Protein AF-0000000078026859 (afdb_homodimer)

Solvent-accessible surface area (backbone atoms only — not comparable to full-atom values): 32004 Å² total; per-residue (Å²): 117,82,82,59,78,41,75,64,51,49,51,46,48,50,50,51,51,38,26,67,73,60,42,24,65,65,54,30,13,63,75,68,72,45,53,53,64,56,53,51,50,50,51,48,50,47,20,63,73,64,70,38,74,43,54,44,72,60,86,95,41,57,37,67,34,74,49,35,52,42,49,46,52,50,45,50,51,45,53,59,42,59,75,42,76,77,74,68,75,58,66,54,78,80,56,40,68,45,32,35,25,23,41,79,85,51,32,50,71,47,47,35,56,49,47,54,36,34,49,77,59,62,34,49,27,38,34,46,43,68,59,59,97,48,57,67,55,32,37,71,49,62,74,26,54,36,37,41,36,62,59,75,56,89,45,96,60,36,43,58,43,84,45,47,77,42,50,70,40,52,39,27,13,67,79,29,85,57,58,84,45,68,44,47,67,70,55,58,43,70,37,41,29,35,42,82,42,73,86,53,44,60,70,55,32,30,73,50,64,74,59,61,85,52,56,76,51,43,62,37,33,35,20,70,38,68,61,45,46,42,36,34,20,37,79,39,76,26,34,32,76,41,49,42,70,56,45,72,59,42,23,79,71,40,45,38,39,66,53,49,61,87,66,80,88,77,60,58,61,42,47,35,22,41,32,33,36,51,71,46,47,71,46,26,76,62,38,59,38,57,61,48,51,65,48,72,95,116,82,82,60,78,40,74,63,52,49,51,46,49,51,50,52,50,38,27,67,73,60,40,25,64,63,55,32,13,62,72,69,72,46,54,52,64,57,52,50,4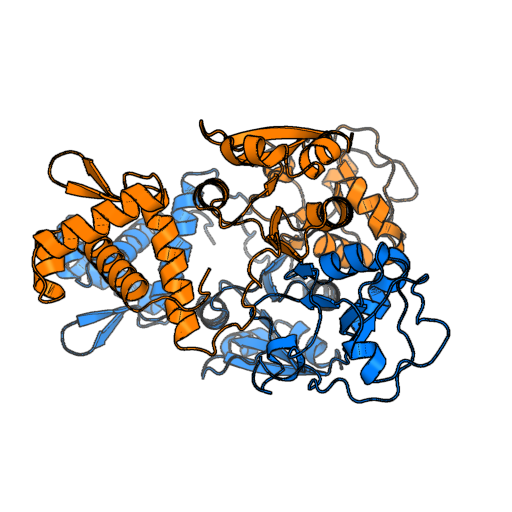9,49,51,50,51,48,20,63,72,64,73,39,75,43,53,44,73,60,87,95,42,55,36,67,34,75,52,36,52,45,49,46,53,50,46,50,50,47,53,59,40,59,75,42,74,75,73,69,74,53,67,54,76,84,57,41,67,47,33,36,25,23,43,80,86,50,33,51,71,46,45,33,56,50,47,54,35,34,48,77,63,63,35,51,28,37,34,44,43,70,58,58,97,48,55,66,54,33,37,73,51,64,72,26,54,36,37,40,34,60,59,75,58,90,45,96,61,35,43,57,42,83,42,45,78,41,52,71,37,51,38,26,12,67,78,29,85,58,58,83,46,69,43,46,68,69,56,58,44,69,36,38,28,36,41,81,42,72,86,51,42,65,65,54,36,31,73,53,62,75,59,64,85,54,57,75,50,42,61,37,33,34,20,69,38,66,62,45,46,40,36,35,20,37,78,39,73,27,33,32,75,41,47,42,70,57,47,70,60,42,24,78,69,39,45,39,37,64,56,48,62,87,65,80,90,78,62,60,62,44,46,35,22,41,33,32,36,49,72,47,46,71,46,25,75,63,38,58,38,57,62,48,54,65,52,68,97

Organism: NCBI:txid82991

Sequence (594 aa):
MKDKITKAELKAFQILDLVLRLKSIKGAASALDISQATVSKTLQNMRELYNDPIFFRVSRQLEPTVFARSLHKRIQLKLKSNTARPDSSELIPGSERLVISSAEHISPNIIPLTFHLAKDEKINSVIHVPLPDSPENDLLNKSVDVVFDYYPINHPDIIYKKLLKEELCIACSENHPRISHSMTQKEYLQESHALLKGKSPVIRMNDSKPGDSLIGKNVEFESGSYIDLLSVVEVSDLICIIPTSIFVKFSSVFMIKAPRYNFNLGFKAPMLYMSYRKNFQNDFEKYPIMKLLEKIHMKDKITKAELKAFQILDLVLRLKSIKGAASALDISQATVSKTLQNMRELYNDPIFFRVSRQLEPTVFARSLHKRIQLKLKSNTARPDSSELIPGSERLVISSAEHISPNIIPLTFHLAKDEKINSVIHVPLPDSPENDLLNKSVDVVFDYYPINHPDIIYKKLLKEELCIACSENHPRISHSMTQKEYLQESHALLKGKSPVIRMNDSKPGDSLIGKNVEFESGSYIDLLSVVEVSDLICIIPTSIFVKFSSVFMIKAPRYNFNLGFKAPMLYMSYRKNFQNDFEKYPIMKLLEKIH

Structure (mmCIF, N/CA/C/O backbone):
data_AF-0000000078026859-model_v1
#
loop_
_entity.id
_entity.type
_entity.pdbx_description
1 polymer 'LysR family transcriptional regulator'
#
loop_
_atom_site.group_PDB
_atom_site.id
_atom_site.type_symbol
_atom_site.label_atom_id
_atom_site.label_alt_id
_atom_site.label_comp_id
_atom_site.label_asym_id
_atom_site.label_entity_id
_atom_site.label_seq_id
_atom_site.pdbx_PDB_ins_code
_atom_site.Cartn_x
_atom_site.Cartn_y
_atom_site.Cartn_z
_atom_site.occupancy
_atom_site.B_iso_or_equiv
_atom_site.auth_seq_id
_atom_site.auth_comp_id
_atom_site.auth_asym_id
_atom_site.auth_atom_id
_atom_site.pdbx_PDB_model_num
ATOM 1 N N . MET A 1 1 ? 28.109 19.953 0.727 1 24.59 1 MET A N 1
ATOM 2 C CA . MET A 1 1 ? 27.156 20.891 1.338 1 24.59 1 MET A CA 1
ATOM 3 C C . MET A 1 1 ? 26.641 20.344 2.662 1 24.59 1 MET A C 1
ATOM 5 O O . MET A 1 1 ? 26.328 19.156 2.771 1 24.59 1 MET A O 1
ATOM 9 N N . LYS A 1 2 ? 26.656 20.938 3.734 1 34.66 2 LYS A N 1
ATOM 10 C CA . LYS A 1 2 ? 26.609 20.766 5.184 1 34.66 2 LYS A CA 1
ATOM 11 C C . LYS A 1 2 ? 25.234 20.281 5.637 1 34.66 2 LYS A C 1
ATOM 13 O O . LYS A 1 2 ? 24.219 20.953 5.391 1 34.66 2 LYS A O 1
ATOM 18 N N . ASP A 1 3 ? 24.812 19.016 5.723 1 37.53 3 ASP A N 1
ATOM 19 C CA . ASP A 1 3 ? 23.672 18.141 5.961 1 37.53 3 ASP A CA 1
ATOM 20 C C . ASP A 1 3 ? 22.953 18.5 7.262 1 37.53 3 ASP A C 1
ATOM 22 O O . ASP A 1 3 ? 22 17.828 7.656 1 37.53 3 ASP A O 1
ATOM 26 N N . LYS A 1 4 ? 23.484 19.25 8.242 1 43.12 4 LYS A N 1
ATOM 27 C CA . LYS A 1 4 ? 22.969 19.703 9.531 1 43.12 4 LYS A CA 1
ATOM 28 C C . LYS A 1 4 ? 22.172 21 9.375 1 43.12 4 LYS A C 1
ATOM 30 O O . LYS A 1 4 ? 22.609 21.938 8.719 1 43.12 4 LYS A O 1
ATOM 35 N N . ILE A 1 5 ? 20.875 20.828 9.562 1 47.25 5 ILE A N 1
ATOM 36 C CA . ILE A 1 5 ? 20.156 22.109 9.625 1 47.25 5 ILE A CA 1
ATOM 37 C C . ILE A 1 5 ? 20.984 23.109 10.422 1 47.25 5 ILE A C 1
ATOM 39 O O . ILE A 1 5 ? 21.359 22.859 11.57 1 47.25 5 ILE A O 1
ATOM 43 N N . THR A 1 6 ? 21.578 23.969 9.82 1 56.78 6 THR A N 1
ATOM 44 C CA . THR A 1 6 ? 22.344 25.016 10.492 1 56.78 6 THR A CA 1
ATOM 45 C C . THR A 1 6 ? 21.438 25.828 11.43 1 56.78 6 THR A C 1
ATOM 47 O O . THR A 1 6 ? 20.219 25.781 11.312 1 56.78 6 THR A O 1
ATOM 50 N N . LYS A 1 7 ? 22.047 26.266 12.445 1 60.72 7 LYS A N 1
ATOM 51 C CA . LYS A 1 7 ? 21.312 27.141 13.352 1 60.72 7 LYS A CA 1
ATOM 52 C C . LYS A 1 7 ? 20.484 28.172 12.578 1 60.72 7 LYS A C 1
ATOM 54 O O . LYS A 1 7 ? 19.359 28.484 12.961 1 60.72 7 LYS A O 1
ATOM 59 N N . ALA A 1 8 ? 21 28.547 11.461 1 67.12 8 ALA A N 1
ATOM 60 C CA . ALA A 1 8 ? 20.328 29.547 10.641 1 67.12 8 ALA A CA 1
ATOM 61 C C . ALA A 1 8 ? 19.109 28.953 9.945 1 67.12 8 ALA A C 1
ATOM 63 O O . ALA A 1 8 ? 18.047 29.594 9.867 1 67.12 8 ALA A O 1
ATOM 64 N N . GLU A 1 9 ? 19.266 27.781 9.531 1 70 9 GLU A N 1
ATOM 65 C CA . GLU A 1 9 ? 18.156 27.109 8.867 1 70 9 GLU A CA 1
ATOM 66 C C . GLU A 1 9 ? 17.031 26.797 9.852 1 70 9 GLU A C 1
ATOM 68 O O . GLU A 1 9 ? 15.852 26.938 9.523 1 70 9 GLU A O 1
ATOM 73 N N . LEU A 1 10 ? 17.5 26.422 10.984 1 72.69 10 LEU A N 1
ATOM 74 C CA . LEU A 1 10 ? 16.516 26.141 12.023 1 72.69 10 LEU A CA 1
ATOM 75 C C . LEU A 1 10 ? 15.727 27.391 12.375 1 72.69 10 LEU A C 1
ATOM 77 O O . LEU A 1 10 ? 14.508 27.344 12.555 1 72.69 10 LEU A O 1
ATOM 81 N N . LYS A 1 11 ? 16.438 28.5 12.547 1 74.75 11 LYS A N 1
ATOM 82 C CA . LYS A 1 11 ? 15.797 29.766 12.844 1 74.75 11 LYS A CA 1
ATOM 83 C C . LYS A 1 11 ? 14.844 30.172 11.727 1 74.75 11 LYS A C 1
ATOM 85 O O . LYS A 1 11 ? 13.742 30.656 11.992 1 74.75 11 LYS A O 1
ATOM 90 N N . ALA A 1 12 ? 15.227 29.906 10.539 1 81 12 ALA A N 1
ATOM 91 C CA . ALA A 1 12 ? 14.398 30.234 9.375 1 81 12 ALA A CA 1
ATOM 92 C C . ALA A 1 12 ? 13.117 29.406 9.367 1 81 12 ALA A C 1
ATOM 94 O O . ALA A 1 12 ? 12.039 29.922 9.078 1 81 12 ALA A O 1
ATOM 95 N N . PHE A 1 13 ? 13.328 28.281 9.797 1 80 13 PHE A N 1
ATOM 96 C CA . PHE A 1 13 ? 12.18 27.391 9.812 1 80 13 PHE A CA 1
ATOM 97 C C . PHE A 1 13 ? 11.211 27.766 10.922 1 80 13 PHE A C 1
ATOM 99 O O . PHE A 1 13 ? 9.992 27.703 10.742 1 80 13 PHE A O 1
ATOM 106 N N . GLN A 1 14 ? 11.781 28.188 12 1 79.25 14 GLN A N 1
ATOM 107 C CA . GLN A 1 14 ? 10.961 28.672 13.102 1 79.25 14 GLN A CA 1
ATOM 108 C C . GLN A 1 14 ? 10.18 29.906 12.703 1 79.25 14 GLN A C 1
ATOM 110 O O . GLN A 1 14 ? 9 30.047 13.023 1 79.25 14 GLN A O 1
ATOM 115 N N . ILE A 1 15 ? 10.805 30.734 12.039 1 84.25 15 ILE A N 1
ATOM 116 C CA . ILE A 1 15 ? 10.188 31.969 11.562 1 84.25 15 ILE A CA 1
ATOM 117 C C . ILE A 1 15 ? 9.07 31.641 10.586 1 84.25 15 ILE A C 1
ATOM 119 O O . ILE A 1 15 ? 7.953 32.156 10.711 1 84.25 15 ILE A O 1
ATOM 123 N N . LEU A 1 16 ? 9.359 30.766 9.625 1 86.69 16 LEU A N 1
ATOM 124 C CA . LEU A 1 16 ? 8.359 30.344 8.641 1 86.69 16 LEU A CA 1
ATOM 125 C C . LEU A 1 16 ? 7.129 29.766 9.336 1 86.69 16 LEU A C 1
ATOM 127 O O . LEU A 1 16 ? 5.996 30.109 8.992 1 86.69 16 LEU A O 1
ATOM 131 N N . ASP A 1 17 ? 7.371 28.969 10.227 1 80.69 17 ASP A N 1
ATOM 132 C CA . ASP A 1 17 ? 6.301 28.312 10.977 1 80.69 17 ASP A CA 1
ATOM 133 C C . ASP A 1 17 ? 5.406 29.344 11.664 1 80.69 17 ASP A C 1
ATOM 135 O O . ASP A 1 17 ? 4.18 29.266 11.57 1 80.69 17 ASP A O 1
ATOM 139 N N . LEU A 1 18 ? 6.023 30.281 12.375 1 80.25 18 LEU A N 1
ATOM 140 C CA . LEU A 1 18 ? 5.273 31.266 13.148 1 80.25 18 LEU A CA 1
ATOM 141 C C . LEU A 1 18 ? 4.531 32.219 12.227 1 80.25 18 LEU A C 1
ATOM 143 O O . LEU A 1 18 ? 3.398 32.625 12.516 1 80.25 18 LEU A O 1
ATOM 147 N N . VAL A 1 19 ? 5.062 32.531 11.117 1 86.31 19 VAL A N 1
ATOM 148 C CA . VAL A 1 19 ? 4.398 33.406 10.18 1 86.31 19 VAL A CA 1
ATOM 149 C C . VAL A 1 19 ? 3.193 32.719 9.555 1 86.31 19 VAL A C 1
ATOM 151 O O . VAL A 1 19 ? 2.146 33.344 9.352 1 86.31 19 VAL A O 1
ATOM 154 N N . LEU A 1 20 ? 3.406 31.516 9.297 1 82.75 20 LEU A N 1
ATOM 155 C CA . LEU A 1 20 ? 2.311 30.734 8.742 1 82.75 20 LEU A CA 1
ATOM 156 C C . LEU A 1 20 ? 1.146 30.641 9.719 1 82.75 20 LEU A C 1
ATOM 158 O O . LEU A 1 20 ? -0.018 30.719 9.32 1 82.75 20 LEU A O 1
ATOM 162 N N . ARG A 1 21 ? 1.453 30.531 10.945 1 77.19 21 ARG A N 1
ATOM 163 C CA . ARG A 1 21 ? 0.454 30.344 11.992 1 77.19 21 ARG A CA 1
ATOM 164 C C . ARG A 1 21 ? -0.237 31.656 12.336 1 77.19 21 ARG A C 1
ATOM 166 O O . ARG A 1 21 ? -1.455 31.703 12.523 1 77.19 21 ARG A O 1
ATOM 173 N N . LEU A 1 22 ? 0.536 32.688 12.359 1 80.06 22 LEU A N 1
ATOM 174 C CA . LEU A 1 22 ? 0.018 33.969 12.836 1 80.06 22 LEU A CA 1
ATOM 175 C C . LEU A 1 22 ? -0.416 34.844 11.672 1 80.06 22 LEU A C 1
ATOM 177 O O . LEU A 1 22 ? -1.092 35.875 11.875 1 80.06 22 LEU A O 1
ATOM 181 N N . LYS A 1 23 ? 0.007 34.438 10.523 1 80.94 23 LYS A N 1
ATOM 182 C CA . LYS A 1 23 ? -0.242 35.188 9.297 1 80.94 23 LYS A CA 1
ATOM 183 C C . LYS A 1 23 ? 0.158 36.656 9.453 1 80.94 23 LYS A C 1
ATOM 185 O O . LYS A 1 23 ? -0.53 37.562 8.961 1 80.94 23 LYS A O 1
ATOM 190 N N . SER A 1 24 ? 1.189 36.844 10.25 1 84.12 24 SER A N 1
ATOM 191 C CA . SER A 1 24 ? 1.656 38.188 10.57 1 84.12 24 SER A CA 1
ATOM 192 C C . SER A 1 24 ? 3.162 38.219 10.812 1 84.12 24 SER A C 1
ATOM 194 O O . SER A 1 24 ? 3.676 37.469 11.641 1 84.12 24 SER A O 1
ATOM 196 N N . ILE A 1 25 ? 3.797 39.156 10.062 1 87.38 25 ILE A N 1
ATOM 197 C CA . ILE A 1 25 ? 5.234 39.312 10.242 1 87.38 25 ILE A CA 1
ATOM 198 C C . ILE A 1 25 ? 5.512 40 11.586 1 87.38 25 ILE A C 1
ATOM 200 O O . ILE A 1 25 ? 6.398 39.562 12.328 1 87.38 25 ILE A O 1
ATOM 204 N N . LYS A 1 26 ? 4.656 40.969 11.812 1 87.69 26 LYS A N 1
ATOM 205 C CA . LYS A 1 26 ? 4.781 41.656 13.086 1 87.69 26 LYS A CA 1
ATOM 206 C C . LYS A 1 26 ? 4.523 40.719 14.266 1 87.69 26 LYS A C 1
ATOM 208 O O . LYS A 1 26 ? 5.254 40.75 15.258 1 87.69 26 LYS A O 1
ATOM 213 N N . GLY A 1 27 ? 3.561 40 14.086 1 87.25 27 GLY A N 1
ATOM 214 C CA . GLY A 1 27 ? 3.221 39.031 15.117 1 87.25 27 GLY A CA 1
ATOM 215 C C . GLY A 1 27 ? 4.32 38.031 15.375 1 87.25 27 GLY A C 1
ATOM 216 O O . GLY A 1 27 ? 4.621 37.688 16.516 1 87.25 27 GLY A O 1
ATOM 217 N N . ALA A 1 28 ? 4.898 37.5 14.328 1 86.88 28 ALA A N 1
ATOM 218 C CA . ALA A 1 28 ? 5.965 36.5 14.438 1 86.88 28 ALA A CA 1
ATOM 219 C C . ALA A 1 28 ? 7.207 37.125 15.094 1 86.88 28 ALA A C 1
ATOM 221 O O . ALA A 1 28 ? 7.844 36.469 15.938 1 86.88 28 ALA A O 1
ATOM 222 N N . ALA A 1 29 ? 7.508 38.312 14.805 1 89.38 29 ALA A N 1
ATOM 223 C CA . ALA A 1 29 ? 8.648 39 15.391 1 89.38 29 ALA A CA 1
ATOM 224 C C . ALA A 1 29 ? 8.477 39.156 16.906 1 89.38 29 ALA A C 1
ATOM 226 O O . ALA A 1 29 ? 9.414 38.906 17.656 1 89.38 29 ALA A O 1
ATOM 227 N N . SER A 1 30 ? 7.297 39.531 17.219 1 86.06 30 SER A N 1
ATOM 228 C CA . SER A 1 30 ? 6.992 39.719 18.641 1 86.06 30 SER A CA 1
ATOM 229 C C . SER A 1 30 ? 7.078 38.375 19.406 1 86.06 30 SER A C 1
ATOM 231 O O . SER A 1 30 ? 7.637 38.344 20.5 1 86.06 30 SER A O 1
ATOM 233 N N . ALA A 1 31 ? 6.605 37.406 18.75 1 82.81 31 ALA A N 1
ATOM 234 C CA . ALA A 1 31 ? 6.551 36.094 19.391 1 82.81 31 ALA A CA 1
ATOM 235 C C . ALA A 1 31 ? 7.945 35.5 19.562 1 82.81 31 ALA A C 1
ATOM 237 O O . ALA A 1 31 ? 8.219 34.812 20.547 1 82.81 31 ALA A O 1
ATOM 238 N N . LEU A 1 32 ? 8.82 35.75 18.641 1 81.62 32 LEU A N 1
ATOM 239 C CA . LEU A 1 32 ? 10.164 35.188 18.656 1 81.62 32 LEU A CA 1
ATOM 240 C C . LEU A 1 32 ? 11.156 36.156 19.297 1 81.62 32 LEU A C 1
ATOM 242 O O . LEU A 1 32 ? 12.328 35.812 19.469 1 81.62 32 LEU A O 1
ATOM 246 N N . ASP A 1 33 ? 10.68 37.312 19.719 1 87 33 ASP A N 1
ATOM 247 C CA . ASP A 1 33 ? 11.492 38.375 20.297 1 87 33 ASP A CA 1
ATOM 248 C C . ASP A 1 33 ? 12.641 38.75 19.375 1 87 33 ASP A C 1
ATOM 250 O O . ASP A 1 33 ? 13.805 38.781 19.797 1 87 33 ASP A O 1
ATOM 254 N N . ILE A 1 34 ? 12.281 38.844 18.141 1 87.06 34 ILE A N 1
ATOM 255 C CA . ILE A 1 34 ? 13.234 39.344 17.141 1 87.06 34 ILE A CA 1
ATOM 256 C C . ILE A 1 34 ? 12.633 40.5 16.375 1 87.06 34 ILE A C 1
ATOM 258 O O . ILE A 1 34 ? 11.445 40.812 16.531 1 87.06 34 ILE A O 1
ATOM 262 N N . SER A 1 35 ? 13.461 41.281 15.664 1 86.25 35 SER A N 1
ATOM 263 C CA . SER A 1 35 ? 12.984 42.438 14.93 1 86.25 35 SER A CA 1
ATOM 264 C C . SER A 1 35 ? 12.203 42.031 13.688 1 86.25 35 SER A C 1
ATOM 266 O O . SER A 1 35 ? 12.445 40.938 13.125 1 86.25 35 SER A O 1
ATOM 268 N N . GLN A 1 36 ? 11.266 42.906 13.336 1 90.19 36 GLN A N 1
ATOM 269 C CA . GLN A 1 36 ? 10.523 42.688 12.094 1 90.19 36 GLN A CA 1
ATOM 270 C C . GLN A 1 36 ? 11.461 42.625 10.891 1 90.19 36 GLN A C 1
ATOM 272 O O . GLN A 1 36 ? 11.195 41.906 9.93 1 90.19 36 GLN A O 1
ATOM 277 N N . ALA A 1 37 ? 12.477 43.375 10.961 1 88.56 37 ALA A N 1
ATOM 278 C CA . ALA A 1 37 ? 13.461 43.406 9.883 1 88.56 37 ALA A CA 1
ATOM 279 C C . ALA A 1 37 ? 14.133 42.031 9.727 1 88.56 37 ALA A C 1
ATOM 281 O O . ALA A 1 37 ? 14.352 41.562 8.602 1 88.56 37 ALA A O 1
ATOM 282 N N . THR A 1 38 ? 14.438 41.438 10.82 1 88.12 38 THR A N 1
ATOM 283 C CA . THR A 1 38 ? 15.07 40.125 10.812 1 88.12 38 THR A CA 1
ATOM 284 C C . THR A 1 38 ? 14.133 39.094 10.211 1 88.12 38 THR A C 1
ATOM 286 O O . THR A 1 38 ? 14.562 38.25 9.406 1 88.12 38 THR A O 1
ATOM 289 N N . VAL A 1 39 ? 12.906 39.094 10.586 1 89.56 39 VAL A N 1
ATOM 290 C CA . VAL A 1 39 ? 11.914 38.188 10.039 1 89.56 39 VAL A CA 1
ATOM 291 C C . VAL A 1 39 ? 11.789 38.375 8.531 1 89.56 39 VAL A C 1
ATOM 293 O O . VAL A 1 39 ? 11.836 37.438 7.758 1 89.56 39 VAL A O 1
ATOM 296 N N . SER A 1 40 ? 11.68 39.625 8.141 1 86.5 40 SER A N 1
ATOM 297 C CA . SER A 1 40 ? 11.539 39.969 6.727 1 86.5 40 SER A CA 1
ATOM 298 C C . SER A 1 40 ? 12.766 39.531 5.926 1 86.5 40 SER A C 1
ATOM 300 O O . SER A 1 40 ? 12.633 39.031 4.812 1 86.5 40 SER A O 1
ATOM 302 N N . LYS A 1 41 ? 13.875 39.812 6.461 1 88.62 41 LYS A N 1
ATOM 303 C CA . LYS A 1 41 ? 15.125 39.438 5.805 1 88.62 41 LYS A CA 1
ATOM 304 C C . LYS A 1 41 ? 15.219 37.906 5.652 1 88.62 41 LYS A C 1
ATOM 306 O O . LYS A 1 41 ? 15.641 37.406 4.605 1 88.62 41 LYS A O 1
ATOM 311 N N . THR A 1 42 ? 14.93 37.219 6.695 1 87.88 42 THR A N 1
ATOM 312 C CA . THR A 1 42 ? 14.961 35.781 6.66 1 87.88 42 THR A CA 1
ATOM 313 C C . THR A 1 42 ? 14.008 35.219 5.594 1 87.88 42 THR A C 1
ATOM 315 O O . THR A 1 42 ? 14.359 34.312 4.836 1 87.88 42 THR A O 1
ATOM 318 N N . LEU A 1 43 ? 12.805 35.812 5.527 1 87.25 43 LEU A N 1
ATOM 319 C CA . LEU A 1 43 ? 11.836 35.406 4.52 1 87.25 43 LEU A CA 1
ATOM 320 C C . LEU A 1 43 ? 12.32 35.75 3.119 1 87.25 43 LEU A C 1
ATOM 322 O O . LEU A 1 43 ? 12.109 35 2.172 1 87.25 43 LEU A O 1
ATOM 326 N N . GLN A 1 44 ? 12.969 36.875 3.01 1 86.88 44 GLN A N 1
ATOM 327 C CA . GLN A 1 44 ? 13.562 37.281 1.736 1 86.88 44 GLN A CA 1
ATOM 328 C C . GLN A 1 44 ? 14.625 36.281 1.291 1 86.88 44 GLN A C 1
ATOM 330 O O . GLN A 1 44 ? 14.688 35.906 0.119 1 86.88 44 GLN A O 1
ATOM 335 N N . ASN A 1 45 ? 15.43 35.906 2.193 1 83.62 45 ASN A N 1
ATOM 336 C CA . ASN A 1 45 ? 16.438 34.875 1.904 1 83.62 45 ASN A CA 1
ATOM 337 C C . ASN A 1 45 ? 15.812 33.562 1.444 1 83.62 45 ASN A C 1
ATOM 339 O O . ASN A 1 45 ? 16.312 32.938 0.527 1 83.62 45 ASN A O 1
ATOM 343 N N . MET A 1 46 ? 14.797 33.188 2.08 1 81.56 46 MET A N 1
ATOM 344 C CA . MET A 1 46 ? 14.094 31.969 1.704 1 81.56 46 MET A CA 1
ATOM 345 C C . MET A 1 46 ? 13.492 32.094 0.309 1 81.56 46 MET A C 1
ATOM 347 O O . MET A 1 46 ? 13.539 31.141 -0.477 1 81.56 46 MET A O 1
ATOM 351 N N . ARG A 1 47 ? 12.984 33.281 0.061 1 83.19 47 ARG A N 1
ATOM 352 C CA . ARG A 1 47 ? 12.438 33.562 -1.265 1 83.19 47 ARG A CA 1
ATOM 353 C C . ARG A 1 47 ? 13.5 33.375 -2.342 1 83.19 47 ARG A C 1
ATOM 355 O O . ARG A 1 47 ? 13.242 32.781 -3.387 1 83.19 47 ARG A O 1
ATOM 362 N N . GLU A 1 48 ? 14.57 33.875 -2.078 1 79.88 48 GLU A N 1
ATOM 363 C CA . GLU A 1 48 ? 15.68 33.812 -3.023 1 79.88 48 GLU A CA 1
ATOM 364 C C . GLU A 1 48 ? 16.203 32.375 -3.137 1 79.88 48 GLU A C 1
ATOM 366 O O . GLU A 1 48 ? 16.5 31.891 -4.234 1 79.88 48 GLU A O 1
ATOM 371 N N . LEU A 1 49 ? 16.2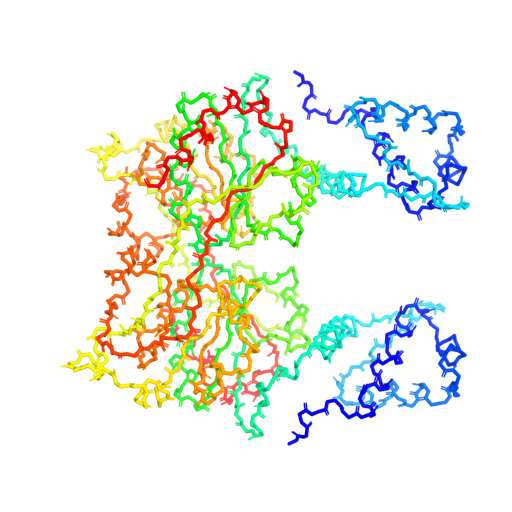81 31.828 -2.039 1 74.25 49 LEU A N 1
ATOM 372 C CA . LEU A 1 49 ? 16.828 30.469 -1.985 1 74.25 49 LEU A CA 1
ATOM 373 C C . LEU A 1 49 ? 15.922 29.484 -2.736 1 74.25 49 LEU A C 1
ATOM 375 O O . LEU A 1 49 ? 16.422 28.609 -3.439 1 74.25 49 LEU A O 1
ATOM 379 N N . TYR A 1 50 ? 14.688 29.719 -2.541 1 69.88 50 TYR A N 1
ATOM 380 C CA . TYR A 1 50 ? 13.758 28.719 -3.068 1 69.88 50 TYR A CA 1
ATOM 381 C C . TYR A 1 50 ? 13.062 29.234 -4.32 1 69.88 50 TYR A C 1
ATOM 383 O O . TYR A 1 50 ? 12.25 28.531 -4.922 1 69.88 50 TYR A O 1
ATOM 391 N N . ASN A 1 51 ? 13.445 30.438 -4.672 1 72.12 51 ASN A N 1
ATOM 392 C CA . ASN A 1 51 ? 12.852 31.078 -5.84 1 72.12 51 ASN A CA 1
ATOM 393 C C . ASN A 1 51 ? 11.328 31 -5.809 1 72.12 51 ASN A C 1
ATOM 395 O O . ASN A 1 51 ? 10.703 30.578 -6.777 1 72.12 51 ASN A O 1
ATOM 399 N N . ASP A 1 52 ? 10.766 31.297 -4.707 1 75.69 52 ASP A N 1
ATOM 400 C CA . ASP A 1 52 ? 9.344 31.344 -4.414 1 75.69 52 ASP A CA 1
ATOM 401 C C . ASP A 1 52 ? 9 32.531 -3.521 1 75.69 52 ASP A C 1
ATOM 403 O O . ASP A 1 52 ? 9.734 32.844 -2.584 1 75.69 52 ASP A O 1
ATOM 407 N N . PRO A 1 53 ? 7.863 33.156 -3.762 1 81.19 53 PRO A N 1
ATOM 408 C CA . PRO A 1 53 ? 7.48 34.281 -2.93 1 81.19 53 PRO A CA 1
ATOM 409 C C . PRO A 1 53 ? 7.199 33.906 -1.48 1 81.19 53 PRO A C 1
ATOM 411 O O . PRO A 1 53 ? 7.203 34.75 -0.594 1 81.19 53 PRO A O 1
ATOM 414 N N . ILE A 1 54 ? 6.953 32.594 -1.099 1 83.06 54 ILE A N 1
ATOM 415 C CA . ILE A 1 54 ? 6.676 31.984 0.206 1 83.06 54 ILE A CA 1
ATOM 416 C C . ILE A 1 54 ? 5.34 32.5 0.733 1 83.06 54 ILE A C 1
ATOM 418 O O . ILE A 1 54 ? 4.461 31.719 1.086 1 83.06 54 ILE A O 1
ATOM 422 N N . PHE A 1 55 ? 5.203 33.906 0.73 1 85.94 55 PHE A N 1
ATOM 423 C CA . PHE A 1 55 ? 3.941 34.531 1.11 1 85.94 55 PHE A CA 1
ATOM 424 C C . PHE A 1 55 ? 3.518 35.562 0.074 1 85.94 55 PHE A C 1
ATOM 426 O O . PHE A 1 55 ? 4.363 36.188 -0.567 1 85.94 55 PHE A O 1
ATOM 433 N N . PHE A 1 56 ? 2.189 35.562 -0.127 1 79.31 56 PHE A N 1
ATOM 434 C CA . PHE A 1 56 ? 1.626 36.625 -0.937 1 79.31 56 PHE A CA 1
ATOM 435 C C . PHE A 1 56 ? 0.445 37.281 -0.226 1 79.31 56 PHE A C 1
ATOM 437 O O . PHE A 1 56 ? -0.13 36.719 0.695 1 79.31 56 PHE A O 1
ATOM 444 N N . ARG A 1 57 ? 0.164 38.531 -0.608 1 72.56 57 ARG A N 1
ATOM 445 C CA . ARG A 1 57 ? -0.921 39.25 0.041 1 72.56 57 ARG A CA 1
ATOM 446 C C . ARG A 1 57 ? -2.197 39.188 -0.794 1 72.56 57 ARG A C 1
ATOM 448 O O . ARG A 1 57 ? -2.156 39.375 -2.012 1 72.56 57 ARG A O 1
ATOM 455 N N . VAL A 1 58 ? -3.156 38.562 -0.212 1 68.56 58 VAL A N 1
ATOM 456 C CA . VAL A 1 58 ? -4.516 38.688 -0.733 1 68.56 58 VAL A CA 1
ATOM 457 C C . VAL A 1 58 ? -5.309 39.656 0.115 1 68.56 58 VAL A C 1
ATOM 459 O O . VAL A 1 58 ? -5.656 39.375 1.263 1 68.56 58 VAL A O 1
ATOM 462 N N . SER A 1 59 ? -5.645 40.719 -0.385 1 64.75 59 SER A N 1
ATOM 463 C CA . SER A 1 59 ? -6.203 41.844 0.371 1 64.75 59 SER A CA 1
ATOM 464 C C . SER A 1 59 ? -5.297 42.219 1.539 1 64.75 59 SER A C 1
ATOM 466 O O . SER A 1 59 ? -4.168 42.688 1.336 1 64.75 59 SER A O 1
ATOM 468 N N . ARG A 1 60 ? -5.707 42.25 2.799 1 68.81 60 ARG A N 1
ATOM 469 C CA . ARG A 1 60 ? -4.906 42.656 3.947 1 68.81 60 ARG A CA 1
ATOM 470 C C . ARG A 1 60 ? -4.324 41.469 4.676 1 68.81 60 ARG A C 1
ATOM 472 O O . ARG A 1 60 ? -3.617 41.594 5.672 1 68.81 60 ARG A O 1
ATOM 479 N N . GLN A 1 61 ? -4.41 40.25 4.066 1 73.56 61 GLN A N 1
ATOM 480 C CA . GLN A 1 61 ? -3.977 39.062 4.785 1 73.56 61 GLN A CA 1
ATOM 481 C C . GLN A 1 61 ? -2.803 38.375 4.074 1 73.56 61 GLN A C 1
ATOM 483 O O . GLN A 1 61 ? -2.75 38.344 2.844 1 73.56 61 GLN A O 1
ATOM 488 N N . LEU A 1 62 ? -1.809 38.062 4.84 1 80.88 62 LEU A N 1
ATOM 489 C CA . LEU A 1 62 ? -0.654 37.312 4.367 1 80.88 62 LEU A CA 1
ATOM 490 C C . LEU A 1 62 ? -1.016 35.844 4.152 1 80.88 62 LEU A C 1
ATOM 492 O O . LEU A 1 62 ? -1.497 35.188 5.07 1 80.88 62 LEU A O 1
ATOM 496 N N . GLU A 1 63 ? -0.902 35.375 2.889 1 79.44 63 GLU A N 1
ATOM 497 C CA . GLU A 1 63 ? -1.227 34 2.568 1 79.44 63 GLU A CA 1
ATOM 498 C C . GLU A 1 63 ? 0.001 33.25 2.061 1 79.44 63 GLU A C 1
ATOM 500 O O . GLU A 1 63 ? 0.775 33.781 1.263 1 79.44 63 GLU A O 1
ATOM 505 N N . PRO A 1 64 ? 0.223 32.062 2.641 1 80.81 64 PRO A N 1
ATOM 506 C CA . PRO A 1 64 ? 1.357 31.281 2.16 1 80.81 64 PRO A CA 1
ATOM 507 C C . PRO A 1 64 ? 1.121 30.703 0.77 1 80.81 64 PRO A C 1
ATOM 509 O O . PRO A 1 64 ? -0.026 30.453 0.385 1 80.81 64 PRO A O 1
ATOM 512 N N . THR A 1 65 ? 2.195 30.656 -0.008 1 76.25 65 THR A N 1
ATOM 513 C CA . THR A 1 65 ? 2.123 29.922 -1.271 1 76.25 65 THR A CA 1
ATOM 514 C C . THR A 1 65 ? 1.951 28.422 -1.026 1 76.25 65 THR A C 1
ATOM 516 O O . THR A 1 65 ? 2.119 27.953 0.099 1 76.25 65 THR A O 1
ATOM 519 N N . VAL A 1 66 ? 1.598 27.781 -1.976 1 63.88 66 VAL A N 1
ATOM 520 C CA . VAL A 1 66 ? 1.51 26.328 -1.9 1 63.88 66 VAL A CA 1
ATOM 521 C C . VAL A 1 66 ? 2.873 25.75 -1.537 1 63.88 66 VAL A C 1
ATOM 523 O O . VAL A 1 66 ? 2.965 24.828 -0.729 1 63.88 66 VAL A O 1
ATOM 526 N N . PHE A 1 67 ? 3.912 26.406 -2.051 1 64.62 67 PHE A N 1
ATOM 527 C CA . PHE A 1 67 ? 5.281 26 -1.757 1 64.62 67 PHE A CA 1
ATOM 528 C C . PHE A 1 67 ? 5.598 26.188 -0.277 1 64.62 67 PHE A C 1
ATOM 530 O O . PHE A 1 67 ? 6.156 25.297 0.361 1 64.62 67 PHE A O 1
ATOM 537 N N . ALA A 1 68 ? 5.207 27.266 0.233 1 74.75 68 ALA A N 1
ATOM 538 C CA . ALA A 1 68 ? 5.5 27.578 1.628 1 74.75 68 ALA A CA 1
ATOM 539 C C . ALA A 1 68 ? 4.816 26.594 2.57 1 74.75 68 ALA A C 1
ATOM 541 O O . ALA A 1 68 ? 5.406 26.156 3.564 1 74.75 68 ALA A O 1
ATOM 542 N N . ARG A 1 69 ? 3.684 26.203 2.248 1 70.81 69 ARG A N 1
ATOM 543 C CA . ARG A 1 69 ? 2.947 25.234 3.055 1 70.81 69 ARG A CA 1
ATOM 544 C C . ARG A 1 69 ? 3.609 23.859 3.008 1 70.81 69 ARG A C 1
ATOM 546 O O . ARG A 1 69 ? 3.734 23.188 4.031 1 70.81 69 ARG A O 1
ATOM 553 N N . SER A 1 70 ? 4.02 23.594 1.913 1 64.56 70 SER A N 1
ATOM 554 C CA . SER A 1 70 ? 4.699 22.312 1.729 1 64.56 70 SER A CA 1
ATOM 555 C C . SER A 1 70 ? 6.047 22.297 2.441 1 64.56 70 SER A C 1
ATOM 557 O O . SER A 1 70 ? 6.414 21.297 3.064 1 64.56 70 SER A O 1
ATOM 559 N N . LEU A 1 71 ? 6.746 23.344 2.268 1 68.12 71 LEU A N 1
ATOM 560 C CA . LEU A 1 71 ? 8.023 23.484 2.961 1 68.12 71 LEU A CA 1
ATOM 561 C C . LEU A 1 71 ? 7.836 23.359 4.469 1 68.12 71 LEU A C 1
ATOM 563 O O . LEU A 1 71 ? 8.633 22.703 5.145 1 68.12 71 LEU A O 1
ATOM 567 N N . HIS A 1 72 ? 6.793 23.953 4.891 1 71.44 72 HIS A N 1
ATOM 568 C CA . HIS A 1 72 ? 6.465 23.906 6.309 1 71.44 72 HIS A CA 1
ATOM 569 C C . HIS A 1 72 ? 6.215 22.484 6.781 1 71.44 72 HIS A C 1
ATOM 571 O O . HIS A 1 72 ? 6.73 22.062 7.82 1 71.44 72 HIS A O 1
ATOM 577 N N . LYS A 1 73 ? 5.543 21.766 6.105 1 62.69 73 LYS A N 1
ATOM 578 C CA . LYS A 1 73 ? 5.258 20.375 6.445 1 62.69 73 LYS A CA 1
ATOM 579 C C . LYS A 1 73 ? 6.539 19.547 6.473 1 62.69 73 LYS A C 1
ATOM 581 O O . LYS A 1 73 ? 6.734 18.719 7.375 1 62.69 73 LYS A O 1
ATOM 586 N N . ARG A 1 74 ? 7.34 19.844 5.602 1 56.97 74 ARG A N 1
ATOM 587 C CA . ARG A 1 74 ? 8.609 19.141 5.527 1 56.97 74 ARG A CA 1
ATOM 588 C C . ARG A 1 74 ? 9.5 19.469 6.723 1 56.97 74 ARG A C 1
ATOM 590 O O . ARG A 1 74 ? 10.156 18.594 7.277 1 56.97 74 ARG A O 1
ATOM 597 N N . ILE A 1 75 ? 9.492 20.656 6.973 1 60.66 75 ILE A N 1
ATOM 598 C CA . ILE A 1 75 ? 10.312 21.125 8.086 1 60.66 75 ILE A CA 1
ATOM 599 C C . ILE A 1 75 ? 9.781 20.562 9.398 1 60.66 75 ILE A C 1
ATOM 601 O O . ILE A 1 75 ? 10.562 20.125 10.25 1 60.66 75 ILE A O 1
ATOM 605 N N . GLN A 1 76 ? 8.555 20.594 9.422 1 58.59 76 GLN A N 1
ATOM 606 C CA . GLN A 1 76 ? 7.945 20.047 10.633 1 58.59 76 GLN A CA 1
ATOM 607 C C . GLN A 1 76 ? 8.281 18.562 10.805 1 58.59 76 GLN A C 1
ATOM 609 O O . GLN A 1 76 ? 8.57 18.109 11.906 1 58.59 76 GLN A O 1
ATOM 614 N N . LEU A 1 77 ? 8.266 17.953 9.758 1 51.16 77 LEU A N 1
ATOM 615 C CA . LEU A 1 77 ? 8.633 16.531 9.766 1 51.16 77 LEU A CA 1
ATOM 616 C C . LEU A 1 77 ? 10.102 16.359 10.117 1 51.16 77 LEU A C 1
ATOM 618 O O . LEU A 1 77 ? 10.461 15.461 10.875 1 51.16 77 LEU A O 1
ATOM 622 N N . LYS A 1 78 ? 10.852 17.219 9.539 1 46.19 78 LYS A N 1
ATOM 623 C CA . LYS A 1 78 ? 12.281 17.203 9.828 1 46.19 78 LYS A CA 1
ATOM 624 C C . LYS A 1 78 ? 12.562 17.578 11.281 1 46.19 78 LYS A C 1
ATOM 626 O O . LYS A 1 78 ? 13.438 16.984 11.922 1 46.19 78 LYS A O 1
ATOM 631 N N . LEU A 1 79 ? 11.906 18.547 11.688 1 47.5 79 LEU A N 1
ATOM 632 C CA . LEU A 1 79 ? 12.086 19 13.062 1 47.5 79 LEU A CA 1
ATOM 633 C C . LEU A 1 79 ? 11.57 17.953 14.047 1 47.5 79 LEU A C 1
ATOM 635 O O . LEU A 1 79 ? 12.148 17.75 15.109 1 47.5 79 LEU A O 1
ATOM 639 N N . LYS A 1 80 ? 10.547 17.422 13.719 1 45.16 80 LYS A N 1
ATOM 640 C CA . LYS A 1 80 ? 10.07 16.312 14.539 1 45.16 80 LYS A CA 1
ATOM 641 C C . LYS A 1 80 ? 11.023 15.117 14.461 1 45.16 80 LYS A C 1
ATOM 643 O O . LYS A 1 80 ? 11.234 14.414 15.453 1 45.16 80 LYS A O 1
ATOM 648 N N . SER A 1 81 ? 11.469 14.859 13.328 1 39 81 SER A N 1
ATOM 649 C CA . SER A 1 81 ? 12.461 13.812 13.133 1 39 81 SER A CA 1
ATOM 650 C C . SER A 1 81 ? 13.805 14.203 13.742 1 39 81 SER A C 1
ATOM 652 O O . SER A 1 81 ? 14.594 13.344 14.125 1 39 81 SER A O 1
ATOM 654 N N . ASN A 1 82 ? 14.18 15.469 13.68 1 36.94 82 ASN A N 1
ATOM 655 C CA . ASN A 1 82 ? 15.406 15.945 14.32 1 36.94 82 ASN A CA 1
ATOM 656 C C . ASN A 1 82 ? 15.375 15.695 15.828 1 36.94 82 ASN A C 1
ATOM 658 O O . ASN A 1 82 ? 16.406 15.828 16.5 1 36.94 82 ASN A O 1
ATOM 662 N N . THR A 1 83 ? 14.344 15.797 16.453 1 33.94 83 THR A N 1
ATOM 663 C CA . THR A 1 83 ? 14.469 15.312 17.828 1 33.94 83 THR A CA 1
ATOM 664 C C . THR A 1 83 ? 14.797 13.828 17.844 1 33.94 83 THR A C 1
ATOM 666 O O . THR A 1 83 ? 15.141 13.273 18.891 1 33.94 83 THR A O 1
ATOM 669 N N . ALA A 1 84 ? 14.312 13.008 16.984 1 32.38 84 ALA A N 1
ATOM 670 C CA . ALA A 1 84 ? 14.906 11.688 16.828 1 32.38 84 ALA A CA 1
ATOM 671 C C . ALA A 1 84 ? 16.266 11.766 16.125 1 32.38 84 ALA A C 1
ATOM 673 O O . ALA A 1 84 ? 16.547 12.742 15.438 1 32.38 84 ALA A O 1
ATOM 674 N N . ARG A 1 85 ? 17.188 10.727 16.094 1 29.64 85 ARG A N 1
ATOM 675 C CA . ARG A 1 85 ? 18.578 10.617 15.672 1 29.64 85 ARG A CA 1
ATOM 676 C C . ARG A 1 85 ? 18.766 11.18 14.266 1 29.64 85 ARG A C 1
ATOM 678 O O . ARG A 1 85 ? 17.844 11.141 13.453 1 29.64 85 ARG A O 1
ATOM 685 N N . PRO A 1 86 ? 19.875 11.961 13.938 1 30.23 86 PRO A N 1
ATOM 686 C CA . PRO A 1 86 ? 20.328 12.406 12.617 1 30.23 86 PRO A CA 1
ATOM 687 C C . PRO A 1 86 ? 20.062 11.375 11.523 1 30.23 86 PRO A C 1
ATOM 689 O O . PRO A 1 86 ? 20.406 10.195 11.688 1 30.23 86 PRO A O 1
ATOM 692 N N . ASP A 1 87 ? 18.984 11.164 11.008 1 30.75 87 ASP A N 1
ATOM 693 C CA . ASP A 1 87 ? 19.016 10.312 9.82 1 30.75 87 ASP A CA 1
ATOM 694 C C . ASP A 1 87 ? 20.328 10.477 9.07 1 30.75 87 ASP A C 1
ATOM 696 O O . ASP A 1 87 ? 20.641 11.57 8.578 1 30.75 87 ASP A O 1
ATOM 700 N N . SER A 1 88 ? 21.422 10 9.484 1 30.61 88 SER A N 1
ATOM 701 C CA . SER A 1 88 ? 22.797 9.906 8.984 1 30.61 88 SER A CA 1
ATOM 702 C C . SER A 1 88 ? 22.812 9.797 7.465 1 30.61 88 SER A C 1
ATOM 704 O O . SER A 1 88 ? 23.891 9.641 6.867 1 30.61 88 SER A O 1
ATOM 706 N N . SER A 1 89 ? 21.75 9.43 6.855 1 31.08 89 SER A N 1
ATOM 707 C CA . SER A 1 89 ? 22.109 9.367 5.445 1 31.08 89 SER A CA 1
ATOM 708 C C . SER A 1 89 ? 22.625 10.711 4.945 1 31.08 89 SER A C 1
ATOM 710 O O . SER A 1 89 ? 21.844 11.625 4.699 1 31.08 89 SER A O 1
ATOM 712 N N . GLU A 1 90 ? 23.516 11.297 5.551 1 30.58 90 GLU A N 1
ATOM 713 C CA . GLU A 1 90 ? 24.359 12.281 4.867 1 30.58 90 GLU A CA 1
ATOM 714 C C . GLU A 1 90 ? 24.375 12.039 3.361 1 30.58 90 GLU A C 1
ATOM 716 O O . GLU A 1 90 ? 24.781 10.969 2.91 1 30.58 90 GLU A O 1
ATOM 721 N N . LEU A 1 91 ? 23.406 12.539 2.668 1 31.97 91 LEU A N 1
ATOM 722 C CA . LEU A 1 91 ? 23.641 12.609 1.229 1 31.97 91 LEU A CA 1
ATOM 723 C C . LEU A 1 91 ? 25.094 12.953 0.935 1 31.97 91 LEU A C 1
ATOM 725 O O . LEU A 1 91 ? 25.641 13.906 1.488 1 31.97 91 LEU A O 1
ATOM 729 N N . ILE A 1 92 ? 25.969 12.109 0.825 1 31.05 92 ILE A N 1
ATOM 730 C CA . ILE A 1 92 ? 27.25 12.492 0.252 1 31.05 92 ILE A CA 1
ATOM 731 C C . ILE A 1 92 ? 27.047 13.641 -0.732 1 31.05 92 ILE A C 1
ATOM 733 O O . ILE A 1 92 ? 26.141 13.609 -1.56 1 31.05 92 ILE A O 1
ATOM 737 N N . PRO A 1 93 ? 27.578 14.734 -0.632 1 33.19 93 PRO A N 1
ATOM 738 C CA . PRO A 1 93 ? 27.734 15.719 -1.709 1 33.19 93 PRO A CA 1
ATOM 739 C C . PRO A 1 93 ? 27.969 15.062 -3.07 1 33.19 93 PRO A C 1
ATOM 741 O O . PRO A 1 93 ? 28.828 14.195 -3.197 1 33.19 93 PRO A O 1
ATOM 744 N N . GLY A 1 94 ? 26.938 14.961 -4.031 1 39.16 94 GLY A N 1
ATOM 745 C CA . GLY A 1 94 ? 26.969 14.414 -5.379 1 39.16 94 GLY A CA 1
ATOM 746 C C . GLY A 1 94 ? 25.984 13.273 -5.586 1 39.16 94 GLY A C 1
ATOM 747 O O . GLY A 1 94 ? 25.906 12.719 -6.684 1 39.16 94 GLY A O 1
ATOM 748 N N . SER A 1 95 ? 25.641 12.641 -4.48 1 48.72 95 SER A N 1
ATOM 749 C CA . SER A 1 95 ? 24.844 11.43 -4.652 1 48.72 95 SER A CA 1
ATOM 750 C C . SER A 1 95 ? 23.391 11.766 -4.996 1 48.72 95 SER A C 1
ATOM 752 O O . SER A 1 95 ? 22.703 12.414 -4.211 1 48.72 95 SER A O 1
ATOM 754 N N . GLU A 1 96 ? 23.078 11.898 -6.301 1 66.88 96 GLU A N 1
ATOM 755 C CA . GLU A 1 96 ? 21.766 12.227 -6.871 1 66.88 96 GLU A CA 1
ATOM 756 C C . GLU A 1 96 ? 20.719 11.195 -6.48 1 66.88 96 GLU A C 1
ATOM 758 O O . GLU A 1 96 ? 20.984 9.992 -6.492 1 66.88 96 GLU A O 1
ATOM 763 N N . ARG A 1 97 ? 19.719 11.688 -5.707 1 78.69 97 ARG A N 1
ATOM 764 C CA . ARG A 1 97 ? 18.594 10.836 -5.34 1 78.69 97 ARG A CA 1
ATOM 765 C C . ARG A 1 97 ? 17.375 11.125 -6.215 1 78.69 97 ARG A C 1
ATOM 767 O O . ARG A 1 97 ? 17.203 12.25 -6.688 1 78.69 97 ARG A O 1
ATOM 774 N N . LEU A 1 98 ? 16.688 10.094 -6.516 1 83.38 98 LEU A N 1
ATOM 775 C CA . LEU A 1 98 ? 15.422 10.18 -7.242 1 83.38 98 LEU A CA 1
ATOM 776 C C . LEU A 1 98 ? 14.266 9.68 -6.383 1 83.38 98 LEU A C 1
ATOM 778 O O . LEU A 1 98 ? 14.289 8.539 -5.918 1 83.38 98 LEU A O 1
ATOM 782 N N . VAL A 1 99 ? 13.336 10.578 -6.164 1 85.75 99 VAL A N 1
ATOM 783 C CA . VAL A 1 99 ? 12.164 10.195 -5.387 1 85.75 99 VAL A CA 1
ATOM 784 C C . VAL A 1 99 ? 10.969 10.008 -6.312 1 85.75 99 VAL A C 1
ATOM 786 O O . VAL A 1 99 ? 10.57 10.945 -7.016 1 85.75 99 VAL A O 1
ATOM 789 N N . ILE A 1 100 ? 10.383 8.82 -6.203 1 88.69 100 ILE A N 1
ATOM 790 C CA . ILE A 1 100 ? 9.273 8.438 -7.07 1 88.69 100 ILE A CA 1
ATOM 791 C C . ILE A 1 100 ? 8.039 8.133 -6.227 1 88.69 100 ILE A C 1
ATOM 793 O O . ILE A 1 100 ? 8.141 7.48 -5.184 1 88.69 100 ILE A O 1
ATOM 797 N N . SER A 1 101 ? 6.926 8.625 -6.723 1 89.94 101 SER A N 1
ATOM 798 C CA . SER A 1 101 ? 5.652 8.297 -6.086 1 89.94 101 SER A CA 1
ATOM 799 C C . SER A 1 101 ? 4.699 7.625 -7.07 1 89.94 101 SER A C 1
ATOM 801 O O . SER A 1 101 ? 4.613 8.031 -8.234 1 89.94 101 SER A O 1
ATOM 803 N N . SER A 1 102 ? 4.082 6.613 -6.574 1 87.12 102 SER A N 1
ATOM 804 C CA . SER A 1 102 ? 3.092 5.926 -7.398 1 87.12 102 SER A CA 1
ATOM 805 C C . SER A 1 102 ? 2.064 5.199 -6.539 1 87.12 102 SER A C 1
ATOM 807 O O . SER A 1 102 ? 2.291 4.969 -5.352 1 87.12 102 SER A O 1
ATOM 809 N N . ALA A 1 103 ? 0.968 4.918 -7.242 1 74.81 103 ALA A N 1
ATOM 810 C CA . ALA A 1 103 ? 0.023 4.008 -6.605 1 74.81 103 ALA A CA 1
ATOM 811 C C . ALA A 1 103 ? 0.63 2.617 -6.438 1 74.81 103 ALA A C 1
ATOM 813 O O . ALA A 1 103 ? 1.469 2.197 -7.238 1 74.81 103 ALA A O 1
ATOM 814 N N . GLU A 1 104 ? 0.213 1.959 -5.445 1 71.25 104 GLU A N 1
ATOM 815 C CA . GLU A 1 104 ? 0.767 0.666 -5.055 1 71.25 104 GLU A CA 1
ATOM 816 C C . GLU A 1 104 ? 0.653 -0.349 -6.188 1 71.25 104 GLU A C 1
ATOM 818 O O . GLU A 1 104 ? 1.523 -1.207 -6.348 1 71.25 104 GLU A O 1
ATOM 823 N N . HIS A 1 105 ? -0.366 -0.219 -6.941 1 72 105 HIS A N 1
ATOM 824 C CA . HIS A 1 105 ? -0.61 -1.225 -7.969 1 72 105 HIS A CA 1
ATOM 825 C C . HIS A 1 105 ? 0.246 -0.969 -9.203 1 72 105 HIS A C 1
ATOM 827 O O . HIS A 1 105 ? 0.426 -1.861 -10.039 1 72 105 HIS A O 1
ATOM 833 N N . ILE A 1 106 ? 0.766 0.169 -9.305 1 79.44 106 ILE A N 1
ATOM 834 C CA . ILE A 1 106 ? 1.571 0.549 -10.461 1 79.44 106 ILE A CA 1
ATOM 835 C C . ILE A 1 106 ? 3.047 0.297 -10.172 1 79.44 106 ILE A C 1
ATOM 837 O O . ILE A 1 106 ? 3.82 -0.035 -11.07 1 79.44 106 ILE A O 1
ATOM 841 N N . SER A 1 107 ? 3.387 0.365 -8.961 1 83.44 107 SER A N 1
ATOM 842 C CA . SER A 1 107 ? 4.773 0.503 -8.531 1 83.44 107 SER A CA 1
ATOM 843 C C . SER A 1 107 ? 5.598 -0.72 -8.922 1 83.44 107 SER A C 1
ATOM 845 O O . SER A 1 107 ? 6.711 -0.587 -9.43 1 83.44 107 SER A O 1
ATOM 847 N N . PRO A 1 108 ? 5.062 -1.856 -8.766 1 79.5 108 PRO A N 1
ATOM 848 C CA . PRO A 1 108 ? 5.922 -3.01 -9.055 1 79.5 108 PRO A CA 1
ATOM 849 C C . PRO A 1 108 ? 6.328 -3.09 -10.523 1 79.5 108 PRO A C 1
ATOM 851 O O . PRO A 1 108 ? 7.324 -3.742 -10.852 1 79.5 108 PRO A O 1
ATOM 854 N N . ASN A 1 109 ? 5.617 -2.434 -11.359 1 77.19 109 ASN A N 1
ATOM 855 C CA . ASN A 1 109 ? 5.918 -2.494 -12.789 1 77.19 109 ASN A CA 1
ATOM 856 C C . ASN A 1 109 ? 6.816 -1.341 -13.219 1 77.19 109 ASN A C 1
ATOM 858 O O . ASN A 1 109 ? 7.598 -1.478 -14.164 1 77.19 109 ASN A O 1
ATOM 862 N N . ILE A 1 110 ? 6.711 -0.334 -12.5 1 82 110 ILE A N 1
ATOM 863 C CA . ILE A 1 110 ? 7.359 0.88 -12.984 1 82 110 ILE A CA 1
ATOM 864 C C . ILE A 1 110 ? 8.672 1.101 -12.242 1 82 110 ILE A C 1
ATOM 866 O O . ILE A 1 110 ? 9.648 1.578 -12.82 1 82 110 ILE A O 1
ATOM 870 N N . ILE A 1 111 ? 8.742 0.701 -11.055 1 85.25 111 ILE A N 1
ATOM 871 C CA . ILE A 1 111 ? 9.859 1.072 -10.195 1 85.25 111 ILE A CA 1
ATOM 872 C C . ILE A 1 111 ? 11.125 0.35 -10.648 1 85.25 111 ILE A C 1
ATOM 874 O O . ILE A 1 111 ? 12.203 0.95 -10.711 1 85.25 111 ILE A O 1
ATOM 878 N N . PRO A 1 112 ? 10.992 -0.928 -11 1 85.75 112 PRO A N 1
ATOM 879 C CA . PRO A 1 112 ? 12.219 -1.585 -11.461 1 85.75 112 PRO A CA 1
ATOM 880 C C . PRO A 1 112 ? 12.805 -0.931 -12.711 1 85.75 112 PRO A C 1
ATOM 882 O O . PRO A 1 112 ? 14.023 -0.818 -12.836 1 85.75 112 PRO A O 1
ATOM 885 N N . LEU A 1 113 ? 11.945 -0.529 -13.523 1 81.31 113 LEU A N 1
ATOM 886 C CA . LEU A 1 113 ? 12.391 0.151 -14.734 1 81.31 113 LEU A CA 1
ATOM 887 C C . LEU A 1 113 ? 13.039 1.489 -14.398 1 81.31 113 LEU A C 1
ATOM 889 O O . LEU A 1 113 ? 14.109 1.809 -14.914 1 81.31 113 LEU A O 1
ATOM 893 N N . THR A 1 114 ? 12.422 2.17 -13.523 1 79.94 114 THR A N 1
ATOM 894 C CA . THR A 1 114 ? 12.945 3.473 -13.125 1 79.94 114 THR A CA 1
ATOM 895 C C . THR A 1 114 ? 14.266 3.324 -12.383 1 79.94 114 THR A C 1
ATOM 897 O O . THR A 1 114 ? 15.172 4.141 -12.555 1 79.94 114 THR A O 1
ATOM 900 N N . PHE A 1 115 ? 14.359 2.352 -11.617 1 85.69 115 PHE A N 1
ATOM 901 C CA . PHE A 1 115 ? 15.586 2.092 -10.883 1 85.69 115 PHE A CA 1
ATOM 902 C C . PHE A 1 115 ? 16.75 1.829 -11.828 1 85.69 115 PHE A C 1
ATOM 904 O O . PHE A 1 115 ? 17.828 2.393 -11.664 1 85.69 115 PHE A O 1
ATOM 911 N N . HIS A 1 116 ? 16.531 0.989 -12.766 1 80.81 116 HIS A N 1
ATOM 912 C CA . HIS A 1 116 ? 17.562 0.666 -13.742 1 80.81 116 HIS A CA 1
ATOM 913 C C . HIS A 1 116 ? 18.031 1.913 -14.492 1 80.81 116 HIS A C 1
ATOM 915 O O . HIS A 1 116 ? 19.219 2.121 -14.68 1 80.81 116 HIS A O 1
ATOM 921 N N . LEU A 1 117 ? 17.094 2.623 -14.773 1 73.25 117 LEU A N 1
ATOM 922 C CA . LEU A 1 117 ? 17.406 3.84 -15.516 1 73.25 117 LEU A CA 1
ATOM 923 C C . LEU A 1 117 ? 18.188 4.816 -14.641 1 73.25 117 LEU A C 1
ATOM 925 O O . LEU A 1 117 ? 19.125 5.465 -15.117 1 73.25 117 LEU A O 1
ATOM 929 N N . ALA A 1 118 ? 17.797 4.938 -13.438 1 77.62 118 ALA A N 1
ATOM 930 C CA . ALA A 1 118 ? 18.484 5.812 -12.5 1 77.62 118 ALA A CA 1
ATOM 931 C C . ALA A 1 118 ? 19.938 5.367 -12.32 1 77.62 118 ALA A C 1
ATOM 933 O O . ALA A 1 118 ? 20.844 6.199 -12.242 1 77.62 118 ALA A O 1
ATOM 934 N N . LYS A 1 119 ? 20.125 4.09 -12.289 1 77.69 119 LYS A N 1
ATOM 935 C CA . LYS A 1 119 ? 21.469 3.559 -12.109 1 77.69 119 LYS A CA 1
ATOM 936 C C . LYS A 1 119 ? 22.344 3.854 -13.32 1 77.69 119 LYS A C 1
ATOM 938 O O . LYS A 1 119 ? 23.531 4.164 -13.188 1 77.69 119 LYS A O 1
ATOM 943 N N . ASP A 1 120 ? 21.781 3.758 -14.414 1 73.5 120 ASP A N 1
ATOM 944 C CA . ASP A 1 120 ? 22.484 4.074 -15.648 1 73.5 120 ASP A CA 1
ATOM 945 C C . ASP A 1 120 ? 22.922 5.539 -15.672 1 73.5 120 ASP A C 1
ATOM 947 O O . ASP A 1 120 ? 23.938 5.879 -16.281 1 73.5 120 ASP A O 1
ATOM 951 N N . GLU A 1 121 ? 22.234 6.328 -14.898 1 70.12 121 GLU A N 1
ATOM 952 C CA . GLU A 1 121 ? 22.516 7.758 -14.867 1 70.12 121 GLU A CA 1
ATOM 953 C C . GLU A 1 121 ? 23.344 8.125 -13.633 1 70.12 121 GLU A C 1
ATOM 955 O O . GLU A 1 121 ? 23.469 9.297 -13.281 1 70.12 121 GLU A O 1
ATOM 960 N N . LYS A 1 122 ? 23.734 7.211 -12.867 1 72.5 122 LYS A N 1
ATOM 961 C CA . LYS A 1 122 ? 24.625 7.367 -11.719 1 72.5 122 LYS A CA 1
ATOM 962 C C . LYS A 1 122 ? 23.891 8 -10.539 1 72.5 122 LYS A C 1
ATOM 964 O O . LYS A 1 122 ? 24.453 8.82 -9.812 1 72.5 122 LYS A O 1
ATOM 969 N N . ILE A 1 123 ? 22.625 7.805 -10.625 1 75.5 123 ILE A N 1
ATOM 970 C CA . ILE A 1 123 ? 21.859 8.133 -9.43 1 75.5 123 ILE A CA 1
ATOM 971 C C . ILE A 1 123 ? 22.109 7.086 -8.352 1 75.5 123 ILE A C 1
ATOM 973 O O . ILE A 1 123 ? 21.969 5.887 -8.602 1 75.5 123 ILE A O 1
ATOM 977 N N . ASN A 1 124 ? 22.391 7.527 -7.227 1 75.94 124 ASN A N 1
ATOM 978 C CA . ASN A 1 124 ? 22.906 6.617 -6.203 1 75.94 124 ASN A CA 1
ATOM 979 C C . ASN A 1 124 ? 21.766 6.039 -5.355 1 75.94 124 ASN A C 1
ATOM 981 O O . ASN A 1 124 ? 21.953 5.02 -4.688 1 75.94 124 ASN A O 1
ATOM 985 N N . SER A 1 125 ? 20.641 6.816 -5.414 1 83.12 125 SER A N 1
ATOM 986 C CA . SER A 1 125 ? 19.578 6.359 -4.531 1 83.12 125 SER A CA 1
ATOM 987 C C . SER A 1 125 ? 18.203 6.66 -5.125 1 83.12 125 SER A C 1
ATOM 989 O O . SER A 1 125 ? 17.953 7.77 -5.602 1 83.12 125 SER A O 1
ATOM 991 N N . VAL A 1 126 ? 17.422 5.586 -5.199 1 84.5 126 VAL A N 1
ATOM 992 C CA . VAL A 1 126 ? 16.031 5.727 -5.617 1 84.5 126 VAL A CA 1
ATOM 993 C C . VAL A 1 126 ? 15.109 5.434 -4.438 1 84.5 126 VAL A C 1
ATOM 995 O O . VAL A 1 126 ? 15.289 4.434 -3.736 1 84.5 126 VAL A O 1
ATOM 998 N N . ILE A 1 127 ? 14.148 6.367 -4.266 1 84.38 127 ILE A N 1
ATOM 999 C CA . ILE A 1 127 ? 13.195 6.223 -3.166 1 84.38 127 ILE A CA 1
ATOM 1000 C C . ILE A 1 127 ? 11.773 6.223 -3.713 1 84.38 127 ILE A C 1
ATOM 1002 O O . ILE A 1 127 ? 11.398 7.098 -4.496 1 84.38 127 ILE A O 1
ATOM 1006 N N . HIS A 1 128 ? 11.094 5.215 -3.32 1 87.62 128 HIS A N 1
ATOM 1007 C CA . HIS A 1 128 ? 9.672 5.18 -3.65 1 87.62 128 HIS A CA 1
ATOM 1008 C C . HIS A 1 128 ? 8.812 5.531 -2.436 1 87.62 128 HIS A C 1
ATOM 1010 O O . HIS A 1 128 ? 9.047 5.016 -1.339 1 87.62 128 HIS A O 1
ATOM 1016 N N . VAL A 1 129 ? 7.828 6.355 -2.68 1 81.62 129 VAL A N 1
ATOM 1017 C CA . VAL A 1 129 ? 6.848 6.684 -1.649 1 81.62 129 VAL A CA 1
ATOM 1018 C C . VAL A 1 129 ? 5.438 6.48 -2.193 1 81.62 129 VAL A C 1
ATOM 1020 O O . VAL A 1 129 ? 5.211 6.57 -3.402 1 81.62 129 VAL A O 1
ATOM 1023 N N . PRO A 1 130 ? 4.535 6.141 -1.295 1 77.38 130 PRO A N 1
ATOM 1024 C CA . PRO A 1 130 ? 3.148 6.004 -1.747 1 77.38 130 PRO A CA 1
ATOM 1025 C C . PRO A 1 130 ? 2.578 7.305 -2.307 1 77.38 130 PRO A C 1
ATOM 1027 O O . PRO A 1 130 ? 3.105 8.383 -2.025 1 77.38 130 PRO A O 1
ATOM 1030 N N . LEU A 1 131 ? 1.531 7.066 -3.029 1 77.38 131 LEU A N 1
ATOM 1031 C CA . LEU A 1 131 ? 0.873 8.25 -3.574 1 77.38 131 LEU A CA 1
ATOM 1032 C C . LEU A 1 131 ? 0.375 9.156 -2.457 1 77.38 131 LEU A C 1
ATOM 1034 O O . LEU A 1 131 ? -0.397 8.727 -1.598 1 77.38 131 LEU A O 1
ATOM 1038 N N . PRO A 1 132 ? 0.856 10.367 -2.529 1 68.94 132 PRO A N 1
ATOM 1039 C CA . PRO A 1 132 ? 0.42 11.312 -1.497 1 68.94 132 PRO A CA 1
ATOM 1040 C C . PRO A 1 132 ? -1.006 11.812 -1.718 1 68.94 132 PRO A C 1
ATOM 1042 O O . PRO A 1 132 ? -1.582 11.594 -2.787 1 68.94 132 PRO A O 1
ATOM 1045 N N . ASP A 1 133 ? -1.51 12.461 -0.707 1 68.31 133 ASP A N 1
ATOM 1046 C CA . ASP A 1 133 ? -2.836 13.07 -0.796 1 68.31 133 ASP A CA 1
ATOM 1047 C C . ASP A 1 133 ? -2.861 14.18 -1.839 1 68.31 133 ASP A C 1
ATOM 1049 O O . ASP A 1 133 ? -3.865 14.375 -2.525 1 68.31 133 ASP A O 1
ATOM 1053 N N . SER A 1 134 ? -1.74 14.828 -1.946 1 77.12 134 SER A N 1
ATOM 1054 C CA . SER A 1 134 ? -1.613 15.914 -2.916 1 77.12 134 SER A CA 1
ATOM 1055 C C . SER A 1 134 ? -0.332 15.781 -3.732 1 77.12 134 SER A C 1
ATOM 1057 O O . SER A 1 134 ? 0.663 16.453 -3.451 1 77.12 134 SER A O 1
ATOM 1059 N N . PRO A 1 135 ? -0.415 14.992 -4.727 1 85.31 135 PRO A N 1
ATOM 1060 C CA . PRO A 1 135 ? 0.787 14.781 -5.539 1 85.31 135 PRO A CA 1
ATOM 1061 C C . PRO A 1 135 ? 1.301 16.078 -6.168 1 85.31 135 PRO A C 1
ATOM 1063 O O . PRO A 1 135 ? 2.51 16.234 -6.348 1 85.31 135 PRO A O 1
ATOM 1066 N N . GLU A 1 136 ? 0.387 16.953 -6.445 1 85.31 136 GLU A N 1
ATOM 1067 C CA . GLU A 1 136 ? 0.763 18.25 -7.012 1 85.31 136 GLU A CA 1
ATOM 1068 C C . GLU A 1 136 ? 1.688 19.016 -6.07 1 85.31 136 GLU A C 1
ATOM 1070 O O . GLU A 1 136 ? 2.746 19.5 -6.484 1 85.31 136 GLU A O 1
ATOM 1075 N N . ASN A 1 137 ? 1.295 19.016 -4.887 1 80.19 137 ASN A N 1
ATOM 1076 C CA . ASN A 1 137 ? 2.084 19.734 -3.887 1 80.19 137 ASN A CA 1
ATOM 1077 C C . ASN A 1 137 ? 3.441 19.062 -3.666 1 80.19 137 ASN A C 1
ATOM 1079 O O . ASN A 1 137 ? 4.453 19.75 -3.496 1 80.19 137 ASN A O 1
ATOM 1083 N N . ASP A 1 138 ? 3.469 17.797 -3.709 1 84.94 138 ASP A N 1
ATOM 1084 C CA . ASP A 1 138 ? 4.715 17.078 -3.473 1 84.94 138 ASP A CA 1
ATOM 1085 C C . ASP A 1 138 ? 5.711 17.312 -4.609 1 84.94 138 ASP A C 1
ATOM 1087 O O . ASP A 1 138 ? 6.918 17.406 -4.375 1 84.94 138 ASP A O 1
ATOM 1091 N N . LEU A 1 139 ? 5.164 17.422 -5.754 1 85.62 139 LEU A N 1
ATOM 1092 C CA . LEU A 1 139 ? 6.02 17.75 -6.895 1 85.62 139 LEU A CA 1
ATOM 1093 C C . LEU A 1 139 ? 6.551 19.172 -6.793 1 85.62 139 LEU A C 1
ATOM 1095 O O . LEU A 1 139 ? 7.75 19.406 -6.957 1 85.62 139 LEU A O 1
ATOM 1099 N N . LEU A 1 140 ? 5.68 20.062 -6.43 1 80.69 140 LEU A N 1
ATOM 1100 C CA . LEU A 1 140 ? 6.031 21.484 -6.414 1 80.69 140 LEU A CA 1
ATOM 1101 C C . LEU A 1 140 ? 7 21.781 -5.273 1 80.69 140 LEU A C 1
ATOM 1103 O O . LEU A 1 140 ? 7.887 22.641 -5.418 1 80.69 140 LEU A O 1
ATOM 1107 N N . ASN A 1 141 ? 6.84 21.047 -4.25 1 77.81 141 ASN A N 1
ATOM 1108 C CA . ASN A 1 141 ? 7.707 21.281 -3.102 1 77.81 141 ASN A CA 1
ATOM 1109 C C . ASN A 1 141 ? 8.969 20.422 -3.17 1 77.81 141 ASN A C 1
ATOM 1111 O O . ASN A 1 141 ? 9.766 20.406 -2.227 1 77.81 141 ASN A O 1
ATOM 1115 N N . LYS A 1 142 ? 9.172 19.594 -4.109 1 77.06 142 LYS A N 1
ATOM 1116 C CA . LYS A 1 142 ? 10.367 18.828 -4.441 1 77.06 142 LYS A CA 1
ATOM 1117 C C . LYS A 1 142 ? 10.562 17.672 -3.469 1 77.06 142 LYS A C 1
ATOM 1119 O O . LYS A 1 142 ? 11.695 17.219 -3.248 1 77.06 142 LYS A O 1
ATOM 1124 N N . SER A 1 143 ? 9.492 17.312 -2.854 1 81.5 143 SER A N 1
ATOM 1125 C CA . SER A 1 143 ? 9.57 16.109 -2.01 1 81.5 143 SER A CA 1
ATOM 1126 C C . SER A 1 143 ? 9.484 14.844 -2.842 1 81.5 143 SER A C 1
ATOM 1128 O O . SER A 1 143 ? 9.883 13.766 -2.385 1 81.5 143 SER A O 1
ATOM 1130 N N . VAL A 1 144 ? 8.906 15.039 -4.023 1 86.56 144 VAL A N 1
ATOM 1131 C CA . VAL A 1 144 ? 8.852 13.977 -5.016 1 86.56 144 VAL A CA 1
ATOM 1132 C C . VAL A 1 144 ? 9.312 14.508 -6.371 1 86.56 144 VAL A C 1
ATOM 1134 O O . VAL A 1 144 ? 9.023 15.648 -6.727 1 86.56 144 VAL A O 1
ATOM 1137 N N . ASP A 1 145 ? 9.984 13.648 -7.059 1 83.94 145 ASP A N 1
ATOM 1138 C CA . ASP A 1 145 ? 10.516 14.062 -8.352 1 83.94 145 ASP A CA 1
ATOM 1139 C C . ASP A 1 145 ? 9.578 13.656 -9.492 1 83.94 145 ASP A C 1
ATOM 1141 O O . ASP A 1 145 ? 9.43 14.383 -10.469 1 83.94 145 ASP A O 1
ATOM 1145 N N . VAL A 1 146 ? 8.969 12.477 -9.32 1 86.19 146 VAL A N 1
ATOM 1146 C CA . VAL A 1 146 ? 8.125 11.922 -10.367 1 86.19 146 VAL A CA 1
ATOM 1147 C C . VAL A 1 146 ? 6.926 11.211 -9.75 1 86.19 146 VAL A C 1
ATOM 1149 O O . VAL A 1 146 ? 7.066 10.492 -8.758 1 86.19 146 VAL A O 1
ATOM 1152 N N . VAL A 1 147 ? 5.793 11.43 -10.352 1 88.5 147 VAL A N 1
ATOM 1153 C CA . VAL A 1 147 ? 4.574 10.766 -9.906 1 88.5 147 VAL A CA 1
ATOM 1154 C C . VAL A 1 147 ? 3.998 9.922 -11.039 1 88.5 147 VAL A C 1
ATOM 1156 O O . VAL A 1 147 ? 3.877 10.398 -12.172 1 88.5 147 VAL A O 1
ATOM 1159 N N . PHE A 1 148 ? 3.703 8.734 -10.703 1 87.31 148 PHE A N 1
ATOM 1160 C CA . PHE A 1 148 ? 2.977 7.859 -11.617 1 87.31 148 PHE A CA 1
ATOM 1161 C C . PHE A 1 148 ? 1.557 7.617 -11.125 1 87.31 148 PHE A C 1
ATOM 1163 O O . PHE A 1 148 ? 1.357 7.121 -10.008 1 87.31 148 PHE A O 1
ATOM 1170 N N . ASP A 1 149 ? 0.669 8.016 -12.016 1 84.25 149 ASP A N 1
ATOM 1171 C CA . ASP A 1 149 ? -0.729 7.902 -11.609 1 84.25 149 ASP A CA 1
ATOM 1172 C C . ASP A 1 149 ? -1.645 7.805 -12.828 1 84.25 149 ASP A C 1
ATOM 1174 O O . ASP A 1 149 ? -1.196 7.98 -13.961 1 84.25 149 ASP A O 1
ATOM 1178 N N . TYR A 1 150 ? -2.863 7.461 -12.531 1 80.06 150 TYR A N 1
ATOM 1179 C CA . TYR A 1 150 ? -3.84 7.367 -13.609 1 80.06 150 TYR A CA 1
ATOM 1180 C C . TYR A 1 150 ? -4.547 8.703 -13.828 1 80.06 150 TYR A C 1
ATOM 1182 O O . TYR A 1 150 ? -5.434 8.812 -14.68 1 80.06 150 TYR A O 1
ATOM 1190 N N . TYR A 1 151 ? -4.137 9.633 -13.055 1 81.44 151 TYR A N 1
ATOM 1191 C CA . TYR A 1 151 ? -4.668 10.977 -13.219 1 81.44 151 TYR A CA 1
ATOM 1192 C C . TYR A 1 151 ? -3.553 11.961 -13.562 1 81.44 151 TYR A C 1
ATOM 1194 O O . TYR A 1 151 ? -2.545 12.039 -12.859 1 81.44 151 TYR A O 1
ATOM 1202 N N . PRO A 1 152 ? -3.84 12.609 -14.609 1 83.88 152 PRO A N 1
ATOM 1203 C CA . PRO A 1 152 ? -2.855 13.648 -14.914 1 83.88 152 PRO A CA 1
ATOM 1204 C C . PRO A 1 152 ? -2.9 14.812 -13.922 1 83.88 152 PRO A C 1
ATOM 1206 O O . PRO A 1 152 ? -3.957 15.109 -13.359 1 83.88 152 PRO A O 1
ATOM 1209 N N . ILE A 1 153 ? -1.78 15.406 -13.703 1 87.69 153 ILE A N 1
ATOM 1210 C CA . ILE A 1 153 ? -1.709 16.594 -12.844 1 87.69 153 ILE A CA 1
ATOM 1211 C C . ILE A 1 153 ? -1.621 17.844 -13.711 1 87.69 153 ILE A C 1
ATOM 1213 O O . ILE A 1 153 ? -0.595 18.109 -14.344 1 87.69 153 ILE A O 1
ATOM 1217 N N . ASN A 1 154 ? -2.746 18.531 -13.609 1 87.19 154 ASN A N 1
ATOM 1218 C CA . ASN A 1 154 ? -2.816 19.75 -14.422 1 87.19 154 ASN A CA 1
ATOM 1219 C C . ASN A 1 154 ? -2.371 20.969 -13.633 1 87.19 154 ASN A C 1
ATOM 1221 O O . ASN A 1 154 ? -3.133 21.516 -12.828 1 87.19 154 ASN A O 1
ATOM 1225 N N . HIS A 1 155 ? -1.258 21.391 -13.891 1 89.5 155 HIS A N 1
ATOM 1226 C CA . HIS A 1 155 ? -0.646 22.562 -13.289 1 89.5 155 HIS A CA 1
ATOM 1227 C C . HIS A 1 155 ? 0.371 23.203 -14.234 1 89.5 155 HIS A C 1
ATOM 1229 O O . HIS A 1 155 ? 1.119 22.5 -14.914 1 89.5 155 HIS A O 1
ATOM 1235 N N . PRO A 1 156 ? 0.476 24.469 -14.25 1 88.06 156 PRO A N 1
ATOM 1236 C CA . PRO A 1 156 ? 1.367 25.156 -15.188 1 88.06 156 PRO A CA 1
ATOM 1237 C C . PRO A 1 156 ? 2.83 24.75 -15.016 1 88.06 156 PRO A C 1
ATOM 1239 O O . PRO A 1 156 ? 3.596 24.75 -15.984 1 88.06 156 PRO A O 1
ATOM 1242 N N . ASP A 1 157 ? 3.174 24.406 -13.859 1 89.44 157 ASP A N 1
ATOM 1243 C CA . ASP A 1 157 ? 4.578 24.109 -13.586 1 89.44 157 ASP A CA 1
ATOM 1244 C C . ASP A 1 157 ? 4.836 22.609 -13.586 1 89.44 157 ASP A C 1
ATOM 1246 O O . ASP A 1 157 ? 5.926 22.156 -13.227 1 89.44 157 ASP A O 1
ATOM 1250 N N . ILE A 1 158 ? 3.857 21.859 -13.945 1 90 158 ILE A N 1
ATOM 1251 C CA . ILE A 1 158 ? 3.98 20.406 -13.984 1 90 158 ILE A CA 1
ATOM 1252 C C . ILE A 1 158 ? 3.684 19.891 -15.391 1 90 158 ILE A C 1
ATOM 1254 O O . ILE A 1 158 ? 2.74 20.344 -16.031 1 90 158 ILE A O 1
ATOM 1258 N N . ILE A 1 159 ? 4.508 19.047 -15.812 1 87.38 159 ILE A N 1
ATOM 1259 C CA . ILE A 1 159 ? 4.309 18.359 -17.078 1 87.38 159 ILE A CA 1
ATOM 1260 C C . ILE A 1 159 ? 3.832 16.938 -16.828 1 87.38 159 ILE A C 1
ATOM 1262 O O . ILE A 1 159 ? 4.34 16.25 -15.945 1 87.38 159 ILE A O 1
ATOM 1266 N N . TYR A 1 160 ? 2.852 16.531 -17.531 1 87.56 160 TYR A N 1
ATOM 1267 C CA . TYR A 1 160 ? 2.465 15.125 -17.484 1 87.56 160 TYR A CA 1
ATOM 1268 C C . TYR A 1 160 ? 2.5 14.492 -18.859 1 87.56 160 TYR A C 1
ATOM 1270 O O . TYR A 1 160 ? 2.248 15.172 -19.859 1 87.56 160 TYR A O 1
ATOM 1278 N N . LYS A 1 161 ? 2.832 13.188 -18.922 1 84.19 161 LYS A N 1
ATOM 1279 C CA . LYS A 1 161 ? 2.918 12.414 -20.156 1 84.19 161 LYS A CA 1
ATOM 1280 C C . LYS A 1 161 ? 2.139 11.109 -20.047 1 84.19 161 LYS A C 1
ATOM 1282 O O . LYS A 1 161 ? 2.166 10.453 -19 1 84.19 161 LYS A O 1
ATOM 1287 N N . LYS A 1 162 ? 1.553 10.797 -21.172 1 83.62 162 LYS A N 1
ATOM 1288 C CA . LYS A 1 162 ? 0.908 9.492 -21.266 1 83.62 162 LYS A CA 1
ATOM 1289 C C . LYS A 1 162 ? 1.94 8.383 -21.422 1 83.62 162 LYS A C 1
ATOM 1291 O O . LYS A 1 162 ? 2.848 8.484 -22.25 1 83.62 162 LYS A O 1
ATOM 1296 N N . LEU A 1 163 ? 1.823 7.43 -20.578 1 80.94 163 LEU A N 1
ATOM 1297 C CA . LEU A 1 163 ? 2.797 6.344 -20.641 1 80.94 163 LEU A CA 1
ATOM 1298 C C . LEU A 1 163 ? 2.197 5.109 -21.297 1 80.94 163 LEU A C 1
ATOM 1300 O O . LEU A 1 163 ? 2.738 4.605 -22.281 1 80.94 163 LEU A O 1
ATOM 1304 N N . LEU A 1 164 ? 1.221 4.57 -20.75 1 78.06 164 LEU A N 1
ATOM 1305 C CA . LEU A 1 164 ? 0.656 3.334 -21.281 1 78.06 164 LEU A CA 1
ATOM 1306 C C . LEU A 1 164 ? -0.821 3.213 -20.922 1 78.06 164 LEU A C 1
ATOM 1308 O O . LEU A 1 164 ? -1.23 3.6 -19.828 1 78.06 164 LEU A O 1
ATOM 1312 N N . LYS A 1 165 ? -1.548 2.645 -21.906 1 80.44 165 LYS A N 1
ATOM 1313 C CA . LYS A 1 165 ? -2.945 2.297 -21.656 1 80.44 165 LYS A CA 1
ATOM 1314 C C . LYS A 1 165 ? -3.066 0.902 -21.047 1 80.44 165 LYS A C 1
ATOM 1316 O O . LYS A 1 165 ? -2.49 -0.058 -21.562 1 80.44 165 LYS A O 1
ATOM 1321 N N . GLU A 1 166 ? -3.748 0.878 -19.938 1 82.62 166 GLU A N 1
ATOM 1322 C CA . GLU A 1 166 ? -3.916 -0.404 -19.25 1 82.62 166 GLU A CA 1
ATOM 1323 C C . GLU A 1 166 ? -5.215 -1.088 -19.672 1 82.62 166 GLU A C 1
ATOM 1325 O O . GLU A 1 166 ? -6.215 -0.42 -19.938 1 82.62 166 GLU A O 1
ATOM 1330 N N . GLU A 1 167 ? -5.105 -2.396 -19.844 1 82 167 GLU A N 1
ATOM 1331 C CA . GLU A 1 167 ? -6.305 -3.207 -20.047 1 82 167 GLU A CA 1
ATOM 1332 C C . GLU A 1 167 ? -6.75 -3.865 -18.75 1 82 167 GLU A C 1
ATOM 1334 O O . GLU A 1 167 ? -5.934 -4.102 -17.859 1 82 167 GLU A O 1
ATOM 1339 N N . LEU A 1 168 ? -8.086 -4.074 -18.719 1 88 168 LEU A N 1
ATOM 1340 C CA . LEU A 1 168 ? -8.633 -4.742 -17.531 1 88 168 LEU A CA 1
ATOM 1341 C C . LEU A 1 168 ? -9.117 -6.145 -17.875 1 88 168 LEU A C 1
ATOM 1343 O O . LEU A 1 168 ? -9.477 -6.418 -19.031 1 88 168 LEU A O 1
ATOM 1347 N N . CYS A 1 169 ? -9.156 -6.969 -16.906 1 89.69 169 CYS A N 1
ATOM 1348 C CA . CYS A 1 169 ? -9.695 -8.312 -17.062 1 89.69 169 CYS A CA 1
ATOM 1349 C C . CYS A 1 169 ? -10.375 -8.773 -15.781 1 89.69 169 CYS A C 1
ATOM 1351 O O . CYS A 1 169 ? -10.195 -8.164 -14.727 1 89.69 169 CYS A O 1
ATOM 1353 N N . ILE A 1 170 ? -11.195 -9.773 -15.953 1 92.94 170 ILE A N 1
ATOM 1354 C CA . ILE A 1 170 ? -11.789 -10.445 -14.805 1 92.94 170 ILE A CA 1
ATOM 1355 C C . ILE A 1 170 ? -10.859 -11.539 -14.305 1 92.94 170 ILE A C 1
ATOM 1357 O O . ILE A 1 170 ? -10.273 -12.281 -15.102 1 92.94 170 ILE A O 1
ATOM 1361 N N . ALA A 1 171 ? -10.641 -11.578 -12.992 1 95.25 171 ALA A N 1
ATOM 1362 C CA . ALA A 1 171 ? -9.844 -12.633 -12.375 1 95.25 171 ALA A CA 1
ATOM 1363 C C . ALA A 1 171 ? -10.68 -13.445 -11.391 1 95.25 171 ALA A C 1
ATOM 1365 O O . ALA A 1 171 ? -11.516 -12.898 -10.68 1 95.25 171 ALA A O 1
ATOM 1366 N N . CYS A 1 172 ? -10.461 -14.719 -11.391 1 96.56 172 CYS A N 1
ATOM 1367 C CA . CYS A 1 172 ? -11.102 -15.641 -10.453 1 96.56 172 CYS A CA 1
ATOM 1368 C C . CYS A 1 172 ? -10.164 -16.797 -10.102 1 96.56 172 CYS A C 1
ATOM 1370 O O . CYS A 1 172 ? -9.117 -16.969 -10.727 1 96.56 172 CYS A O 1
ATOM 1372 N N . SER A 1 173 ? -10.508 -17.469 -9.055 1 95.75 173 SER A N 1
ATOM 1373 C CA . SER A 1 173 ? -9.742 -18.641 -8.664 1 95.75 173 SER A CA 1
ATOM 1374 C C . SER A 1 173 ? -9.648 -19.656 -9.812 1 95.75 173 SER A C 1
ATOM 1376 O O . SER A 1 173 ? -10.586 -19.781 -10.602 1 95.75 173 SER A O 1
ATOM 1378 N N . GLU A 1 174 ? -8.562 -20.391 -9.891 1 93.44 174 GLU A N 1
ATOM 1379 C CA . GLU A 1 174 ? -8.398 -21.438 -10.898 1 93.44 174 GLU A CA 1
ATOM 1380 C C . GLU A 1 174 ? -9.453 -22.516 -10.75 1 93.44 174 GLU A C 1
ATOM 1382 O O . GLU A 1 174 ? -9.75 -23.25 -11.695 1 93.44 174 GLU A O 1
ATOM 1387 N N . ASN A 1 175 ? -10.07 -22.562 -9.562 1 92 175 ASN A N 1
ATOM 1388 C CA . ASN A 1 175 ? -11.102 -23.562 -9.289 1 92 175 ASN A CA 1
ATOM 1389 C C . ASN A 1 175 ? -12.5 -22.953 -9.344 1 92 175 ASN A C 1
ATOM 1391 O O . ASN A 1 175 ? -13.469 -23.594 -8.93 1 92 175 ASN A O 1
ATOM 1395 N N . HIS A 1 176 ? -12.586 -21.766 -9.797 1 94.38 176 HIS A N 1
ATOM 1396 C CA . HIS A 1 176 ? -13.883 -21.109 -9.867 1 94.38 176 HIS A CA 1
ATOM 1397 C C . HIS A 1 176 ? -14.836 -21.875 -10.781 1 94.38 176 HIS A C 1
ATOM 1399 O O . HIS A 1 176 ? -14.445 -22.344 -11.844 1 94.38 176 HIS A O 1
ATOM 1405 N N . PRO A 1 177 ? -16.094 -21.953 -10.445 1 89.62 177 PRO A N 1
ATOM 1406 C CA . PRO A 1 177 ? -17.062 -22.703 -11.234 1 89.62 177 PRO A CA 1
ATOM 1407 C C . PRO A 1 177 ? -17.234 -22.172 -12.648 1 89.62 177 PRO A C 1
ATOM 1409 O O . PRO A 1 177 ? -17.562 -22.922 -13.57 1 89.62 177 PRO A O 1
ATOM 1412 N N . ARG A 1 178 ? -16.953 -20.969 -12.836 1 88.44 178 ARG A N 1
ATOM 1413 C CA . ARG A 1 178 ? -17.234 -20.344 -14.125 1 88.44 178 ARG A CA 1
ATOM 1414 C C . ARG A 1 178 ? -16.047 -20.484 -15.07 1 88.44 178 ARG A C 1
ATOM 1416 O O . ARG A 1 178 ? -16.125 -20.047 -16.234 1 88.44 178 ARG A O 1
ATOM 1423 N N . ILE A 1 179 ? -15.055 -21.078 -14.68 1 89.12 179 ILE A N 1
ATOM 1424 C CA . ILE A 1 179 ? -13.836 -21.078 -15.477 1 89.12 179 ILE A CA 1
ATOM 1425 C C . ILE A 1 179 ? -14.008 -21.969 -16.688 1 89.12 179 ILE A C 1
ATOM 1427 O O . ILE A 1 179 ? -13.32 -21.797 -17.703 1 89.12 179 ILE A O 1
ATOM 1431 N N . SER A 1 180 ? -14.922 -22.812 -16.672 1 86.25 180 SER A N 1
ATOM 1432 C CA . SER A 1 180 ? -15.039 -23.844 -17.688 1 86.25 180 SER A CA 1
ATOM 1433 C C . SER A 1 180 ? -15.781 -23.328 -18.922 1 86.25 180 SER A C 1
ATOM 1435 O O . SER A 1 180 ? -15.75 -23.969 -19.984 1 86.25 180 SER A O 1
ATOM 1437 N N . HIS A 1 181 ? -16.5 -22.219 -18.812 1 85.81 181 HIS A N 1
ATOM 1438 C CA . HIS A 1 181 ? -17.219 -21.672 -19.953 1 85.81 181 HIS A CA 1
ATOM 1439 C C . HIS A 1 181 ? -17.125 -20.156 -20 1 85.81 181 HIS A C 1
ATOM 1441 O O . HIS A 1 181 ? -16.594 -19.531 -19.078 1 85.81 181 HIS A O 1
ATOM 1447 N N . SER A 1 182 ? -17.625 -19.641 -21.109 1 91.5 182 SER A N 1
ATOM 1448 C CA . SER A 1 182 ? -17.641 -18.188 -21.281 1 91.5 182 SER A CA 1
ATOM 1449 C C . SER A 1 182 ? -18.719 -17.547 -20.422 1 91.5 182 SER A C 1
ATOM 1451 O O . SER A 1 182 ? -19.891 -17.922 -20.5 1 91.5 182 SER A O 1
ATOM 1453 N N . MET A 1 183 ? -18.312 -16.625 -19.688 1 92.06 183 MET A N 1
ATOM 1454 C CA . MET A 1 183 ? -19.219 -15.953 -18.75 1 92.06 183 MET A CA 1
ATOM 1455 C C . MET A 1 183 ? -20.078 -14.93 -19.469 1 92.06 183 MET A C 1
ATOM 1457 O O . MET A 1 183 ? -19.594 -14.156 -20.297 1 92.06 183 MET A O 1
ATOM 1461 N N . THR A 1 184 ? -21.359 -14.961 -19.188 1 90.44 184 THR A N 1
ATOM 1462 C CA . THR A 1 184 ? -22.281 -13.938 -19.688 1 90.44 184 THR A CA 1
ATOM 1463 C C . THR A 1 184 ? -22.312 -12.734 -18.75 1 90.44 184 THR A C 1
ATOM 1465 O O . THR A 1 184 ? -21.875 -12.828 -17.609 1 90.44 184 THR A O 1
ATOM 1468 N N . GLN A 1 185 ? -22.922 -11.672 -19.297 1 89.56 185 GLN A N 1
ATOM 1469 C CA . GLN A 1 185 ? -23.047 -10.477 -18.453 1 89.56 185 GLN A CA 1
ATOM 1470 C C . GLN A 1 185 ? -23.938 -10.742 -17.25 1 89.56 185 GLN A C 1
ATOM 1472 O O . GLN A 1 185 ? -23.656 -10.266 -16.156 1 89.56 185 GLN A O 1
ATOM 1477 N N . LYS A 1 186 ? -25 -11.5 -17.531 1 88.75 186 LYS A N 1
ATOM 1478 C CA . LYS A 1 186 ? -25.906 -11.836 -16.453 1 88.75 186 LYS A CA 1
ATOM 1479 C C . LYS A 1 186 ? -25.203 -12.641 -15.367 1 88.75 186 LYS A C 1
ATOM 1481 O O . LYS A 1 186 ? -25.375 -12.375 -14.172 1 88.75 186 LYS A O 1
ATOM 1486 N N . GLU A 1 187 ? -24.422 -13.594 -15.789 1 89.88 187 GLU A N 1
ATOM 1487 C CA . GLU A 1 187 ? -23.672 -14.406 -14.844 1 89.88 187 GLU A CA 1
ATOM 1488 C C . GLU A 1 187 ? -22.656 -13.562 -14.07 1 89.88 187 GLU A C 1
ATOM 1490 O O . GLU A 1 187 ? -22.5 -13.719 -12.859 1 89.88 187 GLU A O 1
ATOM 1495 N N . TYR A 1 188 ? -22.016 -12.688 -14.711 1 91.56 188 TYR A N 1
ATOM 1496 C CA . TYR A 1 188 ? -21.062 -11.766 -14.102 1 91.56 188 TYR A CA 1
ATOM 1497 C C . TYR A 1 188 ? -21.703 -10.977 -12.977 1 91.56 188 TYR A C 1
ATOM 1499 O O . TYR A 1 188 ? -21.141 -10.852 -11.891 1 91.56 188 TYR A O 1
ATOM 1507 N N . LEU A 1 189 ? -22.906 -10.539 -13.25 1 86.88 189 LEU A N 1
ATOM 1508 C CA . LEU A 1 189 ? -23.609 -9.711 -12.281 1 86.88 189 LEU A CA 1
ATOM 1509 C C . LEU A 1 189 ? -24.078 -10.539 -11.094 1 86.88 189 LEU A C 1
ATOM 1511 O O . LEU A 1 189 ? -24.25 -10.023 -9.984 1 86.88 189 LEU A O 1
ATOM 1515 N N . GLN A 1 190 ? -24.203 -11.82 -11.305 1 90.31 190 GLN A N 1
ATOM 1516 C CA . GLN A 1 190 ? -24.703 -12.711 -10.266 1 90.31 190 GLN A CA 1
ATOM 1517 C C . GLN A 1 190 ? -23.594 -13.172 -9.352 1 90.31 190 GLN A C 1
ATOM 1519 O O . GLN A 1 190 ? -23.844 -13.633 -8.234 1 90.31 190 GLN A O 1
ATOM 1524 N N . GLU A 1 191 ? -22.375 -13.023 -9.82 1 92.56 191 GLU A N 1
ATOM 1525 C CA . GLU A 1 191 ? -21.25 -13.469 -9.008 1 92.56 191 GLU A CA 1
ATOM 1526 C C . GLU A 1 191 ? -21.016 -12.523 -7.832 1 92.56 191 GLU A C 1
ATOM 1528 O O . GLU A 1 191 ? -21.469 -11.383 -7.84 1 92.56 191 GLU A O 1
ATOM 1533 N N . SER A 1 192 ? -20.391 -13.109 -6.836 1 93.19 192 SER A N 1
ATOM 1534 C CA . SER A 1 192 ? -19.891 -12.266 -5.762 1 93.19 192 SER A CA 1
ATOM 1535 C C . SER A 1 192 ? -18.578 -11.602 -6.156 1 93.19 192 SER A C 1
ATOM 1537 O O . SER A 1 192 ? -17.734 -12.219 -6.801 1 93.19 192 SER A O 1
ATOM 1539 N N . HIS A 1 193 ? -18.438 -10.336 -5.672 1 93.38 193 HIS A N 1
ATOM 1540 C CA . HIS A 1 193 ? -17.328 -9.539 -6.195 1 93.38 193 HIS A CA 1
ATOM 1541 C C . HIS A 1 193 ? -16.406 -9.078 -5.074 1 93.38 193 HIS A C 1
ATOM 1543 O O . HIS A 1 193 ? -16.859 -8.742 -3.98 1 93.38 193 HIS A O 1
ATOM 1549 N N . ALA A 1 194 ? -15.141 -9.102 -5.367 1 93.5 194 ALA A N 1
ATOM 1550 C CA . ALA A 1 194 ? -14.141 -8.297 -4.664 1 93.5 194 ALA A CA 1
ATOM 1551 C C . ALA A 1 194 ? -13.844 -7.008 -5.422 1 93.5 194 ALA A C 1
ATOM 1553 O O . ALA A 1 194 ? -13.547 -7.039 -6.621 1 93.5 194 ALA A O 1
ATOM 1554 N N . LEU A 1 195 ? -13.922 -5.973 -4.688 1 89 195 LEU A N 1
ATOM 1555 C CA . LEU A 1 195 ? -13.844 -4.684 -5.367 1 89 195 LEU A CA 1
ATOM 1556 C C . LEU A 1 195 ? -12.695 -3.846 -4.805 1 89 195 LEU A C 1
ATOM 1558 O O . LEU A 1 195 ? -12.484 -3.807 -3.592 1 89 195 LEU A O 1
ATOM 1562 N N . LEU A 1 196 ? -11.969 -3.207 -5.727 1 85.81 196 LEU A N 1
ATOM 1563 C CA . LEU A 1 196 ? -10.93 -2.264 -5.324 1 85.81 196 LEU A CA 1
ATOM 1564 C C . LEU A 1 196 ? -11.539 -0.989 -4.754 1 85.81 196 LEU A C 1
ATOM 1566 O O . LEU A 1 196 ? -12.398 -0.369 -5.391 1 85.81 196 LEU A O 1
ATOM 1570 N N . LYS A 1 197 ? -11.062 -0.779 -3.455 1 70.62 197 LYS A N 1
ATOM 1571 C CA . LYS A 1 197 ? -11.531 0.43 -2.783 1 70.62 197 LYS A CA 1
ATOM 1572 C C . LYS A 1 197 ? -10.539 1.575 -2.955 1 70.62 197 LYS A C 1
ATOM 1574 O O . LYS A 1 197 ? -9.336 1.348 -3.045 1 70.62 197 LYS A O 1
ATOM 1579 N N . GLY A 1 198 ? -10.922 2.945 -2.936 1 59.41 198 GLY A N 1
ATOM 1580 C CA . GLY A 1 198 ? -10.031 4.094 -2.867 1 59.41 198 GLY A CA 1
ATOM 1581 C C . GLY A 1 198 ? -10.164 5.02 -4.066 1 59.41 198 GLY A C 1
ATOM 1582 O O . GLY A 1 198 ? -10.945 4.754 -4.977 1 59.41 198 GLY A O 1
ATOM 1583 N N . LYS A 1 199 ? -9.477 6.148 -3.99 1 46.31 199 LYS A N 1
ATOM 1584 C CA . LYS A 1 199 ? -9.398 7.238 -4.961 1 46.31 199 LYS A CA 1
ATOM 1585 C C . LYS A 1 199 ? -8.734 6.781 -6.254 1 46.31 199 LYS A C 1
ATOM 1587 O O . LYS A 1 199 ? -8.367 7.605 -7.094 1 46.31 199 LYS A O 1
ATOM 1592 N N . SER A 1 200 ? -8.297 5.625 -6.262 1 40.12 200 SER A N 1
ATOM 1593 C CA . SER A 1 200 ? -7.535 5.34 -7.473 1 40.12 200 SER A CA 1
ATOM 1594 C C . SER A 1 200 ? -8.43 5.379 -8.711 1 40.12 200 SER A C 1
ATOM 1596 O O . SER A 1 200 ? -9.57 4.91 -8.672 1 40.12 200 SER A O 1
ATOM 1598 N N . PRO A 1 201 ? -8.031 6.176 -9.594 1 37.78 201 PRO A N 1
ATOM 1599 C CA . PRO A 1 201 ? -8.75 6.367 -10.859 1 37.78 201 PRO A CA 1
ATOM 1600 C C . PRO A 1 201 ? -9.266 5.059 -11.445 1 37.78 201 PRO A C 1
ATOM 1602 O O . PRO A 1 201 ? -10.07 5.07 -12.383 1 37.78 201 PRO A O 1
ATOM 1605 N N . VAL A 1 202 ? -8.5 4.02 -11.258 1 36.31 202 VAL A N 1
ATOM 1606 C CA . VAL A 1 202 ? -9.039 2.98 -12.125 1 36.31 202 VAL A CA 1
ATOM 1607 C C . VAL A 1 202 ? -10.562 2.971 -12.039 1 36.31 202 VAL A C 1
ATOM 1609 O O . VAL A 1 202 ? -11.258 2.916 -13.055 1 36.31 202 VAL A O 1
ATOM 1612 N N . ILE A 1 203 ? -11.086 2.588 -10.812 1 39.38 203 ILE A N 1
ATOM 1613 C CA . ILE A 1 203 ? -12.523 2.357 -10.906 1 39.38 203 ILE A CA 1
ATOM 1614 C C . ILE A 1 203 ? -13.273 3.676 -10.719 1 39.38 203 ILE A C 1
ATOM 1616 O O . ILE A 1 203 ? -14.508 3.701 -10.711 1 39.38 203 ILE A O 1
ATOM 1620 N N . ARG A 1 204 ? -12.609 4.746 -10.102 1 39 204 ARG A N 1
ATOM 1621 C CA . ARG A 1 204 ? -13.375 5.922 -10.508 1 39 204 ARG A CA 1
ATOM 1622 C C . ARG A 1 204 ? -13.562 5.949 -12.023 1 39 204 ARG A C 1
ATOM 1624 O O . ARG A 1 204 ? -14.07 6.934 -12.57 1 39 204 ARG A O 1
ATOM 1631 N N . MET A 1 205 ? -12.719 5.27 -12.641 1 35.75 205 MET A N 1
ATOM 1632 C CA . MET A 1 205 ? -12.938 5.141 -14.078 1 35.75 205 MET A CA 1
ATOM 1633 C C . MET A 1 205 ? -14.422 5.23 -14.406 1 35.75 205 MET A C 1
ATOM 1635 O O . MET A 1 205 ? -14.805 5.207 -15.578 1 35.75 205 MET A O 1
ATOM 1639 N N . ASN A 1 206 ? -15.086 4.652 -13.516 1 34.41 206 ASN A N 1
ATOM 1640 C CA . ASN A 1 206 ? -16.469 4.82 -13.938 1 34.41 206 ASN A CA 1
ATOM 1641 C C . ASN A 1 206 ? -16.875 6.293 -14 1 34.41 206 ASN A C 1
ATOM 1643 O O . ASN A 1 206 ? -17.203 6.895 -12.984 1 34.41 206 ASN A O 1
ATOM 1647 N N . ASP A 1 207 ? -16.062 7.156 -14.289 1 36.5 207 ASP A N 1
ATOM 1648 C CA . ASP A 1 207 ? -16.812 8.305 -14.797 1 36.5 207 ASP A CA 1
ATOM 1649 C C . ASP A 1 207 ? -18.25 7.918 -15.125 1 36.5 207 ASP A C 1
ATOM 1651 O O . ASP A 1 207 ? -19 8.711 -15.695 1 36.5 207 ASP A O 1
ATOM 1655 N N . SER A 1 208 ? -18.438 6.734 -15.586 1 37.12 208 SER A N 1
ATOM 1656 C CA . SER A 1 208 ? -19.875 6.527 -15.438 1 37.12 208 SER A CA 1
ATOM 1657 C C . SER A 1 208 ? -20.312 6.652 -13.977 1 37.12 208 SER A C 1
ATOM 1659 O O . SER A 1 208 ? -19.516 6.379 -13.07 1 37.12 208 SER A O 1
ATOM 1661 N N . LYS A 1 209 ? -21.281 7.41 -13.539 1 33.06 209 LYS A N 1
ATOM 1662 C CA . LYS A 1 209 ? -21.828 7.547 -12.195 1 33.06 209 LYS A CA 1
ATOM 1663 C C . LYS A 1 209 ? -21.422 6.367 -11.312 1 33.06 209 LYS A C 1
ATOM 1665 O O . LYS A 1 209 ? -21.625 5.211 -11.695 1 33.06 209 LYS A O 1
ATOM 1670 N N . PRO A 1 210 ? -20.328 6.5 -10.43 1 39.75 210 PRO A N 1
ATOM 1671 C CA . PRO A 1 210 ? -19.984 5.41 -9.508 1 39.75 210 PRO A CA 1
ATOM 1672 C C . PRO A 1 210 ? -21.047 4.309 -9.477 1 39.75 210 PRO A C 1
ATOM 1674 O O . PRO A 1 210 ? -20.719 3.139 -9.266 1 39.75 210 PRO A O 1
ATOM 1677 N N . GLY A 1 211 ? -22.172 4.66 -9.477 1 36.84 211 GLY A N 1
ATOM 1678 C CA . GLY A 1 211 ? -23.453 4.016 -9.258 1 36.84 211 GLY A CA 1
ATOM 1679 C C . GLY A 1 211 ? -23.75 2.918 -10.266 1 36.84 211 GLY A C 1
ATOM 1680 O O . GLY A 1 211 ? -24.406 1.928 -9.938 1 36.84 211 GLY A O 1
ATOM 1681 N N . ASP A 1 212 ? -23.391 3.176 -11.461 1 42.44 212 ASP A N 1
ATOM 1682 C CA . ASP A 1 212 ? -24.109 2.354 -12.43 1 42.44 212 ASP A CA 1
ATOM 1683 C C . ASP A 1 212 ? -23.5 0.963 -12.539 1 42.44 212 ASP A C 1
ATOM 1685 O O . ASP A 1 212 ? -24.203 -0.03 -12.711 1 42.44 212 ASP A O 1
ATOM 1689 N N . SER A 1 213 ? -22.156 0.877 -12.586 1 47.06 213 SER A N 1
ATOM 1690 C CA . SER A 1 213 ? -21.578 -0.419 -12.938 1 47.06 213 SER A CA 1
ATOM 1691 C C . SER A 1 213 ? -21.578 -1.363 -11.742 1 47.06 213 SER A C 1
ATOM 1693 O O . SER A 1 213 ? -21.438 -2.578 -11.898 1 47.06 213 SER A O 1
ATOM 1695 N N . LEU A 1 214 ? -21.609 -0.75 -10.57 1 50.59 214 LEU A N 1
ATOM 1696 C CA . LEU A 1 214 ? -21.656 -1.542 -9.352 1 50.59 214 LEU A CA 1
ATOM 1697 C C . LEU A 1 214 ? -23.094 -1.8 -8.914 1 50.59 214 LEU A C 1
ATOM 1699 O O . LEU A 1 214 ? -23.344 -2.602 -8.016 1 50.59 214 LEU A O 1
ATOM 1703 N N . ILE A 1 215 ? -23.953 -1.131 -9.625 1 50.06 215 ILE A N 1
ATOM 1704 C CA . ILE A 1 215 ? -25.344 -1.318 -9.258 1 50.06 215 ILE A CA 1
ATOM 1705 C C . ILE A 1 215 ? -25.781 -2.752 -9.57 1 50.06 215 ILE A C 1
ATOM 1707 O O . ILE A 1 215 ? -25.594 -3.232 -10.688 1 50.06 215 ILE A O 1
ATOM 1711 N N . GLY A 1 216 ? -25.953 -3.41 -8.523 1 61.53 216 GLY A N 1
ATOM 1712 C CA . GLY A 1 216 ? -26.5 -4.75 -8.617 1 61.53 216 GLY A CA 1
ATOM 1713 C C . GLY A 1 216 ? -25.5 -5.84 -8.289 1 61.53 216 GLY A C 1
ATOM 1714 O O . GLY A 1 216 ? -25.859 -7.012 -8.188 1 61.53 216 GLY A O 1
ATOM 1715 N N . LYS A 1 217 ? -24.203 -5.371 -8.008 1 74.31 217 LYS A N 1
ATOM 1716 C CA . LYS A 1 217 ? -23.219 -6.418 -7.734 1 74.31 217 LYS A CA 1
ATOM 1717 C C . LYS A 1 217 ? -23.219 -6.781 -6.25 1 74.31 217 LYS A C 1
ATOM 1719 O O . LYS A 1 217 ? -23.375 -5.914 -5.391 1 74.31 217 LYS A O 1
ATOM 1724 N N . ASN A 1 218 ? -23.141 -8.023 -6.066 1 85.31 218 ASN A N 1
ATOM 1725 C CA . ASN A 1 218 ? -22.922 -8.516 -4.715 1 85.31 218 ASN A CA 1
ATOM 1726 C C . ASN A 1 218 ? -21.453 -8.391 -4.305 1 85.31 218 ASN A C 1
ATOM 1728 O O . ASN A 1 218 ? -20.641 -9.25 -4.641 1 85.31 218 ASN A O 1
ATOM 1732 N N . VAL A 1 219 ? -21.141 -7.336 -3.527 1 87.81 219 VAL A N 1
ATOM 1733 C CA . VAL A 1 219 ? -19.766 -7.09 -3.111 1 87.81 219 VAL A CA 1
ATOM 1734 C C . VAL A 1 219 ? -19.531 -7.676 -1.721 1 87.81 219 VAL A C 1
ATOM 1736 O O . VAL A 1 219 ? -20.141 -7.227 -0.743 1 87.81 219 VAL A O 1
ATOM 1739 N N . GLU A 1 220 ? -18.609 -8.633 -1.68 1 91.5 220 GLU A N 1
ATOM 1740 C CA . GLU A 1 220 ? -18.375 -9.305 -0.405 1 91.5 220 GLU A CA 1
ATOM 1741 C C . GLU A 1 220 ? -17.016 -8.898 0.181 1 91.5 220 GLU A C 1
ATOM 1743 O O . GLU A 1 220 ? -16.766 -9.117 1.367 1 91.5 220 GLU A O 1
ATOM 1748 N N . PHE A 1 221 ? -16.188 -8.383 -0.648 1 93 221 PHE A N 1
ATOM 1749 C CA . PHE A 1 221 ? -14.875 -7.973 -0.183 1 93 221 PHE A CA 1
ATOM 1750 C C . PHE A 1 221 ? -14.438 -6.68 -0.864 1 93 221 PHE A C 1
ATOM 1752 O O . PHE A 1 221 ? -14.625 -6.512 -2.07 1 93 221 PH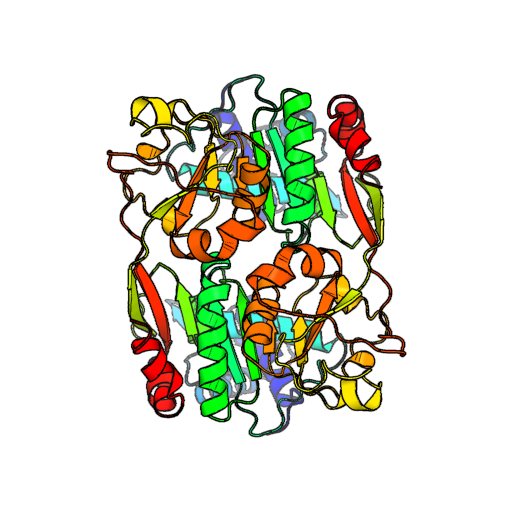E A O 1
ATOM 1759 N N . GLU A 1 222 ? -13.828 -5.824 -0.063 1 89.62 222 GLU A N 1
ATOM 1760 C CA . GLU A 1 222 ? -13.281 -4.578 -0.592 1 89.62 222 GLU A CA 1
ATOM 1761 C C . GLU A 1 222 ? -11.906 -4.277 0.004 1 89.62 222 GLU A C 1
ATOM 1763 O O . GLU A 1 222 ? -11.68 -4.504 1.194 1 89.62 222 GLU A O 1
ATOM 1768 N N . SER A 1 223 ? -11.047 -3.805 -0.857 1 88.81 223 SER A N 1
ATOM 1769 C CA . SER A 1 223 ? -9.711 -3.41 -0.428 1 88.81 223 SER A CA 1
ATOM 1770 C C . SER A 1 223 ? -9.086 -2.41 -1.399 1 88.81 223 SER A C 1
ATOM 1772 O O . SER A 1 223 ? -9.477 -2.352 -2.568 1 88.81 223 SER A O 1
ATOM 1774 N N . GLY A 1 224 ? -8.164 -1.648 -0.905 1 82.25 224 GLY A N 1
ATOM 1775 C CA . GLY A 1 224 ? -7.43 -0.739 -1.771 1 82.25 224 GLY A CA 1
ATOM 1776 C C . GLY A 1 224 ? -6.227 -1.385 -2.434 1 82.25 224 GLY A C 1
ATOM 1777 O O . GLY A 1 224 ? -5.445 -0.709 -3.105 1 82.25 224 GLY A O 1
ATOM 1778 N N . SER A 1 225 ? -6.066 -2.641 -2.324 1 83.56 225 SER A N 1
ATOM 1779 C CA . SER A 1 225 ? -4.895 -3.365 -2.805 1 83.56 225 SER A CA 1
ATOM 1780 C C . SER A 1 225 ? -5.293 -4.5 -3.74 1 83.56 225 SER A C 1
ATOM 1782 O O . SER A 1 225 ? -6.062 -5.387 -3.359 1 83.56 225 SER A O 1
ATOM 1784 N N . TYR A 1 226 ? -4.707 -4.496 -4.891 1 87.81 226 TYR A N 1
ATOM 1785 C CA . TYR A 1 226 ? -4.941 -5.602 -5.812 1 87.81 226 TYR A CA 1
ATOM 1786 C C . TYR A 1 226 ? -4.414 -6.91 -5.242 1 87.81 226 TYR A C 1
ATOM 1788 O O . TYR A 1 226 ? -4.988 -7.977 -5.477 1 87.81 226 TYR A O 1
ATOM 1796 N N . ILE A 1 227 ? -3.344 -6.793 -4.512 1 88 227 ILE A N 1
ATOM 1797 C CA . ILE A 1 227 ? -2.76 -7.996 -3.928 1 88 227 ILE A CA 1
ATOM 1798 C C . ILE A 1 227 ? -3.727 -8.594 -2.91 1 88 227 ILE A C 1
ATOM 1800 O O . ILE A 1 227 ? -3.902 -9.82 -2.855 1 88 227 ILE A O 1
ATOM 1804 N N . ASP A 1 228 ? -4.355 -7.734 -2.197 1 90.12 228 ASP A N 1
ATOM 1805 C CA . ASP A 1 228 ? -5.367 -8.211 -1.258 1 90.12 228 ASP A CA 1
ATOM 1806 C C . ASP A 1 228 ? -6.535 -8.859 -1.99 1 90.12 228 ASP A C 1
ATOM 1808 O O . ASP A 1 228 ? -7.039 -9.906 -1.567 1 90.12 228 ASP A O 1
ATOM 1812 N N . LEU A 1 229 ? -6.961 -8.195 -3.023 1 92.94 229 LEU A N 1
ATOM 1813 C CA . LEU A 1 229 ? -8.055 -8.766 -3.803 1 92.94 229 LEU A CA 1
ATOM 1814 C C . LEU A 1 229 ? -7.703 -10.172 -4.285 1 92.94 229 LEU A C 1
ATOM 1816 O O . LEU A 1 229 ? -8.477 -11.109 -4.098 1 92.94 229 LEU A O 1
ATOM 1820 N N . LEU A 1 230 ? -6.531 -10.281 -4.801 1 93.56 230 LEU A N 1
ATOM 1821 C CA . LEU A 1 230 ? -6.121 -11.562 -5.367 1 93.56 230 LEU A CA 1
ATOM 1822 C C . LEU A 1 230 ? -5.98 -12.617 -4.273 1 93.56 230 LEU A C 1
ATOM 1824 O O . LEU A 1 230 ? -6.309 -13.789 -4.484 1 93.56 230 LEU A O 1
ATOM 1828 N N . SER A 1 231 ? -5.512 -12.18 -3.158 1 91.88 231 SER A N 1
ATOM 1829 C CA . SER A 1 231 ? -5.32 -13.125 -2.062 1 91.88 231 SER A CA 1
ATOM 1830 C C . SER A 1 231 ? -6.648 -13.719 -1.609 1 91.88 231 SER A C 1
ATOM 1832 O O . SER A 1 231 ? -6.707 -14.883 -1.206 1 91.88 231 SER A O 1
ATOM 1834 N N . VAL A 1 232 ? -7.703 -12.961 -1.694 1 94.38 232 VAL A N 1
ATOM 1835 C CA . VAL A 1 232 ? -9.023 -13.438 -1.288 1 94.38 232 VAL A CA 1
ATOM 1836 C C . VAL A 1 232 ? -9.664 -14.227 -2.43 1 94.38 232 VAL A C 1
ATOM 1838 O O . VAL A 1 232 ? -10.25 -15.289 -2.205 1 94.38 232 VAL A O 1
ATOM 1841 N N . VAL A 1 233 ? -9.531 -13.734 -3.611 1 95.94 233 VAL A N 1
ATOM 1842 C CA . VAL A 1 233 ? -10.109 -14.359 -4.793 1 95.94 233 VAL A CA 1
ATOM 1843 C C . VAL A 1 233 ? -9.531 -15.766 -4.973 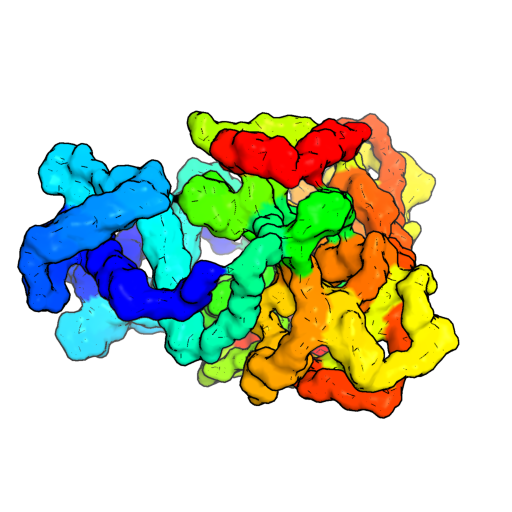1 95.94 233 VAL A C 1
ATOM 1845 O O . VAL A 1 233 ? -10.234 -16.688 -5.371 1 95.94 233 VAL A O 1
ATOM 1848 N N . GLU A 1 234 ? -8.273 -15.859 -4.641 1 93.88 234 GLU A N 1
ATOM 1849 C CA . GLU A 1 234 ? -7.582 -17.141 -4.75 1 93.88 234 GLU A CA 1
ATOM 1850 C C . GLU A 1 234 ? -8.32 -18.234 -3.986 1 93.88 234 GLU A C 1
ATOM 1852 O O . GLU A 1 234 ? -8.398 -19.375 -4.445 1 93.88 234 GLU A O 1
ATOM 1857 N N . VAL A 1 235 ? -8.938 -17.906 -2.881 1 89.19 235 VAL A N 1
ATOM 1858 C CA . VAL A 1 235 ? -9.445 -18.938 -1.974 1 89.19 235 VAL A CA 1
ATOM 1859 C C . VAL A 1 235 ? -10.961 -18.797 -1.839 1 89.19 235 VAL A C 1
ATOM 1861 O O . VAL A 1 235 ? -11.531 -19.203 -0.823 1 89.19 235 VAL A O 1
ATOM 1864 N N . SER A 1 236 ? -11.547 -18.156 -2.773 1 93.12 236 SER A N 1
ATOM 1865 C CA . SER A 1 236 ? -13 -17.969 -2.752 1 93.12 236 SER A CA 1
ATOM 1866 C C . SER A 1 236 ? -13.586 -18.047 -4.156 1 93.12 236 SER A C 1
ATOM 1868 O O . SER A 1 236 ? -12.859 -18.25 -5.129 1 93.12 236 SER A O 1
ATOM 1870 N N . ASP A 1 237 ? -14.906 -17.828 -4.207 1 93.88 237 ASP A N 1
ATOM 1871 C CA . ASP A 1 237 ? -15.578 -17.812 -5.504 1 93.88 237 ASP A CA 1
ATOM 1872 C C . ASP A 1 237 ? -15.844 -16.391 -5.973 1 93.88 237 ASP A C 1
ATOM 1874 O O . ASP A 1 237 ? -16.672 -16.172 -6.855 1 93.88 237 ASP A O 1
ATOM 1878 N N . LEU A 1 238 ? -15.156 -15.516 -5.34 1 96.12 238 LEU A N 1
ATOM 1879 C CA . LEU A 1 238 ? -15.297 -14.133 -5.773 1 96.12 238 LEU A CA 1
ATOM 1880 C C . LEU A 1 238 ? -14.594 -13.906 -7.109 1 96.12 238 LEU A C 1
ATOM 1882 O O . LEU A 1 238 ? -13.641 -14.609 -7.438 1 96.12 238 LEU A O 1
ATOM 1886 N N . ILE A 1 239 ? -15.086 -12.914 -7.797 1 95.5 239 ILE A N 1
ATOM 1887 C CA . ILE A 1 239 ? -14.383 -12.414 -8.977 1 95.5 239 ILE A CA 1
ATOM 1888 C C . ILE A 1 239 ? -14.008 -10.945 -8.758 1 95.5 239 ILE A C 1
ATOM 1890 O O . ILE A 1 239 ? -14.594 -10.266 -7.914 1 95.5 239 ILE A O 1
ATOM 1894 N N . CYS A 1 240 ? -13.016 -10.516 -9.453 1 93.62 240 CYS A N 1
ATOM 1895 C CA . CYS A 1 240 ? -12.641 -9.109 -9.398 1 93.62 240 CYS A CA 1
ATOM 1896 C C . CYS A 1 240 ? -12.125 -8.633 -10.75 1 93.62 240 CYS A C 1
ATOM 1898 O O . CYS A 1 240 ? -11.781 -9.445 -11.609 1 93.62 240 CYS A O 1
ATOM 1900 N N . ILE A 1 241 ? -12.172 -7.371 -10.953 1 91.06 241 ILE A N 1
ATOM 1901 C CA . ILE A 1 241 ? -11.586 -6.73 -12.133 1 91.06 241 ILE A CA 1
ATOM 1902 C C . ILE A 1 241 ? -10.234 -6.129 -11.766 1 91.06 241 ILE A C 1
ATOM 1904 O O . ILE A 1 241 ? -10.125 -5.363 -10.805 1 91.06 241 ILE A O 1
ATOM 1908 N N . ILE A 1 242 ? -9.289 -6.48 -12.555 1 88.88 242 ILE A N 1
ATOM 1909 C CA . ILE A 1 242 ? -7.941 -5.984 -12.281 1 88.88 242 ILE A CA 1
ATOM 1910 C C . ILE A 1 242 ? -7.25 -5.617 -13.586 1 88.88 242 ILE A C 1
ATOM 1912 O O . ILE A 1 242 ? -7.641 -6.09 -14.656 1 88.88 242 ILE A O 1
ATOM 1916 N N . PRO A 1 243 ? -6.203 -4.758 -13.492 1 85.38 243 PRO A N 1
ATOM 1917 C CA . PRO A 1 243 ? -5.367 -4.57 -14.68 1 85.38 243 PRO A CA 1
ATOM 1918 C C . PRO A 1 243 ? -4.73 -5.867 -15.164 1 85.38 243 PRO A C 1
ATOM 1920 O O . PRO A 1 243 ? -4.289 -6.688 -14.359 1 85.38 243 PRO A O 1
ATOM 1923 N N . THR A 1 244 ? -4.656 -6.027 -16.469 1 86.5 244 THR A N 1
ATOM 1924 C CA . THR A 1 244 ? -4.09 -7.234 -17.062 1 86.5 244 THR A CA 1
ATOM 1925 C C . THR A 1 244 ? -2.625 -7.395 -16.672 1 86.5 244 THR A C 1
ATOM 1927 O O . THR A 1 244 ? -2.148 -8.516 -16.469 1 86.5 244 THR A O 1
ATOM 1930 N N . SER A 1 245 ? -1.942 -6.293 -16.453 1 83.31 245 SER A N 1
ATOM 1931 C CA . SER A 1 245 ? -0.54 -6.352 -16.062 1 83.31 245 SER A CA 1
ATOM 1932 C C . SER A 1 245 ? -0.383 -6.988 -14.68 1 83.31 245 SER A C 1
ATOM 1934 O O . SER A 1 245 ? 0.574 -7.727 -14.438 1 83.31 245 SER A O 1
ATOM 1936 N N . ILE A 1 246 ? -1.329 -6.719 -13.859 1 87.06 246 ILE A N 1
ATOM 1937 C CA . ILE A 1 246 ? -1.317 -7.316 -12.523 1 87.06 246 ILE A CA 1
ATOM 1938 C C . ILE A 1 246 ? -1.604 -8.812 -12.633 1 87.06 246 ILE A C 1
ATOM 1940 O O . ILE A 1 246 ? -0.932 -9.625 -11.992 1 87.06 246 ILE A O 1
ATOM 1944 N N . PHE A 1 247 ? -2.58 -9.133 -13.445 1 90.06 247 PHE A N 1
ATOM 1945 C CA . PHE A 1 247 ? -2.938 -10.531 -13.648 1 90.06 247 PHE A CA 1
ATOM 1946 C C . PHE A 1 247 ? -1.74 -11.328 -14.164 1 90.06 247 PHE A C 1
ATOM 1948 O O . PHE A 1 247 ? -1.395 -12.367 -13.602 1 90.06 247 PHE A O 1
ATOM 1955 N N . VAL A 1 248 ? -1.106 -10.836 -15.141 1 88.38 248 VAL A N 1
ATOM 1956 C CA . VAL A 1 248 ? 0.006 -11.539 -15.773 1 88.38 248 VAL A CA 1
ATOM 1957 C C . VAL A 1 248 ? 1.137 -11.734 -14.766 1 88.38 248 VAL A C 1
ATOM 1959 O O . VAL A 1 248 ? 1.729 -12.812 -14.688 1 88.38 248 VAL A O 1
ATOM 1962 N N . LYS A 1 249 ? 1.331 -10.82 -13.961 1 84.94 249 LYS A N 1
ATOM 1963 C CA . LYS A 1 249 ? 2.467 -10.867 -13.039 1 84.94 249 LYS A CA 1
ATOM 1964 C C . LYS A 1 249 ? 2.189 -11.805 -11.867 1 84.94 249 LYS A C 1
ATOM 1966 O O . LYS A 1 249 ? 3.084 -12.516 -11.414 1 84.94 249 LYS A O 1
ATOM 1971 N N . PHE A 1 250 ? 0.918 -11.859 -11.43 1 90 250 PHE A N 1
ATOM 1972 C CA . PHE A 1 250 ? 0.697 -12.477 -10.133 1 90 250 PHE A CA 1
ATOM 1973 C C . PHE A 1 250 ? -0.213 -13.695 -10.258 1 90 250 PHE A C 1
ATOM 1975 O O . PHE A 1 250 ? -0.495 -14.367 -9.266 1 90 250 PHE A O 1
ATOM 1982 N N . SER A 1 251 ? -0.644 -14.016 -11.391 1 90.12 251 SER A N 1
ATOM 1983 C CA . SER A 1 251 ? -1.605 -15.102 -11.555 1 90.12 251 SER A CA 1
ATOM 1984 C C . SER A 1 251 ? -1.039 -16.422 -11.055 1 90.12 251 SER A C 1
ATOM 1986 O O . SER A 1 251 ? -1.767 -17.234 -10.484 1 90.12 251 SER A O 1
ATOM 1988 N N . SER A 1 252 ? 0.275 -16.641 -11.234 1 85.44 252 SER A N 1
ATOM 1989 C CA . SER A 1 252 ? 0.873 -17.906 -10.82 1 85.44 252 SER A CA 1
ATOM 1990 C C . SER A 1 252 ? 0.949 -18.016 -9.305 1 85.44 252 SER A C 1
ATOM 1992 O O . SER A 1 252 ? 0.74 -19.094 -8.742 1 85.44 252 SER A O 1
ATOM 1994 N N . VAL A 1 253 ? 1.155 -16.922 -8.68 1 87.44 253 VAL A N 1
ATOM 1995 C CA . VAL A 1 253 ? 1.33 -16.922 -7.227 1 87.44 253 VAL A CA 1
ATOM 1996 C C . VAL A 1 253 ? -0.022 -17.094 -6.543 1 87.44 253 VAL A C 1
ATOM 1998 O O . VAL A 1 253 ? -0.127 -17.812 -5.539 1 87.44 253 VAL A O 1
ATOM 2001 N N . PHE A 1 254 ? -1.011 -16.5 -7.109 1 91.44 254 PHE A N 1
ATOM 2002 C CA . PHE A 1 254 ? -2.318 -16.547 -6.465 1 91.44 254 PHE A CA 1
ATOM 2003 C C . PHE A 1 254 ? -3.209 -17.594 -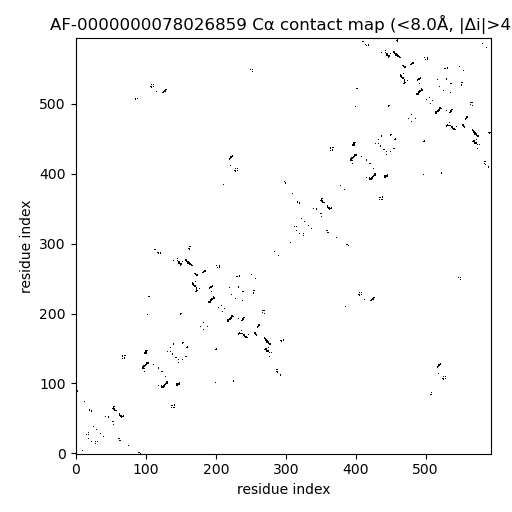7.113 1 91.44 254 PHE A C 1
ATOM 2005 O O . PHE A 1 254 ? -4.395 -17.703 -6.789 1 91.44 254 PHE A O 1
ATOM 2012 N N . MET A 1 255 ? -2.771 -18.344 -8.008 1 91.38 255 MET A N 1
ATOM 2013 C CA . MET A 1 255 ? -3.525 -19.406 -8.664 1 91.38 255 MET A CA 1
ATOM 2014 C C . MET A 1 255 ? -4.852 -18.891 -9.203 1 91.38 255 MET A C 1
ATOM 2016 O O . MET A 1 255 ? -5.91 -19.438 -8.898 1 91.38 255 MET A O 1
ATOM 2020 N N . ILE A 1 256 ? -4.742 -17.797 -9.961 1 94.94 256 ILE A N 1
ATOM 2021 C CA . ILE A 1 256 ? -5.938 -17.203 -10.547 1 94.94 256 ILE A CA 1
ATOM 2022 C C . ILE A 1 256 ? -5.918 -17.359 -12.062 1 94.94 256 ILE A C 1
ATOM 2024 O O . ILE A 1 256 ? -4.855 -17.578 -12.656 1 94.94 256 ILE A O 1
ATOM 2028 N N . LYS A 1 257 ? -7.105 -17.297 -12.609 1 94.94 257 LYS A N 1
ATOM 2029 C CA . LYS A 1 257 ? -7.316 -17.344 -14.055 1 94.94 257 LYS A CA 1
ATOM 2030 C C . LYS A 1 257 ? -8.258 -16.234 -14.508 1 94.94 257 LYS A C 1
ATOM 2032 O O . LYS A 1 257 ? -8.922 -15.594 -13.688 1 94.94 257 LYS A O 1
ATOM 2037 N N . ALA A 1 258 ? -8.211 -15.938 -15.766 1 93.62 258 ALA A N 1
ATOM 2038 C CA . ALA A 1 258 ? -9.148 -15.008 -16.391 1 93.62 258 ALA A CA 1
ATOM 2039 C C . ALA A 1 258 ? -10.195 -15.758 -17.203 1 93.62 258 ALA A C 1
ATOM 2041 O O . ALA A 1 258 ? -9.875 -16.328 -18.266 1 93.62 258 ALA A O 1
ATOM 2042 N N . PRO A 1 259 ? -11.359 -15.781 -16.734 1 93.12 259 PRO A N 1
ATOM 2043 C CA . PRO A 1 259 ? -12.383 -16.438 -17.547 1 93.12 259 PRO A CA 1
ATOM 2044 C C . PRO A 1 259 ? -12.672 -15.711 -18.859 1 93.12 259 PRO A C 1
ATOM 2046 O O . PRO A 1 259 ? -12.453 -14.5 -18.953 1 93.12 259 PRO A O 1
ATOM 2049 N N . ARG A 1 260 ? -13.203 -16.469 -19.797 1 90.88 260 ARG A N 1
ATOM 2050 C CA . ARG A 1 260 ? -13.641 -15.867 -21.047 1 90.88 260 ARG A CA 1
ATOM 2051 C C . ARG A 1 260 ? -14.984 -15.18 -20.891 1 90.88 260 ARG A C 1
ATOM 2053 O O . ARG A 1 260 ? -15.852 -15.656 -20.156 1 90.88 260 ARG A O 1
ATOM 2060 N N . TYR A 1 261 ? -15.023 -14.078 -21.422 1 90.38 261 TYR A N 1
ATOM 2061 C CA . TYR A 1 261 ? -16.297 -13.367 -21.453 1 90.38 261 TYR A CA 1
ATOM 2062 C C . TYR A 1 261 ? -16.438 -12.562 -22.75 1 90.38 261 TYR A C 1
ATOM 2064 O O . TYR A 1 261 ? -15.445 -12.18 -23.359 1 90.38 261 TYR A O 1
ATOM 2072 N N . ASN A 1 262 ? -17.734 -12.328 -23.203 1 85.38 262 ASN A N 1
ATOM 2073 C CA . ASN A 1 262 ? -17.984 -11.672 -24.484 1 85.38 262 ASN A CA 1
ATOM 2074 C C . ASN A 1 262 ? -18.781 -10.375 -24.312 1 85.38 262 ASN A C 1
ATOM 2076 O O . ASN A 1 262 ? -19.594 -10.023 -25.172 1 85.38 262 ASN A O 1
ATOM 2080 N N . PHE A 1 263 ? -18.672 -9.781 -23.188 1 87.88 263 PHE A N 1
ATOM 2081 C CA . PHE A 1 263 ? -19.359 -8.516 -22.953 1 87.88 263 PHE A CA 1
ATOM 2082 C C . PHE A 1 263 ? -18.359 -7.426 -22.578 1 87.88 263 PHE A C 1
ATOM 2084 O O . PHE A 1 263 ? -17.188 -7.711 -22.312 1 87.88 263 PHE A O 1
ATOM 2091 N N . ASN A 1 264 ? -18.844 -6.195 -22.672 1 83.25 264 ASN A N 1
ATOM 2092 C CA . ASN A 1 264 ? -18.031 -5.047 -22.297 1 83.25 264 ASN A CA 1
ATOM 2093 C C . ASN A 1 264 ? -18.125 -4.77 -20.797 1 83.25 264 ASN A C 1
ATOM 2095 O O . ASN A 1 264 ? -19.219 -4.656 -20.25 1 83.25 264 ASN A O 1
ATOM 2099 N N . LEU A 1 265 ? -16.984 -4.734 -20.156 1 80.06 265 LEU A N 1
ATOM 2100 C CA . LEU A 1 265 ? -16.953 -4.512 -18.719 1 80.06 265 LEU A CA 1
ATOM 2101 C C . LEU A 1 265 ? -17.422 -3.104 -18.375 1 80.06 265 LEU A C 1
ATOM 2103 O O . LEU A 1 265 ? -17.797 -2.83 -17.219 1 80.06 265 LEU A O 1
ATOM 2107 N N . GLY A 1 266 ? -17.469 -2.311 -19.344 1 72.19 266 GLY A N 1
ATOM 2108 C CA . GLY A 1 266 ? -18.031 -0.98 -19.172 1 72.19 266 GLY A CA 1
ATOM 2109 C C . GLY A 1 266 ? -17.031 0.001 -18.562 1 72.19 266 GLY A C 1
ATOM 2110 O O . GLY A 1 266 ? -17.422 1.081 -18.109 1 72.19 266 GLY A O 1
ATOM 2111 N N . PHE A 1 267 ? -15.789 -0.374 -18.391 1 70.31 267 PHE A N 1
ATOM 2112 C CA . PHE A 1 267 ? -14.773 0.52 -17.844 1 70.31 267 PHE A CA 1
ATOM 2113 C C . PHE A 1 267 ? -13.844 1.022 -18.938 1 70.31 267 PHE A C 1
ATOM 2115 O O . PHE A 1 267 ? -13.531 0.289 -19.875 1 70.31 267 PHE A O 1
ATOM 2122 N N . LYS A 1 268 ? -13.656 2.338 -18.859 1 69.75 268 LYS A N 1
ATOM 2123 C CA . LYS A 1 268 ? -12.602 2.842 -19.734 1 69.75 268 LYS A CA 1
ATOM 2124 C C . LYS A 1 268 ? -11.227 2.355 -19.266 1 69.75 268 LYS A C 1
ATOM 2126 O O . LYS A 1 268 ? -10.953 2.314 -18.062 1 69.75 268 LYS A O 1
ATOM 2131 N N . ALA A 1 269 ? -10.477 1.932 -20.234 1 73.5 269 ALA A N 1
ATOM 2132 C CA . ALA A 1 269 ? -9.117 1.511 -19.891 1 73.5 269 ALA A CA 1
ATOM 2133 C C . ALA A 1 269 ? -8.328 2.658 -19.281 1 73.5 269 ALA A C 1
ATOM 2135 O O . ALA A 1 269 ? -8.25 3.75 -19.844 1 73.5 269 ALA A O 1
ATOM 2136 N N . PRO A 1 270 ? -7.742 2.393 -18.172 1 79 270 PRO A N 1
ATOM 2137 C CA . PRO A 1 270 ? -7 3.477 -17.531 1 79 270 PRO A CA 1
ATOM 2138 C C . PRO A 1 270 ? -5.703 3.822 -18.25 1 79 270 PRO A C 1
ATOM 2140 O O . PRO A 1 270 ? -5.035 2.932 -18.781 1 79 270 PRO A O 1
ATOM 2143 N N . MET A 1 271 ? -5.445 5.145 -18.391 1 82.25 271 MET A N 1
ATOM 2144 C CA . MET A 1 271 ? -4.176 5.648 -18.906 1 82.25 271 MET A CA 1
ATOM 2145 C C . MET A 1 271 ? -3.213 5.969 -17.766 1 82.25 271 MET A C 1
ATOM 2147 O O . MET A 1 271 ? -3.586 6.645 -16.812 1 82.25 271 MET A O 1
ATOM 2151 N N . LEU A 1 272 ? -2.049 5.375 -17.859 1 84.38 272 LEU A N 1
ATOM 2152 C CA . LEU A 1 272 ? -1.01 5.715 -16.891 1 84.38 272 LEU A CA 1
ATOM 2153 C C . LEU A 1 272 ? -0.256 6.969 -17.328 1 84.38 272 LEU A C 1
ATOM 2155 O O . LEU A 1 272 ? 0.167 7.078 -18.469 1 84.38 272 LEU A O 1
ATOM 2159 N N . TYR A 1 273 ? -0.127 7.867 -16.312 1 84.88 273 TYR A N 1
ATOM 2160 C CA . TYR A 1 273 ? 0.577 9.117 -16.578 1 84.88 273 TYR A CA 1
ATOM 2161 C C . TYR A 1 273 ? 1.835 9.219 -15.719 1 84.88 273 TYR A C 1
ATOM 2163 O O . TYR A 1 273 ? 1.88 8.695 -14.602 1 84.88 273 TYR A O 1
ATOM 2171 N N . MET A 1 274 ? 2.77 9.875 -16.266 1 87.19 274 MET A N 1
ATOM 2172 C CA . MET A 1 274 ? 3.939 10.352 -15.539 1 87.19 274 MET A CA 1
ATOM 2173 C C . MET A 1 274 ? 3.922 11.867 -15.406 1 87.19 274 MET A C 1
ATOM 2175 O O . MET A 1 274 ? 3.77 12.578 -16.406 1 87.19 274 MET A O 1
ATOM 2179 N N . SER A 1 275 ? 4.035 12.359 -14.195 1 88.19 275 SER A N 1
ATOM 2180 C CA . SER A 1 275 ? 4.047 13.805 -13.953 1 88.19 275 SER A CA 1
ATOM 2181 C C . SER A 1 275 ? 5.328 14.234 -13.25 1 88.19 275 SER A C 1
ATOM 2183 O O . SER A 1 275 ? 5.82 13.547 -12.359 1 88.19 275 SER A O 1
ATOM 2185 N N . TYR A 1 276 ? 5.863 15.336 -13.672 1 86.44 276 TYR A N 1
ATOM 2186 C CA . TYR A 1 276 ? 7.078 15.891 -13.078 1 86.44 276 TYR A CA 1
ATOM 2187 C C . TYR A 1 276 ? 7.133 17.406 -13.266 1 86.44 276 TYR A C 1
ATOM 2189 O O . TYR A 1 276 ? 6.402 17.969 -14.086 1 86.44 276 TYR A O 1
ATOM 2197 N N . ARG A 1 277 ? 7.988 18 -12.539 1 85.06 277 ARG A N 1
ATOM 2198 C CA . ARG A 1 277 ? 8.125 19.438 -12.625 1 85.06 277 ARG A CA 1
ATOM 2199 C C . ARG A 1 277 ? 8.805 19.859 -13.93 1 85.06 277 ARG A C 1
ATOM 2201 O O . ARG A 1 277 ? 9.758 19.203 -14.367 1 85.06 277 ARG A O 1
ATOM 2208 N N . LYS A 1 278 ? 8.391 21.031 -14.445 1 79.88 278 LYS A N 1
ATOM 2209 C CA . LYS A 1 278 ? 8.953 21.578 -15.68 1 79.88 278 LYS A CA 1
ATOM 2210 C C . LYS A 1 278 ? 10.461 21.812 -15.539 1 79.88 278 LYS A C 1
ATOM 2212 O O . LYS A 1 278 ? 11.227 21.531 -16.453 1 79.88 278 LYS A O 1
ATOM 2217 N N . ASN A 1 279 ? 10.859 22.359 -14.43 1 70.12 279 ASN A N 1
ATOM 2218 C CA . ASN A 1 279 ? 12.273 22.641 -14.234 1 70.12 279 ASN A CA 1
ATOM 2219 C C . ASN A 1 279 ? 13.086 21.359 -14.055 1 70.12 279 ASN A C 1
ATOM 2221 O O . ASN A 1 279 ? 14.312 21.391 -14.148 1 70.12 279 ASN A O 1
ATOM 2225 N N . PHE A 1 280 ? 12.344 20.328 -13.656 1 61.78 280 PHE A N 1
ATOM 2226 C CA . PHE A 1 280 ? 12.992 19.031 -13.57 1 61.78 280 PHE A CA 1
ATOM 2227 C C . PHE A 1 280 ? 13.398 18.531 -14.953 1 61.78 280 PHE A C 1
ATOM 2229 O O . PHE A 1 280 ? 14.406 17.844 -15.102 1 61.78 280 PHE A O 1
ATOM 2236 N N . GLN A 1 281 ? 12.617 18.953 -15.977 1 55.62 281 GLN A N 1
ATOM 2237 C CA . GLN A 1 281 ? 12.922 18.641 -17.375 1 55.62 281 GLN A CA 1
ATOM 2238 C C . GLN A 1 281 ? 14.312 19.125 -17.75 1 55.62 281 GLN A C 1
ATOM 2240 O O . GLN A 1 281 ? 15.039 18.453 -18.469 1 55.62 281 GLN A O 1
ATOM 2245 N N . ASN A 1 282 ? 14.508 20.344 -17.359 1 51.84 282 ASN A N 1
ATOM 2246 C CA . ASN A 1 282 ? 15.844 20.859 -17.609 1 51.84 282 ASN A CA 1
ATOM 2247 C C . ASN A 1 282 ? 16.906 20.047 -16.891 1 51.84 282 ASN A C 1
ATOM 2249 O O . ASN A 1 282 ? 18.031 19.891 -17.391 1 51.84 282 ASN A O 1
ATOM 2253 N N . ASP A 1 283 ? 16.438 19.625 -15.797 1 50.88 283 ASP A N 1
ATOM 2254 C CA . ASP A 1 283 ? 17.281 18.656 -15.094 1 50.88 283 ASP A CA 1
ATOM 2255 C C . ASP A 1 283 ? 17.156 17.266 -15.695 1 50.88 283 ASP A C 1
ATOM 2257 O O . ASP A 1 283 ? 17.953 16.375 -15.414 1 50.88 283 ASP A O 1
ATOM 2261 N N . PHE A 1 284 ? 15.992 17.203 -16.344 1 48.25 284 PHE A N 1
ATOM 2262 C CA . PHE A 1 284 ? 15.609 16 -17.062 1 48.25 284 PHE A CA 1
ATOM 2263 C C . PHE A 1 284 ? 16.688 15.594 -18.062 1 48.25 284 PHE A C 1
ATOM 2265 O O . PHE A 1 284 ? 16.938 14.406 -18.266 1 48.25 284 PHE A O 1
ATOM 2272 N N . GLU A 1 285 ? 17.172 16.547 -18.766 1 45.75 285 GLU A N 1
ATOM 2273 C CA . GLU A 1 285 ? 18.375 16.203 -19.531 1 45.75 285 GLU A CA 1
ATOM 2274 C C . GLU A 1 285 ? 19.391 15.469 -18.656 1 45.75 285 GLU A C 1
ATOM 2276 O O . GLU A 1 285 ? 20.172 14.672 -19.156 1 45.75 285 GLU A O 1
ATOM 2281 N N . LYS A 1 286 ? 19.234 15.734 -17.547 1 47.28 286 LYS A N 1
ATOM 2282 C CA . LYS A 1 286 ? 20.141 15.047 -16.641 1 47.28 286 LYS A CA 1
ATOM 2283 C C . LYS A 1 286 ? 19.594 13.672 -16.25 1 47.28 286 LYS A C 1
ATOM 2285 O O . LYS A 1 286 ? 20.375 12.758 -15.945 1 47.28 286 LYS A O 1
ATOM 2290 N N . TYR A 1 287 ? 18.188 13.57 -16.297 1 50.69 287 TYR A N 1
ATOM 2291 C CA . TYR A 1 287 ? 17.703 12.234 -15.961 1 50.69 287 TYR A CA 1
ATOM 2292 C C . TYR A 1 287 ? 17.188 11.516 -17.203 1 50.69 287 TYR A C 1
ATOM 2294 O O . TYR A 1 287 ? 16.094 11.789 -17.672 1 50.69 287 TYR A O 1
ATOM 2302 N N . PRO A 1 288 ? 18.062 10.906 -17.969 1 49.06 288 PRO A N 1
ATOM 2303 C CA . PRO A 1 288 ? 17.672 10.078 -19.125 1 49.06 288 PRO A CA 1
ATOM 2304 C C . PRO A 1 288 ? 16.516 9.141 -18.797 1 49.06 288 PRO A C 1
ATOM 2306 O O . PRO A 1 288 ? 15.883 8.602 -19.719 1 49.06 288 PRO A O 1
ATOM 2309 N N . ILE A 1 289 ? 16.234 9.117 -17.625 1 52.09 289 ILE A N 1
ATOM 2310 C CA . ILE A 1 289 ? 15.195 8.172 -17.234 1 52.09 289 ILE A CA 1
ATOM 2311 C C . ILE A 1 289 ? 13.875 8.578 -17.891 1 52.09 289 ILE A C 1
ATOM 2313 O O . ILE A 1 289 ? 13.094 7.715 -18.297 1 52.09 289 ILE A O 1
ATOM 2317 N N . MET A 1 290 ? 13.836 9.898 -18.031 1 53.47 290 MET A N 1
ATOM 2318 C CA . MET A 1 290 ? 12.562 10.359 -18.578 1 53.47 290 MET A CA 1
ATOM 2319 C C . MET A 1 290 ? 12.414 9.961 -20.031 1 53.47 290 MET A C 1
ATOM 2321 O O . MET A 1 290 ? 11.312 9.641 -20.5 1 53.47 290 MET A O 1
ATOM 2325 N N . LYS A 1 291 ? 13.562 10.047 -20.609 1 53.03 291 LYS A N 1
ATOM 2326 C CA . LYS A 1 291 ? 13.484 9.625 -22 1 53.03 291 LYS A CA 1
ATOM 2327 C C . LYS A 1 291 ? 13.086 8.156 -22.109 1 53.03 291 LYS A C 1
ATOM 2329 O O . LYS A 1 291 ? 12.344 7.777 -23.031 1 53.03 291 LYS A O 1
ATOM 2334 N N . LEU A 1 292 ? 13.609 7.477 -21.266 1 50.44 292 LEU A N 1
ATOM 2335 C CA . LEU A 1 292 ? 13.383 6.035 -21.344 1 50.44 292 LEU A CA 1
ATOM 2336 C C . LEU A 1 292 ? 11.961 5.684 -20.922 1 50.44 292 LEU A C 1
ATOM 2338 O O . LEU A 1 292 ? 11.312 4.836 -21.547 1 50.44 292 LEU A O 1
ATOM 2342 N N . LEU A 1 293 ? 11.555 6.426 -19.906 1 54.75 293 LEU A N 1
ATOM 2343 C CA . LEU A 1 293 ? 10.195 6.098 -19.484 1 54.75 293 LEU A CA 1
ATOM 2344 C C . LEU A 1 293 ? 9.18 6.473 -20.562 1 54.75 293 LEU A C 1
ATOM 2346 O O . LEU A 1 293 ? 8.141 5.832 -20.688 1 54.75 293 LEU A O 1
ATOM 2350 N N . GLU A 1 294 ? 9.641 7.387 -21.328 1 52.69 294 GLU A N 1
ATOM 2351 C CA . GLU A 1 294 ? 8.828 7.699 -22.5 1 52.69 294 GLU A CA 1
ATOM 2352 C C . GLU A 1 294 ? 8.812 6.535 -23.484 1 52.69 294 GLU A C 1
ATOM 2354 O O . GLU A 1 294 ? 7.887 6.402 -24.281 1 52.69 294 GLU A O 1
ATOM 2359 N N . LYS A 1 295 ? 9.859 5.703 -23.234 1 48.69 295 LYS A N 1
ATOM 2360 C CA . LYS A 1 295 ? 9.914 4.598 -24.172 1 48.69 295 LYS A CA 1
ATOM 2361 C C . LYS A 1 295 ? 9.164 3.379 -23.656 1 48.69 295 LYS A C 1
ATOM 2363 O O . LYS A 1 295 ? 9.055 2.363 -24.344 1 48.69 295 LYS A O 1
ATOM 2368 N N . ILE A 1 296 ? 8.914 3.367 -22.422 1 49.88 296 ILE A N 1
ATOM 2369 C CA . ILE A 1 296 ? 8.203 2.221 -21.875 1 49.88 296 ILE A CA 1
ATOM 2370 C C . ILE A 1 296 ? 6.914 1.985 -22.641 1 49.88 296 ILE A C 1
ATOM 2372 O O . ILE A 1 296 ? 6.23 0.979 -22.438 1 49.88 296 ILE A O 1
ATOM 2376 N N . HIS A 1 297 ? 6.668 2.635 -23.812 1 43.03 297 HIS A N 1
ATOM 2377 C CA . HIS A 1 297 ? 5.609 2.168 -24.703 1 43.03 297 HIS A CA 1
ATOM 2378 C C . HIS A 1 297 ? 6 0.859 -25.375 1 43.03 297 HIS A C 1
ATOM 2380 O O . HIS A 1 297 ? 7.148 0.694 -25.812 1 43.03 297 HIS A O 1
ATOM 2386 N N . MET B 1 1 ? -32.562 -0.294 10.18 1 23.94 1 MET B N 1
ATOM 2387 C CA . MET B 1 1 ? -32.25 1.056 10.625 1 23.94 1 MET B CA 1
ATOM 2388 C C . MET B 1 1 ? -31.875 1.95 9.445 1 23.94 1 MET B C 1
ATOM 2390 O O . MET B 1 1 ? -31.156 1.529 8.547 1 23.94 1 MET B O 1
ATOM 2394 N N . LYS B 1 2 ? -32.406 3.025 9.227 1 34.59 2 LYS B N 1
ATOM 2395 C CA . LYS B 1 2 ? -32.625 4 8.164 1 34.59 2 LYS B CA 1
ATOM 2396 C C . LYS B 1 2 ? -31.328 4.672 7.75 1 34.59 2 LYS B C 1
ATOM 2398 O O . LYS B 1 2 ? -30.625 5.242 8.594 1 34.59 2 LYS B O 1
ATOM 2403 N N . ASP B 1 3 ? -30.469 4.262 6.777 1 37.34 3 ASP B N 1
ATOM 2404 C CA . ASP B 1 3 ? -29.172 4.461 6.129 1 37.34 3 ASP B CA 1
ATOM 2405 C C . ASP B 1 3 ? -28.953 5.934 5.789 1 37.34 3 ASP B C 1
ATOM 2407 O O . ASP B 1 3 ? -27.906 6.301 5.238 1 37.34 3 ASP B O 1
ATOM 2411 N N . LYS B 1 4 ? -29.953 6.836 5.703 1 42.94 4 LYS B N 1
ATOM 2412 C CA . LYS B 1 4 ? -29.922 8.258 5.387 1 42.94 4 LYS B CA 1
ATOM 2413 C C . LYS B 1 4 ? -29.672 9.094 6.637 1 42.94 4 LYS B C 1
ATOM 2415 O O . LYS B 1 4 ? -30.297 8.867 7.676 1 42.94 4 LYS B O 1
ATOM 2420 N N . ILE B 1 5 ? -28.469 9.695 6.672 1 47.47 5 ILE B N 1
ATOM 2421 C CA . ILE B 1 5 ? -28.328 10.641 7.77 1 47.47 5 ILE B CA 1
ATOM 2422 C C . ILE B 1 5 ? -29.625 11.438 7.945 1 47.47 5 ILE B C 1
ATOM 2424 O O . ILE B 1 5 ? -30.109 12.062 7 1 47.47 5 ILE B O 1
ATOM 2428 N N . THR B 1 6 ? -30.328 11.141 8.875 1 57.66 6 THR B N 1
ATOM 2429 C CA . THR B 1 6 ? -31.562 11.875 9.164 1 57.66 6 THR B CA 1
ATOM 2430 C C . THR B 1 6 ? -31.266 13.352 9.414 1 57.66 6 THR B C 1
ATOM 2432 O O . THR B 1 6 ? -30.125 13.719 9.68 1 57.66 6 THR B O 1
ATOM 2435 N N . LYS B 1 7 ? -32.219 14.133 9.062 1 60.94 7 LYS B N 1
ATOM 2436 C CA . LYS B 1 7 ? -32.094 15.555 9.352 1 60.94 7 LYS B CA 1
ATOM 2437 C C . LYS B 1 7 ? -31.562 15.789 10.766 1 60.94 7 LYS B C 1
ATOM 2439 O O . LYS B 1 7 ? -30.75 16.688 10.992 1 60.94 7 LYS B O 1
ATOM 2444 N N . ALA B 1 8 ? -31.906 14.906 11.609 1 67.31 8 ALA B N 1
ATOM 2445 C CA . ALA B 1 8 ? -31.5 15.023 13.008 1 67.31 8 ALA B CA 1
ATOM 2446 C C . ALA B 1 8 ? -30.031 14.672 13.18 1 67.31 8 ALA B C 1
ATOM 2448 O O . ALA B 1 8 ? -29.312 15.336 13.93 1 67.31 8 ALA B O 1
ATOM 2449 N N . GLU B 1 9 ? -29.641 13.711 12.461 1 70.25 9 GLU B N 1
ATOM 2450 C CA . GLU B 1 9 ? -28.234 13.297 12.531 1 70.25 9 GLU B CA 1
ATOM 2451 C C . GLU B 1 9 ? -27.328 14.352 11.914 1 70.25 9 GLU B C 1
ATOM 2453 O O . GLU B 1 9 ? -26.25 14.633 12.445 1 70.25 9 GLU B O 1
ATOM 2458 N N . LEU B 1 10 ? -27.859 14.883 10.875 1 72.81 10 LEU B N 1
ATOM 2459 C CA . LEU B 1 10 ? -27.094 15.938 10.227 1 72.81 10 LEU B CA 1
ATOM 2460 C C . LEU B 1 10 ? -26.922 17.141 11.148 1 72.81 10 LEU B C 1
ATOM 2462 O O . LEU B 1 10 ? -25.844 17.734 11.219 1 72.81 10 LEU B O 1
ATOM 2466 N N . LYS B 1 11 ? -28.016 17.531 11.773 1 75 11 LYS B N 1
ATOM 2467 C CA . LYS B 1 11 ? -27.984 18.625 12.719 1 75 11 LYS B CA 1
ATOM 2468 C C . LYS B 1 11 ? -27.031 18.344 13.875 1 75 11 LYS B C 1
ATOM 2470 O O . LYS B 1 11 ? -26.281 19.219 14.305 1 75 11 LYS B O 1
ATOM 2475 N N . ALA B 1 12 ? -27.031 17.125 14.281 1 81.19 12 ALA B N 1
ATOM 2476 C CA . ALA B 1 12 ? -26.156 16.703 15.375 1 81.19 12 ALA B CA 1
ATOM 2477 C C . ALA B 1 12 ? -24.688 16.797 14.969 1 81.19 12 ALA B C 1
ATOM 2479 O O . ALA B 1 12 ? -23.844 17.25 15.758 1 81.19 12 ALA B O 1
ATOM 2480 N N . PHE B 1 13 ? -24.547 16.5 13.789 1 80 13 PHE B N 1
ATOM 2481 C CA . PHE B 1 13 ? -23.172 16.531 13.289 1 80 13 PHE B CA 1
ATOM 2482 C C . PHE B 1 13 ? -22.688 17.969 13.125 1 80 13 PHE B C 1
ATOM 2484 O O . PHE B 1 13 ? -21.531 18.266 13.406 1 80 13 PHE B O 1
ATOM 2491 N N . GLN B 1 14 ? -23.594 18.781 12.719 1 79.31 14 GLN B N 1
ATOM 2492 C CA . GLN B 1 14 ? -23.281 20.203 12.602 1 79.31 14 GLN B CA 1
ATOM 2493 C C . GLN B 1 14 ? -22.953 20.812 13.969 1 79.31 14 GLN B C 1
ATOM 2495 O O . GLN B 1 14 ? -22 21.594 14.094 1 79.31 14 GLN B O 1
ATOM 2500 N N . ILE B 1 15 ? -23.672 20.438 14.875 1 84.56 15 ILE B N 1
ATOM 2501 C CA . ILE B 1 15 ? -23.469 20.922 16.234 1 84.56 15 ILE B CA 1
ATOM 2502 C C . ILE B 1 15 ? -22.125 20.438 16.766 1 84.56 15 ILE B C 1
ATOM 2504 O O . ILE B 1 15 ? -21.344 21.219 17.297 1 84.56 15 ILE B O 1
ATOM 2508 N N . LEU B 1 16 ? -21.859 19.156 16.578 1 86.81 16 LEU B N 1
ATOM 2509 C CA . LEU B 1 16 ? -20.594 18.578 17.016 1 86.81 16 LEU B CA 1
ATOM 2510 C C . LEU B 1 16 ? -19.422 19.312 16.375 1 86.81 16 LEU B C 1
ATOM 2512 O O . LEU B 1 16 ? -18.453 19.656 17.062 1 86.81 16 LEU B O 1
ATOM 2516 N N . ASP B 1 17 ? -19.531 19.531 15.18 1 80.69 17 ASP B N 1
ATOM 2517 C CA . ASP B 1 17 ? -18.469 20.203 14.43 1 80.69 17 ASP B CA 1
ATOM 2518 C C . ASP B 1 17 ? -18.203 21.594 14.992 1 80.69 17 ASP B C 1
ATOM 2520 O O . ASP B 1 17 ? -17.047 21.969 15.219 1 80.69 17 ASP B O 1
ATOM 2524 N N . LEU B 1 18 ? -19.266 22.375 15.203 1 80.56 18 LEU B N 1
ATOM 2525 C CA . LEU B 1 18 ? -19.125 23.75 15.656 1 80.56 18 LEU B CA 1
ATOM 2526 C C . LEU B 1 18 ? -18.625 23.797 17.094 1 80.56 18 LEU B C 1
ATOM 2528 O O . LEU B 1 18 ? -17.812 24.672 17.453 1 80.56 18 LEU B O 1
ATOM 2532 N N . VAL B 1 19 ? -18.969 22.875 17.875 1 86.5 19 VAL B N 1
ATOM 2533 C CA . VAL B 1 19 ? -18.516 22.844 19.25 1 86.5 19 VAL B CA 1
ATOM 2534 C C . VAL B 1 19 ? -17.031 22.484 19.297 1 86.5 19 VAL B C 1
ATOM 2536 O O . VAL B 1 19 ? -16.281 23.047 20.094 1 86.5 19 VAL B O 1
ATOM 2539 N N . LEU B 1 20 ? -16.703 21.625 18.453 1 82.81 20 LEU B N 1
ATOM 2540 C CA . LEU B 1 20 ? -15.297 21.234 18.375 1 82.81 20 LEU B CA 1
ATOM 2541 C C . LEU B 1 20 ? -14.438 22.422 17.953 1 82.81 20 LEU B C 1
ATOM 2543 O O . LEU B 1 20 ? -13.328 22.594 18.453 1 82.81 20 LEU B O 1
ATOM 2547 N N . ARG B 1 21 ? -14.938 23.203 17.094 1 77.19 21 ARG B N 1
ATOM 2548 C CA . ARG B 1 21 ? -14.188 24.312 16.516 1 77.19 21 ARG B CA 1
ATOM 2549 C C . ARG B 1 21 ? -14.133 25.5 17.469 1 77.19 21 ARG B C 1
ATOM 2551 O O . ARG B 1 21 ? -13.094 26.141 17.609 1 77.19 21 ARG B O 1
ATOM 2558 N N . LEU B 1 22 ? -15.227 25.719 18.125 1 80 22 LEU B N 1
ATOM 2559 C CA . LEU B 1 22 ? -15.352 26.906 18.938 1 80 22 LEU B CA 1
ATOM 2560 C C . LEU B 1 22 ? -15.031 26.609 20.406 1 80 22 LEU B C 1
ATO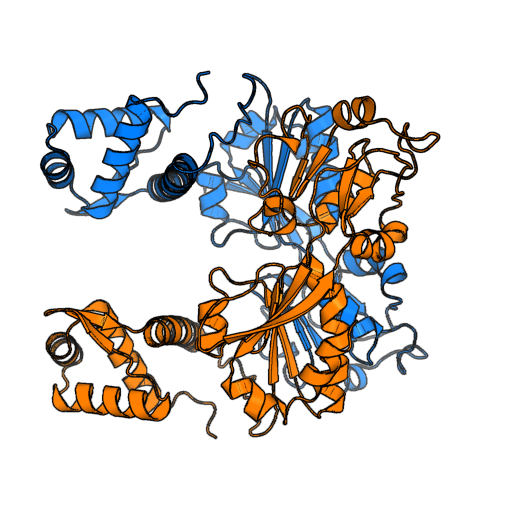M 2562 O O . LEU B 1 22 ? -14.852 27.531 21.203 1 80 22 LEU B O 1
ATOM 2566 N N . LYS B 1 23 ? -15 25.328 20.672 1 80.81 23 LYS B N 1
ATOM 2567 C CA . LYS B 1 23 ? -14.789 24.844 22.031 1 80.81 23 LYS B CA 1
ATOM 2568 C C . LYS B 1 23 ? -15.734 25.531 23.016 1 80.81 23 LYS B C 1
ATOM 2570 O O . LYS B 1 23 ? -15.344 25.859 24.141 1 80.81 23 LYS B O 1
ATOM 2575 N N . SER B 1 24 ? -16.906 25.828 22.516 1 84.44 24 SER B N 1
ATOM 2576 C CA . SER B 1 24 ? -17.891 26.562 23.297 1 84.44 24 SER B CA 1
ATOM 2577 C C . SER B 1 24 ? -19.312 26.156 22.891 1 84.44 24 SER B C 1
ATOM 2579 O O . SER B 1 24 ? -19.672 26.234 21.719 1 84.44 24 SER B O 1
ATOM 2581 N N . ILE B 1 25 ? -20.094 25.797 23.953 1 87.38 25 ILE B N 1
ATOM 2582 C CA . ILE B 1 25 ? -21.484 25.453 23.703 1 87.38 25 ILE B CA 1
ATOM 2583 C C . ILE B 1 25 ? -22.281 26.719 23.391 1 87.38 25 ILE B C 1
ATOM 2585 O O . ILE B 1 25 ? -23.078 26.734 22.453 1 87.38 25 ILE B O 1
ATOM 2589 N N . LYS B 1 26 ? -21.922 27.719 24.156 1 87.88 26 LYS B N 1
ATOM 2590 C CA . LYS B 1 26 ? -22.578 29 23.938 1 87.88 26 LYS B CA 1
ATOM 2591 C C . LYS B 1 26 ? -22.25 29.562 22.562 1 87.88 26 LYS B C 1
ATOM 2593 O O . LYS B 1 26 ? -23.141 30.062 21.859 1 87.88 26 LYS B O 1
ATOM 2598 N N . GLY B 1 27 ? -21.062 29.438 22.266 1 87.25 27 GLY B N 1
ATOM 2599 C CA . GLY B 1 27 ? -20.625 29.906 20.953 1 87.25 27 GLY B CA 1
ATOM 2600 C C . GLY B 1 27 ? -21.281 29.172 19.812 1 87.25 27 GLY B C 1
ATOM 2601 O O . GLY B 1 27 ? -21.688 29.781 18.812 1 87.25 27 GLY B O 1
ATOM 2602 N N . ALA B 1 28 ? -21.391 27.875 19.922 1 87.12 28 ALA B N 1
ATOM 2603 C CA . ALA B 1 28 ? -22 27.062 18.875 1 87.12 28 ALA B CA 1
ATOM 2604 C C . ALA B 1 28 ? -23.484 27.375 18.734 1 87.12 28 ALA B C 1
ATOM 2606 O O . ALA B 1 28 ? -24.016 27.469 17.625 1 87.12 28 ALA B O 1
ATOM 2607 N N . ALA B 1 29 ? -24.156 27.609 19.781 1 89.62 29 ALA B N 1
ATOM 2608 C CA . ALA B 1 29 ? -25.578 27.953 19.781 1 89.62 29 ALA B CA 1
ATOM 2609 C C . ALA B 1 29 ? -25.812 29.266 19.047 1 89.62 29 ALA B C 1
ATOM 2611 O O . ALA B 1 29 ? -26.719 29.375 18.219 1 89.62 29 ALA B O 1
ATOM 2612 N N . SER B 1 30 ? -24.953 30.172 19.359 1 86.06 30 SER B N 1
ATOM 2613 C CA . SER B 1 30 ? -25.047 31.469 18.734 1 86.06 30 SER B CA 1
ATOM 2614 C C . SER B 1 30 ? -24.797 31.391 17.234 1 86.06 30 SER B C 1
ATOM 2616 O O . SER B 1 30 ? -25.516 31.984 16.438 1 86.06 30 SER B O 1
ATOM 2618 N N . ALA B 1 31 ? -23.844 30.594 16.922 1 83.06 31 ALA B N 1
ATOM 2619 C CA . ALA B 1 31 ? -23.453 30.484 15.516 1 83.06 31 ALA B CA 1
ATOM 2620 C C . ALA B 1 31 ? -24.516 29.766 14.695 1 83.06 31 ALA B C 1
ATOM 2622 O O . ALA B 1 31 ? -24.719 30.078 13.523 1 83.06 31 ALA B O 1
ATOM 2623 N N . LEU B 1 32 ? -25.203 28.828 15.273 1 81.31 32 LEU B N 1
ATOM 2624 C CA . LEU B 1 32 ? -26.203 28.031 14.57 1 81.31 32 LEU B CA 1
ATOM 2625 C C . LEU B 1 32 ? -27.594 28.609 14.781 1 81.31 32 LEU B C 1
ATOM 2627 O O . LEU B 1 32 ? -28.562 28.125 14.203 1 81.31 32 LEU B O 1
ATOM 2631 N N . ASP B 1 33 ? -27.688 29.703 15.523 1 87.19 33 ASP B N 1
ATOM 2632 C CA . ASP B 1 33 ? -28.938 30.359 15.859 1 87.19 33 ASP B CA 1
ATOM 2633 C C . ASP B 1 33 ? -29.922 29.375 16.5 1 87.19 33 ASP B C 1
ATOM 2635 O O . ASP B 1 33 ? -31.062 29.25 16.062 1 87.19 33 ASP B O 1
ATOM 2639 N N . ILE B 1 34 ? -29.375 28.594 17.375 1 87 34 ILE B N 1
ATOM 2640 C CA . ILE B 1 34 ? -30.203 27.688 18.156 1 87 34 ILE B CA 1
ATOM 2641 C C . ILE B 1 34 ? -29.938 27.906 19.656 1 87 34 ILE B C 1
ATOM 2643 O O . ILE B 1 34 ? -29.016 28.641 20.016 1 87 34 ILE B O 1
ATOM 2647 N N . SER B 1 35 ? -30.812 27.406 20.516 1 86.69 35 SER B N 1
ATOM 2648 C CA . SER B 1 35 ? -30.656 27.594 21.953 1 86.69 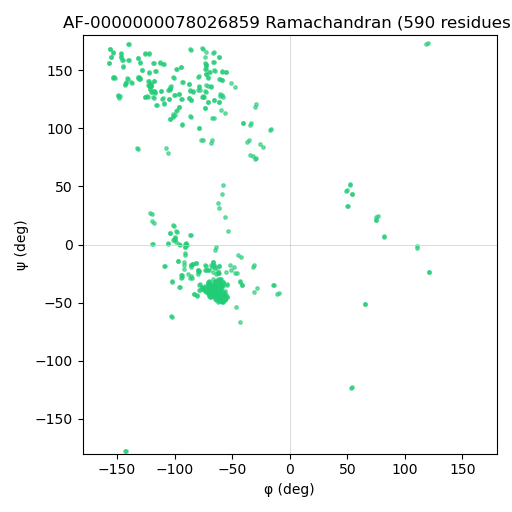35 SER B CA 1
ATOM 2649 C C . SER B 1 35 ? -29.531 26.719 22.5 1 86.69 35 SER B C 1
ATOM 2651 O O . SER B 1 35 ? -29.219 25.672 21.938 1 86.69 35 SER B O 1
ATOM 2653 N N . GLN B 1 36 ? -28.938 27.234 23.562 1 90.19 36 GLN B N 1
ATOM 2654 C CA . GLN B 1 36 ? -27.922 26.469 24.266 1 90.19 36 GLN B CA 1
ATOM 2655 C C . GLN B 1 36 ? -28.484 25.141 24.75 1 90.19 36 GLN B C 1
ATOM 2657 O O . GLN B 1 36 ? -27.766 24.141 24.812 1 90.19 36 GLN B O 1
ATOM 2662 N N . ALA B 1 37 ? -29.688 25.156 25.125 1 88.69 37 ALA B N 1
ATOM 2663 C CA . ALA B 1 37 ? -30.344 23.938 25.594 1 88.69 37 ALA B CA 1
ATOM 2664 C C . ALA B 1 37 ? -30.406 22.891 24.484 1 88.69 37 ALA B C 1
ATOM 2666 O O . ALA B 1 37 ? -30.188 21.703 24.75 1 88.69 37 ALA B O 1
ATOM 2667 N N . THR B 1 38 ? -30.703 23.328 23.312 1 88.19 38 THR B N 1
ATOM 2668 C CA . THR B 1 38 ? -30.781 22.422 22.172 1 88.19 38 THR B CA 1
ATOM 2669 C C . THR B 1 38 ? -29.406 21.812 21.875 1 88.19 38 THR B C 1
ATOM 2671 O O . THR B 1 38 ? -29.312 20.609 21.609 1 88.19 38 THR B O 1
ATOM 2674 N N . VAL B 1 39 ? -28.391 22.594 21.891 1 89.5 39 VAL B N 1
ATOM 2675 C CA . VAL B 1 39 ? -27.031 22.109 21.688 1 89.5 39 VAL B CA 1
ATOM 2676 C C . VAL B 1 39 ? -26.672 21.094 22.766 1 89.5 39 VAL B C 1
ATOM 2678 O O . VAL B 1 39 ? -26.188 20 22.453 1 89.5 39 VAL B O 1
ATOM 2681 N N . SER B 1 40 ? -26.953 21.438 23.984 1 86.38 40 SER B N 1
ATOM 2682 C CA . SER B 1 40 ? -26.641 20.562 25.125 1 86.38 40 SER B CA 1
ATOM 2683 C C . SER B 1 40 ? -27.422 19.25 25.031 1 86.38 40 SER B C 1
ATOM 2685 O O . SER B 1 40 ? -26.875 18.188 25.312 1 86.38 40 SER B O 1
ATOM 2687 N N . LYS B 1 41 ? -28.641 19.359 24.719 1 88.69 41 LYS B N 1
ATOM 2688 C CA . LYS B 1 41 ? -29.469 18.172 24.578 1 88.69 41 LYS B CA 1
ATOM 2689 C C . LYS B 1 41 ? -28.953 17.266 23.469 1 88.69 41 LYS B C 1
ATOM 2691 O O . LYS B 1 41 ? -28.938 16.047 23.609 1 88.69 41 LYS B O 1
ATOM 2696 N N . THR B 1 42 ? -28.688 17.844 22.359 1 87.88 42 THR B N 1
ATOM 2697 C CA . THR B 1 42 ? -28.156 17.094 21.234 1 87.88 42 THR B CA 1
ATOM 2698 C C . THR B 1 42 ? -26.859 16.375 21.625 1 87.88 42 THR B C 1
ATOM 2700 O O . THR B 1 42 ? -26.672 15.203 21.281 1 87.88 42 THR B O 1
ATOM 2703 N N . LEU B 1 43 ? -25.969 17.094 22.328 1 87.25 43 LEU B N 1
ATOM 2704 C CA . LEU B 1 43 ? -24.719 16.484 22.781 1 87.25 43 LEU B CA 1
ATOM 2705 C C . LEU B 1 43 ? -25 15.383 23.797 1 87.25 43 LEU B C 1
ATOM 2707 O O . LEU B 1 43 ? -24.312 14.359 23.797 1 87.25 43 LEU B O 1
ATOM 2711 N N . GLN B 1 44 ? -25.969 15.586 24.609 1 86.94 44 GLN B N 1
ATOM 2712 C CA . GLN B 1 44 ? -26.375 14.555 25.578 1 86.94 44 GLN B CA 1
ATOM 2713 C C . GLN B 1 44 ? -26.875 13.305 24.859 1 86.94 44 GLN B C 1
ATOM 2715 O O . GLN B 1 44 ? -26.531 12.188 25.234 1 86.94 44 GLN B O 1
ATOM 2720 N N . ASN B 1 45 ? -27.656 13.508 23.875 1 83.56 45 ASN B N 1
ATOM 2721 C CA . ASN B 1 45 ? -28.125 12.383 23.062 1 83.56 45 ASN B CA 1
ATOM 2722 C C . ASN B 1 45 ? -26.953 11.633 22.422 1 83.56 45 ASN B C 1
ATOM 2724 O O . ASN B 1 45 ? -26.969 10.398 22.359 1 83.56 45 ASN B O 1
ATOM 2728 N N . MET B 1 46 ? -26.031 12.344 21.938 1 81.88 46 MET B N 1
ATOM 2729 C CA . MET B 1 46 ? -24.859 11.719 21.328 1 81.88 46 MET B CA 1
ATOM 2730 C C . MET B 1 46 ? -24.062 10.93 22.359 1 81.88 46 MET B C 1
ATOM 2732 O O . MET B 1 46 ? -23.578 9.836 22.078 1 81.88 46 MET B O 1
ATOM 2736 N N . ARG B 1 47 ? -24 11.531 23.547 1 83.31 47 ARG B N 1
ATOM 2737 C CA . ARG B 1 47 ? -23.312 10.852 24.641 1 83.31 47 ARG B CA 1
ATOM 2738 C C . ARG B 1 47 ? -23.984 9.508 24.953 1 83.31 47 ARG B C 1
ATOM 2740 O O . ARG B 1 47 ? -23.297 8.508 25.141 1 83.31 47 ARG B O 1
ATOM 2747 N N . GLU B 1 48 ? -25.188 9.531 24.969 1 79.75 48 GLU B N 1
ATOM 2748 C CA . GLU B 1 48 ? -25.953 8.32 25.266 1 79.75 48 GLU B CA 1
ATOM 2749 C C . GLU B 1 48 ? -25.859 7.324 24.109 1 79.75 48 GLU B C 1
ATOM 2751 O O . GLU B 1 48 ? -25.719 6.121 24.328 1 79.75 48 GLU B O 1
ATOM 2756 N N . LEU B 1 49 ? -25.953 7.875 23.016 1 74.69 49 LEU B N 1
ATOM 2757 C CA . LEU B 1 49 ? -25.953 7.039 21.828 1 74.69 49 LEU B CA 1
ATOM 2758 C C . LEU B 1 49 ? -24.609 6.328 21.656 1 74.69 49 LEU B C 1
ATOM 2760 O O . LEU B 1 49 ? -24.578 5.152 21.297 1 74.69 49 LEU B O 1
ATOM 2764 N N . TYR B 1 50 ? -23.625 7.074 21.953 1 70.12 50 TYR B N 1
ATOM 2765 C CA . TYR B 1 50 ? -22.312 6.539 21.656 1 70.12 50 TYR B CA 1
ATOM 2766 C C . TYR B 1 50 ? -21.594 6.094 22.922 1 70.12 50 TYR B C 1
ATOM 2768 O O . TYR B 1 50 ? -20.469 5.602 22.875 1 70.12 50 TYR B O 1
ATOM 2776 N N . ASN B 1 51 ? -22.312 6.266 24 1 72.5 51 ASN B N 1
ATOM 2777 C CA . ASN B 1 51 ? -21.766 5.906 25.312 1 72.5 51 ASN B CA 1
ATOM 2778 C C . ASN B 1 51 ? -20.375 6.492 25.516 1 72.5 51 ASN B C 1
ATOM 2780 O O . ASN B 1 51 ? -19.438 5.773 25.875 1 72.5 51 ASN B O 1
ATOM 2784 N N . ASP B 1 52 ? -20.219 7.723 25.219 1 75.88 52 ASP B N 1
ATOM 2785 C CA . ASP B 1 52 ? -19.016 8.531 25.344 1 75.88 52 ASP B CA 1
ATOM 2786 C C . ASP B 1 52 ? -19.359 9.945 25.812 1 75.88 52 ASP B C 1
ATOM 2788 O O . ASP B 1 52 ? -20.328 10.539 25.375 1 75.88 52 ASP B O 1
ATOM 2792 N N . PRO B 1 53 ? -18.516 10.508 26.641 1 81.25 53 PRO B N 1
ATOM 2793 C CA . PRO B 1 53 ? -18.781 11.867 27.109 1 81.25 53 PRO B CA 1
ATOM 2794 C C . PRO B 1 53 ? -18.688 12.906 26 1 81.25 53 PRO B C 1
ATOM 2796 O O . PRO B 1 53 ? -19.219 14.016 26.156 1 81.25 53 PRO B O 1
ATOM 2799 N N . ILE B 1 54 ? -18.047 12.641 24.781 1 82.94 54 ILE B N 1
ATOM 2800 C CA . ILE B 1 54 ? -17.859 13.477 23.609 1 82.94 54 ILE B CA 1
ATOM 2801 C C . ILE B 1 54 ? -16.969 14.664 23.938 1 82.94 54 ILE B C 1
ATOM 2803 O O . ILE B 1 54 ? -15.953 14.898 23.266 1 82.94 54 ILE B O 1
ATOM 2807 N N . PHE B 1 55 ? -17.359 15.406 25.062 1 85.94 55 PHE B N 1
ATOM 2808 C CA . PHE B 1 55 ? -16.547 16.5 25.562 1 85.94 55 PHE B CA 1
ATOM 2809 C C . PHE B 1 55 ? -16.328 16.375 27.062 1 85.94 55 PHE B C 1
ATOM 2811 O O . PHE B 1 55 ? -17.172 15.852 27.781 1 85.94 55 PHE B O 1
ATOM 2818 N N . PHE B 1 56 ? -15.086 16.75 27.422 1 79.12 56 PHE B N 1
ATOM 2819 C CA . PHE B 1 56 ? -14.805 16.875 28.859 1 79.12 56 PHE B CA 1
ATOM 2820 C C . PHE B 1 56 ? -14.141 18.203 29.156 1 79.12 56 PHE B C 1
ATOM 2822 O O . PHE B 1 56 ? -13.602 18.859 28.266 1 79.12 56 PHE B O 1
ATOM 2829 N N . ARG B 1 57 ? -14.273 18.641 30.422 1 72.44 57 ARG B N 1
ATOM 2830 C CA . ARG B 1 57 ? -13.711 19.938 30.797 1 72.44 57 ARG B CA 1
ATOM 2831 C C . ARG B 1 57 ? -12.352 19.766 31.484 1 72.44 57 ARG B C 1
ATOM 2833 O O . ARG B 1 57 ? -12.195 18.891 32.344 1 72.44 57 ARG B O 1
ATOM 2840 N N . VAL B 1 58 ? -11.375 20.266 30.812 1 68.06 58 VAL B N 1
ATOM 2841 C CA . VAL B 1 58 ? -10.078 20.453 31.453 1 68.06 58 VAL B CA 1
ATOM 2842 C C . VAL B 1 58 ? -9.922 21.906 31.875 1 68.06 58 VAL B C 1
ATOM 2844 O O . VAL B 1 58 ? -9.75 22.797 31.031 1 68.06 58 VAL B O 1
ATOM 2847 N N . SER B 1 59 ? -9.906 22.172 33.062 1 64.56 59 SER B N 1
ATOM 2848 C CA . SER B 1 59 ? -9.984 23.516 33.594 1 64.56 59 SER B CA 1
ATOM 2849 C C . SER B 1 59 ? -11.195 24.266 33.062 1 64.56 59 SER B C 1
ATOM 2851 O O . SER B 1 59 ? -12.336 23.891 33.344 1 64.56 59 SER B O 1
ATOM 2853 N N . ARG B 1 60 ? -11.117 25.422 32.406 1 68.62 60 ARG B N 1
ATOM 2854 C CA . ARG B 1 60 ? -12.242 26.203 31.906 1 68.62 60 ARG B CA 1
ATOM 2855 C C . ARG B 1 60 ? -12.477 25.969 30.422 1 68.62 60 ARG B C 1
ATOM 2857 O O . ARG B 1 60 ? -13.383 26.547 29.828 1 68.62 60 ARG B O 1
ATOM 2864 N N . GLN B 1 61 ? -11.812 24.922 29.844 1 73.44 61 GLN B N 1
ATOM 2865 C CA . GLN B 1 61 ? -11.914 24.719 28.406 1 73.44 61 GLN B CA 1
ATOM 2866 C C . GLN B 1 61 ? -12.562 23.391 28.078 1 73.44 61 GLN B C 1
ATOM 2868 O O . GLN B 1 61 ? -12.336 22.391 28.781 1 73.44 61 GLN B O 1
ATOM 2873 N N . LEU B 1 62 ? -13.508 23.422 27.203 1 80.94 62 LEU B N 1
ATOM 2874 C CA . LEU B 1 62 ? -14.164 22.234 26.688 1 80.94 62 LEU B CA 1
ATOM 2875 C C . LEU B 1 62 ? -13.242 21.484 25.719 1 80.94 62 LEU B C 1
ATOM 2877 O O . LEU B 1 62 ? -12.766 22.062 24.734 1 80.94 62 LEU B O 1
ATOM 2881 N N . GLU B 1 63 ? -12.891 20.234 26.078 1 79.38 63 GLU B N 1
ATOM 2882 C CA . GLU B 1 63 ? -12.008 19.422 25.234 1 79.38 63 GLU B CA 1
ATOM 2883 C C . GLU B 1 63 ? -12.719 18.172 24.719 1 79.38 63 GLU B C 1
ATOM 2885 O O . GLU B 1 63 ? -13.445 17.516 25.469 1 79.38 63 GLU B O 1
ATOM 2890 N N . PRO B 1 64 ? -12.617 17.953 23.422 1 80.5 64 PRO B N 1
ATOM 2891 C CA . PRO B 1 64 ? -13.234 16.75 22.875 1 80.5 64 PRO B CA 1
ATOM 2892 C C . PRO B 1 64 ? -12.5 15.469 23.266 1 80.5 64 PRO B C 1
ATOM 2894 O O . PRO B 1 64 ? -11.289 15.508 23.531 1 80.5 64 PRO B O 1
ATOM 2897 N N . THR B 1 65 ? -13.273 14.422 23.5 1 75.94 65 THR B N 1
ATOM 2898 C CA . THR B 1 65 ? -12.656 13.109 23.688 1 75.94 65 THR B CA 1
ATOM 2899 C C . THR B 1 65 ? -11.992 12.633 22.406 1 75.94 65 THR B C 1
ATOM 2901 O O . THR B 1 65 ? -12.203 13.211 21.344 1 75.94 65 THR B O 1
ATOM 2904 N N . VAL B 1 66 ? -11.227 11.703 22.516 1 63.66 66 VAL B N 1
ATOM 2905 C CA . VAL B 1 66 ? -10.617 11.078 21.344 1 63.66 66 VAL B CA 1
ATOM 2906 C C . VAL B 1 66 ? -11.711 10.539 20.438 1 63.66 66 VAL B C 1
ATOM 2908 O O . VAL B 1 66 ? -11.617 10.672 19.203 1 63.66 66 VAL B O 1
ATOM 2911 N N . PHE B 1 67 ? -12.789 10.062 21.078 1 64.94 67 PHE B N 1
ATOM 2912 C CA . PHE B 1 67 ? -13.938 9.555 20.328 1 64.94 67 PHE B CA 1
ATOM 2913 C C . PHE B 1 67 ? -14.609 10.672 19.547 1 64.94 67 PHE B C 1
ATOM 2915 O O . PHE B 1 67 ? -14.922 10.516 18.359 1 64.94 67 PHE B O 1
ATOM 2922 N N . ALA B 1 68 ? -14.766 11.75 20.156 1 74.81 68 ALA B N 1
ATOM 2923 C CA . ALA B 1 68 ? -15.453 12.875 19.531 1 74.81 68 ALA B CA 1
ATOM 2924 C C . ALA B 1 68 ? -14.672 13.391 18.312 1 74.81 68 ALA B C 1
ATOM 2926 O O . ALA B 1 68 ? -15.258 13.727 17.281 1 74.81 68 ALA B O 1
ATOM 2927 N N . ARG B 1 69 ? -13.438 13.398 18.406 1 70.5 69 ARG B N 1
ATOM 2928 C CA . ARG B 1 69 ? -12.586 13.836 17.312 1 70.5 69 ARG B CA 1
ATOM 2929 C C . ARG B 1 69 ? -12.664 12.859 16.141 1 70.5 69 ARG B C 1
ATOM 2931 O O . ARG B 1 69 ? -12.75 13.281 14.984 1 70.5 69 ARG B O 1
ATOM 2938 N N . SER B 1 70 ? -12.672 11.711 16.5 1 64.75 70 SER B N 1
ATOM 2939 C CA . SER B 1 70 ? -12.766 10.672 15.477 1 64.75 70 SER B CA 1
ATOM 2940 C C . SER B 1 70 ? -14.133 10.688 14.797 1 64.75 70 SER B C 1
ATOM 2942 O O . SER B 1 70 ? -14.219 10.531 13.578 1 64.75 70 SER B O 1
ATOM 2944 N N . LEU B 1 71 ? -15.117 10.789 15.578 1 68.44 71 LEU B N 1
ATOM 2945 C CA . LEU B 1 71 ? -16.469 10.898 15.055 1 68.44 71 LEU B CA 1
ATOM 2946 C C . LEU B 1 71 ? -16.594 12.086 14.102 1 68.44 71 LEU B C 1
ATOM 2948 O O . LEU B 1 71 ? -17.203 11.977 13.039 1 68.44 71 LEU B O 1
ATOM 2952 N N . HIS B 1 72 ? -15.969 13.117 14.492 1 71.56 72 HIS B N 1
ATOM 2953 C CA . HIS B 1 72 ? -15.969 14.328 13.688 1 71.56 72 HIS B CA 1
ATOM 2954 C C . HIS B 1 72 ? -15.312 14.094 12.328 1 71.56 72 HIS B C 1
ATOM 2956 O O . HIS B 1 72 ? -15.844 14.5 11.297 1 71.56 72 HIS B O 1
ATOM 2962 N N . LYS B 1 73 ? -14.273 13.492 12.289 1 62.5 73 LYS B N 1
ATOM 2963 C CA . LYS B 1 73 ? -13.57 13.18 11.055 1 62.5 73 LYS B CA 1
ATOM 2964 C C . LYS B 1 73 ? -14.422 12.297 10.141 1 62.5 73 LYS B C 1
ATOM 2966 O O . LYS B 1 73 ? -14.484 12.523 8.93 1 62.5 73 LYS B O 1
ATOM 2971 N N . ARG B 1 74 ? -15.078 11.445 10.742 1 57.09 74 ARG B N 1
ATOM 2972 C CA . ARG B 1 74 ? -15.945 10.539 9.992 1 57.09 74 ARG B CA 1
ATOM 2973 C C . ARG B 1 74 ? -17.125 11.289 9.398 1 57.09 74 ARG B C 1
ATOM 2975 O O . ARG B 1 74 ? -17.516 11.031 8.258 1 57.09 74 ARG B O 1
ATOM 2982 N N . ILE B 1 75 ? -17.625 12.062 10.18 1 60.88 75 ILE B N 1
ATOM 2983 C CA . ILE B 1 75 ? -18.781 12.844 9.75 1 60.88 75 ILE B CA 1
ATOM 2984 C C . ILE B 1 75 ? -18.375 13.789 8.625 1 60.88 75 ILE B C 1
ATOM 2986 O O . ILE B 1 75 ? -19.109 13.938 7.637 1 60.88 75 ILE B O 1
ATOM 2990 N N . GLN B 1 76 ? -17.297 14.328 8.867 1 58.88 76 GLN B N 1
ATOM 2991 C CA . GLN B 1 76 ? -16.812 15.25 7.84 1 58.88 76 GLN B CA 1
ATOM 2992 C C . GLN B 1 76 ? -16.594 14.523 6.516 1 58.88 76 GLN B C 1
ATOM 2994 O O . GLN B 1 76 ? -16.922 15.047 5.453 1 58.88 76 GLN B O 1
ATOM 2999 N N . LEU B 1 77 ? -16.109 13.414 6.652 1 51.31 77 LEU B N 1
ATOM 3000 C CA . LEU B 1 77 ? -15.906 12.586 5.465 1 51.31 77 LEU B CA 1
ATOM 3001 C C . LEU B 1 77 ? -17.25 12.203 4.848 1 51.31 77 LEU B C 1
ATOM 3003 O O . LEU B 1 77 ? -17.391 12.211 3.623 1 51.31 77 LEU B O 1
ATOM 3007 N N . LYS B 1 78 ? -18.125 11.898 5.719 1 46.34 78 LYS B N 1
ATOM 3008 C CA . LYS B 1 78 ? -19.469 11.547 5.262 1 46.34 78 LYS B CA 1
ATOM 3009 C C . LYS B 1 78 ? -20.172 12.766 4.66 1 46.34 78 LYS B C 1
ATOM 3011 O O . LYS B 1 78 ? -20.875 12.641 3.66 1 46.34 78 LYS B O 1
ATOM 3016 N N . LEU B 1 79 ? -20.031 13.812 5.316 1 47.88 79 LEU B N 1
ATOM 3017 C CA . LEU B 1 79 ? -20.656 15.039 4.832 1 47.88 79 LEU B CA 1
ATOM 3018 C C . LEU B 1 79 ? -20.016 15.5 3.527 1 47.88 79 LEU B C 1
ATOM 3020 O O . LEU B 1 79 ? -20.703 16.016 2.637 1 47.88 79 LEU B O 1
ATOM 3024 N N . LYS B 1 80 ? -18.812 15.398 3.494 1 45.12 80 LYS B N 1
ATOM 3025 C CA . LYS B 1 80 ? -18.141 15.688 2.227 1 45.12 80 LYS B CA 1
ATOM 3026 C C . LYS B 1 80 ? -18.547 14.68 1.155 1 45.12 80 LYS B C 1
ATOM 3028 O O . LYS B 1 80 ? -18.688 15.031 -0.017 1 45.12 80 LYS B O 1
ATOM 3033 N N . SER B 1 81 ? -18.625 13.492 1.526 1 39.09 81 SER B N 1
ATOM 3034 C CA . SER B 1 81 ? -19.094 12.453 0.622 1 39.09 81 SER B CA 1
ATOM 3035 C C . SER B 1 81 ? -20.578 12.609 0.326 1 39.09 81 SER B C 1
ATOM 3037 O O . SER B 1 81 ? -21.062 12.188 -0.73 1 39.09 81 SER B O 1
ATOM 3039 N N . ASN B 1 82 ? -21.375 13.031 1.278 1 37.06 82 ASN B N 1
ATOM 3040 C CA . ASN B 1 82 ? -22.797 13.305 1.046 1 37.06 82 ASN B CA 1
ATOM 3041 C C . ASN B 1 82 ? -22.984 14.383 -0.02 1 37.06 82 ASN B C 1
ATOM 3043 O O . ASN B 1 82 ? -24.094 14.562 -0.527 1 37.06 82 ASN B O 1
ATOM 3047 N N . THR B 1 83 ? -22.234 15.336 -0.094 1 34.16 83 THR B N 1
ATOM 3048 C CA . THR B 1 83 ? -22.453 16.141 -1.288 1 34.16 83 THR B CA 1
ATOM 3049 C C . THR B 1 83 ? -22.141 15.344 -2.549 1 34.16 83 THR B C 1
ATOM 3051 O O . THR B 1 83 ? -22.453 15.773 -3.658 1 34.16 83 THR B O 1
ATOM 3054 N N . ALA B 1 84 ? -21.188 14.461 -2.611 1 32.31 84 ALA B N 1
ATOM 3055 C CA . ALA B 1 84 ? -21.156 13.477 -3.684 1 32.31 84 ALA B CA 1
ATOM 3056 C C . ALA B 1 84 ? -22.219 12.398 -3.482 1 32.31 84 ALA B C 1
ATOM 3058 O O . ALA B 1 84 ? -22.703 12.195 -2.363 1 32.31 84 ALA B O 1
ATOM 3059 N N . ARG B 1 85 ? -22.688 11.539 -4.496 1 29.16 85 ARG B N 1
ATOM 3060 C CA . ARG B 1 85 ? -23.781 10.57 -4.57 1 29.16 85 ARG B CA 1
ATOM 3061 C C . ARG B 1 85 ? -23.781 9.656 -3.348 1 29.16 85 ARG B C 1
ATOM 3063 O O . ARG B 1 85 ? -22.734 9.406 -2.754 1 29.16 85 ARG B O 1
ATOM 3070 N N . PRO B 1 86 ? -24.969 9.359 -2.691 1 30.3 86 PRO B N 1
ATOM 3071 C CA . PRO B 1 86 ? -25.188 8.352 -1.65 1 30.3 86 PRO B CA 1
ATOM 3072 C C . PRO B 1 86 ? -24.297 7.133 -1.805 1 30.3 86 PRO B C 1
ATOM 3074 O O . PRO B 1 86 ? -24.188 6.566 -2.896 1 30.3 86 PRO B O 1
ATOM 3077 N N . ASP B 1 87 ? -23.125 7.129 -1.507 1 30.81 87 ASP B N 1
ATOM 3078 C CA . ASP B 1 87 ? -22.531 5.797 -1.505 1 30.81 87 ASP B CA 1
ATOM 3079 C C . ASP B 1 87 ? -23.562 4.73 -1.158 1 30.81 87 ASP B C 1
ATOM 3081 O O . ASP B 1 87 ? -24.125 4.742 -0.062 1 30.81 87 ASP B O 1
ATOM 3085 N N . SER B 1 88 ? -24.453 4.359 -1.976 1 30.69 88 SER B N 1
ATOM 3086 C CA . SER B 1 88 ? -25.516 3.354 -2.012 1 30.69 88 SER B CA 1
ATOM 3087 C C . SER B 1 88 ? -25.141 2.125 -1.189 1 30.69 88 SER B C 1
ATOM 3089 O O . SER B 1 88 ? -25.875 1.137 -1.168 1 30.69 88 SER B O 1
ATOM 3091 N N . SER B 1 89 ? -23.906 1.946 -0.874 1 31.39 89 SER B N 1
ATOM 3092 C CA . SER B 1 89 ? -23.875 0.707 -0.105 1 31.39 89 SER B CA 1
ATOM 3093 C C . SER B 1 89 ? -24.766 0.799 1.135 1 31.39 89 SER B C 1
ATOM 3095 O O . SER B 1 89 ? -24.344 1.338 2.162 1 31.39 89 SER B O 1
ATOM 3097 N N . GLU B 1 90 ? -25.891 1.312 1.053 1 30.73 90 GLU B N 1
ATOM 3098 C CA . GLU B 1 90 ? -26.875 0.968 2.068 1 30.73 90 GLU B CA 1
ATOM 3099 C C . GLU B 1 90 ? -26.594 -0.396 2.686 1 30.73 90 GLU B C 1
ATOM 3101 O O . GLU B 1 90 ? -26.531 -1.405 1.979 1 30.73 90 GLU B O 1
ATOM 3106 N N . LEU B 1 91 ? -25.766 -0.411 3.684 1 32.22 91 LEU B N 1
ATOM 3107 C CA . LEU B 1 91 ? -25.781 -1.626 4.492 1 32.22 91 LEU B CA 1
ATOM 3108 C C . LEU B 1 91 ? -27.188 -2.197 4.594 1 32.22 91 LEU B C 1
ATOM 3110 O O . LEU B 1 91 ? -28.125 -1.477 4.922 1 32.22 91 LEU B O 1
ATOM 3114 N N . ILE B 1 92 ? -27.625 -2.994 3.803 1 31.05 92 ILE B N 1
ATOM 3115 C CA . ILE B 1 92 ? -28.859 -3.709 4.148 1 31.05 92 ILE B CA 1
ATOM 3116 C C . ILE B 1 92 ? -28.953 -3.867 5.664 1 31.05 92 ILE B C 1
ATOM 3118 O O . ILE B 1 92 ? -27.969 -4.254 6.316 1 31.05 92 ILE B O 1
ATOM 3122 N N . PRO B 1 93 ? -29.844 -3.396 6.367 1 33.22 93 PRO B N 1
ATOM 3123 C CA . PRO B 1 93 ? -30.172 -3.824 7.727 1 33.22 93 PRO B CA 1
ATOM 3124 C C . PRO B 1 93 ? -29.953 -5.32 7.945 1 33.22 93 PRO B C 1
ATOM 3126 O O . PRO B 1 93 ? -30.406 -6.141 7.141 1 33.22 93 PRO B O 1
ATOM 3129 N N . GLY B 1 94 ? -28.844 -5.793 8.656 1 39.09 94 GLY B N 1
ATOM 3130 C CA . GLY B 1 94 ? -28.5 -7.156 9.023 1 39.09 94 GLY B CA 1
ATOM 3131 C C . GLY B 1 94 ? -27.156 -7.602 8.461 1 39.09 94 GLY B C 1
ATOM 3132 O O . GLY B 1 94 ? -26.719 -8.727 8.719 1 39.09 94 GLY B O 1
ATOM 3133 N N . SER B 1 95 ? -26.781 -6.914 7.371 1 48.41 95 SER B N 1
ATOM 3134 C CA . SER B 1 95 ? -25.594 -7.438 6.703 1 48.41 95 SER B CA 1
ATOM 3135 C C . SER B 1 95 ? -24.312 -7.059 7.449 1 48.41 95 SER B C 1
ATOM 3137 O O . SER B 1 95 ? -24 -5.875 7.586 1 48.41 95 SER B O 1
ATOM 3139 N N . GLU B 1 96 ? -23.875 -7.91 8.398 1 67.56 96 GLU B N 1
ATOM 3140 C CA . GLU B 1 96 ? -22.703 -7.773 9.258 1 67.56 96 GLU B CA 1
ATOM 3141 C C . GLU B 1 96 ? -21.438 -7.59 8.43 1 67.56 96 GLU B C 1
ATOM 3143 O O . GLU B 1 96 ? -21.234 -8.273 7.422 1 67.56 96 GLU B O 1
ATOM 3148 N N . ARG B 1 97 ? -20.844 -6.355 8.562 1 79.31 97 ARG B N 1
ATOM 3149 C CA . ARG B 1 97 ? -19.562 -6.098 7.91 1 79.31 97 ARG B CA 1
ATOM 3150 C C . ARG B 1 97 ? -18.406 -6.172 8.906 1 79.31 97 ARG B C 1
ATOM 3152 O O . ARG B 1 97 ? -18.594 -5.902 10.094 1 79.31 97 ARG B O 1
ATOM 3159 N N . LEU B 1 98 ? -17.344 -6.652 8.438 1 83.81 98 LEU B N 1
ATOM 3160 C CA . LEU B 1 98 ? -16.094 -6.688 9.195 1 83.81 98 LEU B CA 1
ATOM 3161 C C . LEU B 1 98 ? -15.039 -5.812 8.531 1 83.81 98 LEU B C 1
ATOM 3163 O O . LEU B 1 98 ? -14.703 -6.012 7.363 1 83.81 98 LEU B O 1
ATOM 3167 N N . VAL B 1 99 ? -14.594 -4.836 9.289 1 86.31 99 VAL B N 1
ATOM 3168 C CA . VAL B 1 99 ? -13.547 -3.955 8.766 1 86.31 99 VAL B CA 1
ATOM 3169 C C . VAL B 1 99 ? -12.211 -4.305 9.414 1 86.31 99 VAL B C 1
ATOM 3171 O O . VAL B 1 99 ? -12.07 -4.246 10.641 1 86.31 99 VAL B O 1
ATOM 3174 N N . ILE B 1 100 ? -11.234 -4.574 8.539 1 89.25 100 ILE B N 1
ATOM 3175 C CA . ILE B 1 100 ? -9.914 -5.004 8.984 1 89.25 100 ILE B CA 1
ATOM 3176 C C . ILE B 1 100 ? -8.852 -4.016 8.5 1 89.25 100 ILE B C 1
ATOM 3178 O O . ILE B 1 100 ? -8.906 -3.559 7.352 1 89.25 100 ILE B O 1
ATOM 3182 N N . SER B 1 101 ? -7.949 -3.711 9.406 1 90.44 101 SER B N 1
ATOM 3183 C CA . SER B 1 101 ? -6.805 -2.887 9.031 1 90.44 101 SER B CA 1
ATOM 3184 C C . SER B 1 101 ? -5.492 -3.617 9.281 1 90.44 101 SER B C 1
ATOM 3186 O O . SER B 1 101 ? -5.336 -4.297 10.297 1 90.44 101 SER B O 1
ATOM 3188 N N . SER B 1 102 ? -4.637 -3.484 8.32 1 87.69 102 SER B N 1
ATOM 3189 C CA . SER B 1 102 ? -3.316 -4.09 8.477 1 87.69 102 SER B CA 1
ATOM 3190 C C . SER B 1 102 ? -2.277 -3.379 7.621 1 87.69 102 SER B C 1
ATOM 3192 O O . SER B 1 102 ? -2.625 -2.646 6.691 1 87.69 102 SER B O 1
ATOM 3194 N N . ALA B 1 103 ? -1.051 -3.646 8.039 1 75.12 103 ALA B N 1
ATOM 3195 C CA . ALA B 1 103 ? 0.031 -3.232 7.148 1 75.12 103 ALA B CA 1
ATOM 3196 C C . ALA B 1 103 ? -0.017 -4.004 5.832 1 75.12 103 ALA B C 1
ATOM 3198 O O . ALA B 1 103 ? -0.46 -5.152 5.797 1 75.12 103 ALA B O 1
ATOM 3199 N N . GLU B 1 104 ? 0.406 -3.383 4.82 1 71.88 104 GLU B N 1
ATOM 3200 C CA . GLU B 1 104 ? 0.32 -3.912 3.463 1 71.88 104 GLU B CA 1
ATOM 3201 C C . GLU B 1 104 ? 1.042 -5.25 3.344 1 71.88 104 GLU B C 1
ATOM 3203 O O . GLU B 1 104 ? 0.62 -6.125 2.586 1 71.88 104 GLU B O 1
ATOM 3208 N N . HIS B 1 105 ? 2.068 -5.391 4.094 1 72.25 105 HIS B N 1
ATOM 3209 C CA . HIS B 1 105 ? 2.883 -6.594 3.949 1 72.25 105 HIS B CA 1
ATOM 3210 C C . HIS B 1 105 ? 2.268 -7.77 4.699 1 72.25 105 HIS B C 1
ATOM 3212 O O . HIS B 1 105 ? 2.617 -8.922 4.441 1 72.25 105 HIS B O 1
ATOM 3218 N N . ILE B 1 106 ? 1.377 -7.508 5.547 1 79.94 106 ILE B N 1
ATOM 3219 C CA . ILE B 1 106 ? 0.742 -8.539 6.355 1 79.94 106 ILE B CA 1
ATOM 3220 C C . ILE B 1 106 ? -0.549 -9 5.688 1 79.94 106 ILE B C 1
ATOM 3222 O O . ILE B 1 106 ? -0.928 -10.172 5.793 1 79.94 106 ILE B O 1
ATOM 3226 N N . SER B 1 107 ? -1.134 -8.148 4.969 1 84 107 SER B N 1
ATOM 3227 C CA . SER B 1 107 ? -2.523 -8.289 4.547 1 84 107 SER B CA 1
ATOM 3228 C C . SER B 1 107 ? -2.711 -9.508 3.648 1 84 107 SER B C 1
ATOM 3230 O O . SER B 1 107 ? -3.662 -10.273 3.82 1 84 107 SER B O 1
ATOM 3232 N N . PRO B 1 108 ? -1.821 -9.734 2.773 1 80.69 108 PRO B N 1
ATOM 3233 C CA . PRO B 1 108 ? -2.092 -10.852 1.865 1 80.69 108 PRO B CA 1
ATOM 3234 C C . PRO B 1 108 ? -2.133 -12.203 2.584 1 80.69 108 PRO B C 1
ATOM 3236 O O . PRO B 1 108 ? -2.715 -13.156 2.07 1 80.69 108 PRO B O 1
ATOM 3239 N N . ASN B 1 109 ? -1.555 -12.258 3.742 1 77.62 109 ASN B N 1
ATOM 3240 C CA . ASN B 1 109 ? -1.52 -13.523 4.477 1 77.62 109 ASN B CA 1
ATOM 3241 C C . ASN B 1 109 ? -2.691 -13.641 5.445 1 77.62 109 ASN B C 1
ATOM 3243 O O . ASN B 1 109 ? -3.16 -14.742 5.73 1 77.62 109 ASN B O 1
ATOM 3247 N N . ILE B 1 110 ? -3.133 -12.539 5.828 1 82.69 110 ILE B N 1
ATOM 3248 C CA . ILE B 1 110 ? -4.09 -12.57 6.93 1 82.69 110 ILE B CA 1
ATOM 3249 C C . ILE B 1 110 ? -5.504 -12.391 6.391 1 82.69 110 ILE B C 1
ATOM 3251 O O . ILE B 1 110 ? -6.453 -12.984 6.906 1 82.69 110 ILE B O 1
ATOM 3255 N N . ILE B 1 111 ? -5.648 -11.68 5.375 1 86.25 111 ILE B N 1
ATOM 3256 C CA . ILE B 1 111 ? -6.973 -11.258 4.926 1 86.25 111 ILE B CA 1
ATOM 3257 C C . ILE B 1 111 ? -7.738 -12.461 4.367 1 86.25 111 ILE B C 1
ATOM 3259 O O . ILE B 1 111 ? -8.922 -12.633 4.652 1 86.25 111 ILE B O 1
ATOM 3263 N N . PRO B 1 112 ? -7.062 -13.305 3.588 1 86.31 112 PRO B N 1
ATOM 3264 C CA . PRO B 1 112 ? -7.816 -14.461 3.102 1 86.31 112 PRO B CA 1
ATOM 3265 C C . PRO B 1 112 ? -8.336 -15.352 4.23 1 86.31 112 PRO B C 1
ATOM 3267 O O . PRO B 1 112 ? -9.453 -15.867 4.148 1 86.31 112 PRO B O 1
ATOM 3270 N N . LEU B 1 113 ? -7.559 -15.453 5.207 1 82.06 113 LEU B N 1
ATOM 3271 C CA . LEU B 1 113 ? -7.973 -16.234 6.363 1 82.06 113 LEU B CA 1
ATOM 3272 C C . LEU B 1 113 ? -9.148 -15.578 7.078 1 82.06 113 LEU B C 1
ATOM 3274 O O . LEU B 1 113 ? -10.133 -16.234 7.41 1 82.06 113 LEU B O 1
ATOM 3278 N N . THR B 1 114 ? -9.031 -14.312 7.223 1 80.88 114 THR B N 1
ATOM 3279 C CA . THR B 1 114 ? -10.086 -13.562 7.902 1 80.88 114 THR B CA 1
ATOM 3280 C C . THR B 1 114 ? -11.367 -13.57 7.078 1 80.88 114 THR B C 1
ATOM 3282 O O . THR B 1 114 ? -12.469 -13.648 7.629 1 80.88 114 THR B O 1
ATOM 3285 N N . PHE B 1 115 ? -11.234 -13.492 5.844 1 86.62 115 PHE B N 1
ATOM 3286 C CA . PHE B 1 115 ? -12.391 -13.516 4.953 1 86.62 115 PHE B CA 1
ATOM 3287 C C . PHE B 1 115 ? -13.141 -14.836 5.074 1 86.62 115 PHE B C 1
ATOM 3289 O O . PHE B 1 115 ? -14.367 -14.852 5.215 1 86.62 115 PHE B O 1
ATOM 3296 N N . HIS B 1 116 ? -12.422 -15.898 4.996 1 81.69 116 HIS B N 1
ATOM 3297 C CA . HIS B 1 116 ? -13.023 -17.219 5.105 1 81.69 116 HIS B CA 1
ATOM 3298 C C . HIS B 1 116 ? -13.766 -17.375 6.43 1 81.69 116 HIS B C 1
ATOM 3300 O O . HIS B 1 116 ? -14.891 -17.891 6.461 1 81.69 116 HIS B O 1
ATOM 3306 N N . LEU B 1 117 ? -13.125 -16.891 7.332 1 74.25 117 LEU B N 1
ATOM 3307 C CA . LEU B 1 117 ? -13.727 -17 8.656 1 74.25 117 LEU B CA 1
ATOM 3308 C C . LEU B 1 117 ? -14.984 -16.141 8.758 1 74.25 117 LEU B C 1
ATOM 3310 O O . LEU B 1 117 ? -15.977 -16.562 9.352 1 74.25 117 LEU B O 1
ATOM 3314 N N . ALA B 1 118 ? -14.922 -14.992 8.234 1 78.69 118 ALA B N 1
ATOM 3315 C CA . ALA B 1 118 ? -16.078 -14.102 8.227 1 78.69 118 ALA B CA 1
ATOM 3316 C C . ALA B 1 118 ? -17.25 -14.734 7.477 1 78.69 118 ALA B C 1
ATOM 3318 O O . ALA B 1 118 ? -18.406 -14.625 7.906 1 78.69 118 ALA B O 1
ATOM 3319 N N . LYS B 1 119 ? -16.938 -15.414 6.418 1 79 119 LYS B N 1
ATOM 3320 C CA . LYS B 1 119 ? -17.984 -16.062 5.629 1 79 119 LYS B CA 1
ATOM 3321 C C . LYS B 1 119 ? -18.625 -17.219 6.402 1 79 119 LYS B C 1
ATOM 3323 O O . LYS B 1 119 ? -19.828 -17.406 6.336 1 79 119 LYS B O 1
ATOM 3328 N N . ASP B 1 120 ? -17.844 -17.891 7.066 1 74.25 120 ASP B N 1
ATOM 3329 C CA . ASP B 1 120 ? -18.344 -18.984 7.902 1 74.25 120 ASP B CA 1
ATOM 3330 C C . ASP B 1 120 ? -19.297 -18.453 8.969 1 74.25 120 ASP B C 1
ATOM 3332 O O . ASP B 1 120 ? -20.234 -19.156 9.375 1 74.25 120 ASP B O 1
ATOM 3336 N N . GLU B 1 121 ? -19.125 -17.203 9.297 1 71.38 121 GLU B N 1
ATOM 3337 C CA . GLU B 1 121 ? -19.938 -16.594 10.336 1 71.38 121 GLU B CA 1
ATOM 3338 C C . GLU B 1 121 ? -21.094 -15.789 9.727 1 71.38 121 GLU B C 1
ATOM 3340 O O . GLU B 1 121 ? -21.734 -15 10.422 1 71.38 121 GLU B O 1
ATOM 3345 N N . LYS B 1 122 ? -21.219 -15.781 8.469 1 74.31 122 LYS B N 1
ATOM 3346 C CA . LYS B 1 122 ? -22.328 -15.172 7.73 1 74.31 122 LYS B CA 1
ATOM 3347 C C . LYS B 1 122 ? -22.172 -13.648 7.688 1 74.31 122 LYS B C 1
ATOM 3349 O O . LYS B 1 122 ? -23.156 -12.922 7.789 1 74.31 122 LYS B O 1
ATOM 3354 N N . ILE B 1 123 ? -20.953 -13.305 7.836 1 76.38 123 ILE B N 1
ATOM 3355 C CA . ILE B 1 123 ? -20.656 -11.906 7.566 1 76.38 123 ILE B CA 1
ATOM 3356 C C . ILE B 1 123 ? -20.703 -11.648 6.062 1 76.38 123 ILE B C 1
ATOM 3358 O O . ILE B 1 123 ? -20.062 -12.359 5.281 1 76.38 123 ILE B O 1
ATOM 3362 N N . ASN B 1 124 ? -21.359 -10.648 5.707 1 76.62 124 ASN B N 1
ATOM 3363 C CA . ASN B 1 124 ? -21.688 -10.461 4.301 1 76.62 124 ASN B CA 1
ATOM 3364 C C . ASN B 1 124 ? -20.594 -9.688 3.566 1 76.62 124 ASN B C 1
ATOM 3366 O O . ASN B 1 124 ? -20.484 -9.766 2.342 1 76.62 124 ASN B O 1
ATOM 3370 N N . SER B 1 125 ? -19.875 -8.898 4.418 1 84.5 125 SER B N 1
ATOM 3371 C CA . SER B 1 125 ? -18.906 -8.047 3.744 1 84.5 125 SER B CA 1
ATOM 3372 C C . SER B 1 125 ? -17.656 -7.828 4.609 1 84.5 125 SER B C 1
ATOM 3374 O O . SER B 1 125 ? -17.781 -7.562 5.809 1 84.5 125 SER B O 1
ATOM 3376 N N . VAL B 1 126 ? -16.531 -8.094 3.977 1 85.56 126 VAL B N 1
ATOM 3377 C CA . VAL B 1 126 ? -15.258 -7.809 4.617 1 85.56 126 VAL B CA 1
ATOM 3378 C C . VAL B 1 126 ? -14.555 -6.672 3.883 1 85.56 126 VAL B C 1
ATOM 3380 O O . VAL B 1 126 ? -14.469 -6.676 2.654 1 85.56 126 VAL B O 1
ATOM 3383 N N . ILE B 1 127 ? -14.078 -5.715 4.707 1 86.44 127 ILE B N 1
ATOM 3384 C CA . ILE B 1 127 ? -13.391 -4.559 4.141 1 86.44 127 ILE B CA 1
ATOM 3385 C C . ILE B 1 127 ? -12 -4.438 4.75 1 86.44 127 ILE B C 1
ATOM 3387 O O . ILE B 1 127 ? -11.844 -4.469 5.973 1 86.44 127 ILE B O 1
ATOM 3391 N N . HIS B 1 128 ? -11.07 -4.355 3.869 1 88.81 128 HIS B N 1
ATOM 3392 C CA . HIS B 1 128 ? -9.711 -4.082 4.324 1 88.81 128 HIS B CA 1
ATOM 3393 C C . HIS B 1 128 ? -9.32 -2.631 4.059 1 88.81 128 HIS B C 1
ATOM 3395 O O . HIS B 1 128 ? -9.555 -2.113 2.965 1 88.81 128 HIS B O 1
ATOM 3401 N N . VAL B 1 129 ? -8.703 -2.033 5.059 1 83.38 129 VAL B N 1
ATOM 3402 C CA . VAL B 1 129 ? -8.164 -0.686 4.91 1 83.38 129 VAL B CA 1
ATOM 3403 C C . VAL B 1 129 ? -6.703 -0.661 5.359 1 83.38 129 VAL B C 1
ATOM 3405 O O . VAL B 1 129 ? -6.289 -1.47 6.191 1 83.38 129 VAL B O 1
ATOM 3408 N N . PRO B 1 130 ? -5.949 0.237 4.75 1 77.81 130 PRO B N 1
ATOM 3409 C CA . PRO B 1 130 ? -4.555 0.356 5.188 1 77.81 130 PRO B CA 1
ATOM 3410 C C . PRO B 1 130 ? -4.43 0.773 6.648 1 77.81 130 PRO B C 1
ATOM 3412 O O . PRO B 1 130 ? -5.379 1.312 7.227 1 77.81 130 PRO B O 1
ATOM 3415 N N . LEU B 1 131 ? -3.252 0.496 7.109 1 78.12 131 LEU B N 1
ATOM 3416 C CA . LEU B 1 131 ? -2.998 0.904 8.484 1 78.12 131 LEU B CA 1
ATOM 3417 C C . LEU B 1 131 ? -3.111 2.418 8.633 1 78.12 131 LEU B C 1
ATOM 3419 O O . LEU B 1 131 ? -2.412 3.166 7.949 1 78.12 131 LEU B O 1
ATOM 3423 N N . PRO B 1 132 ? -3.994 2.768 9.516 1 69.19 132 PRO B N 1
ATOM 3424 C CA . PRO B 1 132 ? -4.156 4.207 9.727 1 69.19 132 PRO B CA 1
ATOM 3425 C C . PRO B 1 132 ? -3.02 4.812 10.555 1 69.19 132 PRO B C 1
ATOM 3427 O O . PRO B 1 132 ? -2.219 4.078 11.141 1 69.19 132 PRO B O 1
ATOM 3430 N N . ASP B 1 133 ? -3.01 6.129 10.578 1 68.81 133 ASP B N 1
ATOM 3431 C CA . ASP B 1 133 ? -2.033 6.848 11.383 1 68.81 133 ASP B CA 1
ATOM 3432 C C . ASP B 1 133 ? -2.254 6.586 12.875 1 68.81 133 ASP B C 1
ATOM 3434 O O . ASP B 1 133 ? -1.296 6.527 13.648 1 68.81 133 ASP B O 1
ATOM 3438 N N . SER B 1 134 ? -3.49 6.402 13.203 1 77.62 134 SER B N 1
ATOM 3439 C CA . SER B 1 134 ? -3.846 6.133 14.586 1 77.62 134 SER B CA 1
ATOM 3440 C C . SER B 1 134 ? -4.785 4.934 14.695 1 77.62 134 SER B C 1
ATOM 3442 O O . SER B 1 134 ? -5.996 5.098 14.852 1 77.62 134 SER B O 1
ATOM 3444 N N . PRO B 1 135 ? -4.219 3.801 14.68 1 85.69 135 PRO B N 1
ATOM 3445 C CA . PRO B 1 135 ? -5.055 2.602 14.75 1 85.69 135 PRO B CA 1
ATOM 3446 C C . PRO B 1 135 ? -5.895 2.539 16.031 1 85.69 135 PRO B C 1
ATOM 3448 O O . PRO B 1 135 ? -7.008 2.014 16.016 1 85.69 135 PRO B O 1
ATOM 3451 N N . GLU B 1 136 ? -5.348 3.092 17.062 1 85.75 136 GLU B N 1
ATOM 3452 C CA . GLU B 1 136 ? -6.07 3.133 18.328 1 85.75 136 GLU B CA 1
ATOM 3453 C C . GLU B 1 136 ? -7.391 3.889 18.188 1 85.75 136 GLU B C 1
ATOM 3455 O O . GLU B 1 136 ? -8.445 3.395 18.594 1 85.75 136 GLU B O 1
ATOM 3460 N N . ASN B 1 137 ? -7.27 4.965 17.578 1 80.75 137 ASN B N 1
ATOM 3461 C CA . ASN B 1 137 ? -8.453 5.789 17.375 1 80.75 137 ASN B CA 1
ATOM 3462 C C . ASN B 1 137 ? -9.469 5.109 16.453 1 80.75 137 ASN B C 1
ATOM 3464 O O . ASN B 1 137 ? -10.672 5.188 16.688 1 80.75 137 ASN B O 1
ATOM 3468 N N . ASP B 1 138 ? -9.008 4.449 15.484 1 85.12 138 ASP B N 1
ATOM 3469 C CA . ASP B 1 138 ? -9.898 3.799 14.531 1 85.12 138 ASP B CA 1
ATOM 3470 C C . ASP B 1 138 ? -10.656 2.643 15.188 1 85.12 138 ASP B C 1
ATOM 3472 O O . ASP B 1 138 ? -11.82 2.396 14.867 1 85.12 138 ASP B O 1
ATOM 3476 N N . LEU B 1 139 ? -9.969 2.01 16.047 1 85.94 139 LEU B N 1
ATOM 3477 C CA . LEU B 1 139 ? -10.625 0.945 16.797 1 85.94 139 LEU B CA 1
ATOM 3478 C C . LEU B 1 139 ? -11.68 1.516 17.75 1 85.94 139 LEU B C 1
ATOM 3480 O O . LEU B 1 139 ? -12.812 1.037 17.781 1 85.94 139 LEU B O 1
ATOM 3484 N N . LEU B 1 140 ? -11.297 2.564 18.422 1 81.06 140 LEU B N 1
ATOM 3485 C CA . LEU B 1 140 ? -12.172 3.133 19.438 1 81.06 140 LEU B CA 1
ATOM 3486 C C . LEU B 1 140 ? -13.391 3.797 18.812 1 81.06 140 LEU B C 1
ATOM 3488 O O . LEU B 1 140 ? -14.484 3.754 19.375 1 81.06 140 LEU B O 1
ATOM 3492 N N . ASN B 1 141 ? -13.172 4.301 17.672 1 78.62 141 ASN B N 1
ATOM 3493 C CA . ASN B 1 141 ? -14.281 4.977 17 1 78.62 141 ASN B CA 1
ATOM 3494 C C . ASN B 1 141 ? -15.07 4.016 16.109 1 78.62 141 ASN B C 1
ATOM 3496 O O . ASN B 1 141 ? -15.969 4.434 15.383 1 78.62 141 ASN B O 1
ATOM 3500 N N . LYS B 1 142 ? -14.742 2.799 15.969 1 77.44 142 LYS B N 1
ATOM 3501 C CA . LYS B 1 142 ? -15.453 1.7 15.328 1 77.44 142 LYS B CA 1
ATOM 3502 C C . LYS B 1 142 ? -15.383 1.814 13.805 1 77.44 142 LYS B C 1
ATOM 3504 O O . LYS B 1 142 ? -16.266 1.33 13.102 1 77.44 142 LYS B O 1
ATOM 3509 N N . SER B 1 143 ? -14.414 2.541 13.375 1 82.06 143 SER B N 1
ATOM 3510 C CA . SER B 1 143 ? -14.195 2.586 11.93 1 82.06 143 SER B CA 1
ATOM 3511 C C . SER B 1 143 ? -13.453 1.345 11.445 1 82.06 143 SER B C 1
ATOM 3513 O O . SER B 1 143 ? -13.492 1.02 10.258 1 82.06 143 SER B O 1
ATOM 3515 N N . VAL B 1 144 ? -12.773 0.741 12.414 1 87.06 144 VAL B N 1
ATOM 3516 C CA . VAL B 1 144 ? -12.109 -0.536 12.18 1 87.06 144 VAL B CA 1
ATOM 3517 C C . VAL B 1 144 ? -12.453 -1.514 13.305 1 87.06 144 VAL B C 1
ATOM 3519 O O . VAL B 1 144 ? -12.562 -1.121 14.469 1 87.06 144 VAL B O 1
ATOM 3522 N N . ASP B 1 145 ? -12.586 -2.732 12.891 1 84.25 145 ASP B N 1
ATOM 3523 C CA . ASP B 1 145 ? -12.953 -3.744 13.875 1 84.25 145 ASP B CA 1
ATOM 3524 C C . ASP B 1 145 ? -11.719 -4.461 14.414 1 84.25 145 ASP B C 1
ATOM 3526 O O . ASP B 1 145 ? -11.672 -4.82 15.594 1 84.25 145 ASP B O 1
ATOM 3530 N N . VAL B 1 146 ? -10.75 -4.668 13.523 1 86.62 146 VAL B N 1
ATOM 3531 C CA . VAL B 1 146 ? -9.555 -5.43 13.883 1 86.62 146 VAL B CA 1
ATOM 3532 C C . VAL B 1 146 ? -8.328 -4.828 13.203 1 86.62 146 VAL B C 1
ATOM 3534 O O . VAL B 1 146 ? -8.383 -4.465 12.031 1 86.62 146 VAL B O 1
ATOM 3537 N N . VAL B 1 147 ? -7.273 -4.758 13.961 1 88.94 147 VAL B N 1
ATOM 3538 C CA . VAL B 1 147 ? -6.012 -4.258 13.43 1 88.94 147 VAL B CA 1
ATOM 3539 C C . VAL B 1 147 ? -4.938 -5.336 13.555 1 88.94 147 VAL B C 1
ATOM 3541 O O . VAL B 1 147 ? -4.777 -5.945 14.617 1 88.94 147 VAL B O 1
ATOM 3544 N N . PHE B 1 148 ? -4.281 -5.535 12.477 1 87.75 148 PHE B N 1
ATOM 3545 C CA . PHE B 1 148 ? -3.104 -6.395 12.477 1 87.75 148 PHE B CA 1
ATOM 3546 C C . PHE B 1 148 ? -1.833 -5.574 12.289 1 87.75 148 PHE B C 1
ATOM 3548 O O . PHE B 1 148 ? -1.688 -4.867 11.289 1 87.75 148 PHE B O 1
ATOM 3555 N N . ASP B 1 149 ? -1.001 -5.754 13.305 1 84.69 149 ASP B N 1
ATOM 3556 C CA . ASP B 1 149 ? 0.22 -4.953 13.266 1 84.69 149 ASP B CA 1
ATOM 3557 C C . ASP B 1 149 ? 1.33 -5.609 14.086 1 84.69 149 ASP B C 1
ATOM 3559 O O . ASP B 1 149 ? 1.092 -6.59 14.789 1 84.69 149 ASP B O 1
ATOM 3563 N N . TYR B 1 150 ? 2.498 -5.07 13.898 1 80.38 150 TYR B N 1
ATOM 3564 C CA . TYR B 1 150 ? 3.635 -5.582 14.656 1 80.38 150 TYR B CA 1
ATOM 3565 C C . TYR B 1 150 ? 3.803 -4.82 15.969 1 80.38 150 TYR B C 1
ATOM 3567 O O . TYR B 1 150 ? 4.73 -5.09 16.734 1 80.38 150 TYR B O 1
ATOM 3575 N N . TYR B 1 151 ? 2.924 -3.9 16.141 1 81.56 151 TYR B N 1
ATOM 3576 C CA . TYR B 1 151 ? 2.912 -3.164 17.406 1 81.56 151 TYR B CA 1
ATOM 3577 C C . TYR B 1 151 ? 1.601 -3.377 18.156 1 81.56 151 TYR B C 1
ATOM 3579 O O . TYR B 1 151 ? 0.521 -3.178 17.594 1 81.56 151 TYR B O 1
ATOM 3587 N N . PRO B 1 152 ? 1.817 -3.781 19.328 1 83.94 152 PRO B N 1
ATOM 3588 C CA . PRO B 1 152 ? 0.59 -3.891 20.125 1 83.94 152 PRO B CA 1
ATOM 3589 C C . PRO B 1 152 ? -0.021 -2.531 20.453 1 83.94 152 PRO B C 1
ATOM 3591 O O . PRO B 1 152 ? 0.701 -1.538 20.562 1 83.94 152 PRO B O 1
ATOM 3594 N N . ILE B 1 153 ? -1.306 -2.506 20.562 1 88.06 153 ILE B N 1
ATOM 3595 C CA . ILE B 1 153 ? -2.002 -1.288 20.953 1 88.06 153 ILE B CA 1
ATOM 3596 C C . ILE B 1 153 ? -2.393 -1.376 22.422 1 88.06 153 ILE B C 1
ATOM 3598 O O . ILE B 1 153 ? -3.287 -2.141 22.797 1 88.06 153 ILE B O 1
ATOM 3602 N N . ASN B 1 154 ? -1.666 -0.527 23.141 1 87.56 154 ASN B N 1
ATOM 3603 C CA . ASN B 1 154 ? -1.903 -0.539 24.578 1 87.56 154 ASN B CA 1
ATOM 3604 C C . ASN B 1 154 ? -2.939 0.506 24.984 1 87.56 154 ASN B C 1
ATOM 3606 O O . ASN B 1 154 ? -2.623 1.693 25.078 1 87.56 154 ASN B O 1
ATOM 3610 N N . HIS B 1 155 ? -4.035 0.077 25.219 1 89.81 155 HIS B N 1
ATOM 3611 C CA . HIS B 1 155 ? -5.16 0.89 25.672 1 89.81 155 HIS B CA 1
ATOM 3612 C C . HIS B 1 155 ? -6.129 0.074 26.516 1 89.81 155 HIS B C 1
ATOM 3614 O O . HIS B 1 155 ? -6.395 -1.093 26.219 1 89.81 155 HIS B O 1
ATOM 3620 N N . PRO B 1 156 ? -6.703 0.638 27.516 1 88.56 156 PRO B N 1
ATOM 3621 C CA . PRO B 1 156 ? -7.574 -0.108 28.422 1 88.56 156 PRO B CA 1
ATOM 3622 C C . PRO B 1 156 ? -8.773 -0.734 27.703 1 88.56 156 PRO B C 1
ATOM 3624 O O . PRO B 1 156 ? -9.266 -1.786 28.125 1 88.56 156 PRO B O 1
ATOM 3627 N N . ASP B 1 157 ? -9.188 -0.131 26.688 1 89.69 157 ASP B N 1
ATOM 3628 C CA . ASP B 1 157 ? -10.398 -0.608 26.016 1 89.69 157 ASP B CA 1
ATOM 3629 C C . ASP B 1 157 ? -10.055 -1.445 24.797 1 89.69 157 ASP B C 1
ATOM 3631 O O . ASP B 1 157 ? -10.938 -1.806 24.016 1 89.69 157 ASP B O 1
ATOM 3635 N N . ILE B 1 158 ? -8.812 -1.707 24.609 1 90.31 158 ILE B N 1
ATOM 3636 C CA . ILE B 1 158 ? -8.359 -2.494 23.469 1 90.31 158 ILE B CA 1
ATOM 3637 C C . ILE B 1 158 ? -7.598 -3.727 23.953 1 90.31 158 ILE B C 1
ATOM 3639 O O . ILE B 1 158 ? -6.797 -3.639 24.891 1 90.31 158 ILE B O 1
ATOM 3643 N N . ILE B 1 159 ? -7.93 -4.797 23.375 1 87.62 159 ILE B N 1
ATOM 3644 C CA . ILE B 1 159 ? -7.227 -6.047 23.641 1 87.62 159 ILE B CA 1
ATOM 3645 C C . ILE B 1 159 ? -6.297 -6.371 22.469 1 87.62 159 ILE B C 1
ATOM 3647 O O . ILE B 1 159 ? -6.676 -6.211 21.312 1 87.62 159 ILE B O 1
ATOM 3651 N N . TYR B 1 160 ? -5.129 -6.73 22.766 1 87.94 160 TYR B N 1
ATOM 3652 C CA . TYR B 1 160 ? -4.25 -7.23 21.719 1 87.94 160 TYR B CA 1
ATOM 3653 C C . TYR B 1 160 ? -3.756 -8.633 22.031 1 87.94 160 TYR B C 1
ATOM 3655 O O . TYR B 1 160 ? -3.59 -8.992 23.203 1 87.94 160 TYR B O 1
ATOM 3663 N N . LYS B 1 161 ? -3.527 -9.445 21 1 84.5 161 LYS B N 1
ATOM 3664 C CA . LYS B 1 161 ? -3.051 -10.82 21.109 1 84.5 161 LYS B CA 1
ATOM 3665 C C . LYS B 1 161 ? -1.87 -11.07 20.172 1 84.5 161 LYS B C 1
ATOM 3667 O O . LYS B 1 161 ? -1.855 -10.586 19.031 1 84.5 161 LYS B O 1
ATOM 3672 N N . LYS B 1 162 ? -0.996 -11.883 20.719 1 84.06 162 LYS B N 1
ATOM 3673 C CA . LYS B 1 162 ? 0.104 -12.344 19.875 1 84.06 162 LYS B CA 1
ATOM 3674 C C . LYS B 1 162 ? -0.367 -13.414 18.891 1 84.06 162 LYS B C 1
ATOM 3676 O O . LYS B 1 162 ? -1.049 -14.367 19.281 1 84.06 162 LYS B O 1
ATOM 3681 N N . LEU B 1 163 ? -0.087 -13.188 17.672 1 81.38 163 LEU B N 1
ATOM 3682 C CA . LEU B 1 163 ? -0.534 -14.141 16.672 1 81.38 163 LEU B CA 1
ATOM 3683 C C . LEU B 1 163 ? 0.618 -15.039 16.219 1 81.38 163 LEU B C 1
ATOM 3685 O O . LEU B 1 163 ? 0.532 -16.266 16.312 1 81.38 163 LEU B O 1
ATOM 3689 N N . LEU B 1 164 ? 1.6 -14.492 15.664 1 78.56 164 LEU B N 1
ATOM 3690 C CA . LEU B 1 164 ? 2.695 -15.297 15.125 1 78.56 164 LEU B CA 1
ATOM 3691 C C . LEU B 1 164 ? 3.994 -14.5 15.109 1 78.56 164 LEU B C 1
ATOM 3693 O O . LEU B 1 164 ? 3.986 -13.289 14.852 1 78.56 164 LEU B O 1
ATOM 3697 N N . LYS B 1 165 ? 5.074 -15.258 15.383 1 80.69 165 LYS B N 1
ATOM 3698 C CA . LYS B 1 165 ? 6.41 -14.688 15.25 1 80.69 165 LYS B CA 1
ATOM 3699 C C . LYS B 1 165 ? 6.934 -14.844 13.828 1 80.69 165 LYS B C 1
ATOM 3701 O O . LYS B 1 165 ? 6.887 -15.938 13.258 1 80.69 165 LYS B O 1
ATOM 3706 N N . GLU B 1 166 ? 7.324 -13.719 13.273 1 82.69 166 GLU B N 1
ATOM 3707 C CA . GLU B 1 166 ? 7.836 -13.75 11.906 1 82.69 166 GLU B CA 1
ATOM 3708 C C . GLU B 1 166 ? 9.352 -13.906 11.891 1 82.69 166 GLU B C 1
ATOM 3710 O O . GLU B 1 166 ? 10.047 -13.398 12.773 1 82.69 166 GLU B O 1
ATOM 3715 N N . GLU B 1 167 ? 9.797 -14.719 10.945 1 81.81 167 GLU B N 1
ATOM 3716 C CA . GLU B 1 167 ? 11.234 -14.797 10.68 1 81.81 167 GLU B CA 1
ATOM 3717 C C . GLU B 1 167 ? 11.617 -13.93 9.484 1 81.81 167 GLU B C 1
ATOM 3719 O O . GLU B 1 167 ? 10.797 -13.664 8.609 1 81.81 167 GLU B O 1
ATOM 3724 N N . LEU B 1 168 ? 12.891 -13.477 9.57 1 87.88 168 LEU B N 1
ATOM 3725 C CA . LEU B 1 168 ? 13.398 -12.672 8.469 1 87.88 168 LEU B CA 1
ATOM 3726 C C . LEU B 1 168 ? 14.445 -13.438 7.668 1 87.88 168 LEU B C 1
ATOM 3728 O O . LEU B 1 168 ? 15.109 -14.328 8.203 1 87.88 168 LEU B O 1
ATOM 3732 N N . CYS B 1 169 ? 14.602 -13.07 6.453 1 89.5 169 CYS B N 1
ATOM 3733 C CA . CYS B 1 169 ? 15.641 -13.641 5.602 1 89.5 169 CYS B CA 1
ATOM 3734 C C . CYS B 1 169 ? 16.172 -12.602 4.621 1 89.5 169 CYS B C 1
ATOM 3736 O O . CYS B 1 169 ? 15.562 -11.547 4.438 1 89.5 169 CYS B O 1
ATOM 3738 N N . ILE B 1 170 ? 17.328 -12.906 4.117 1 92.75 170 ILE B N 1
ATOM 3739 C CA . ILE B 1 170 ? 17.891 -12.102 3.037 1 92.75 170 ILE B CA 1
ATOM 3740 C C . ILE B 1 170 ? 17.375 -12.609 1.693 1 92.75 170 ILE B C 1
ATOM 3742 O O . ILE B 1 170 ? 17.297 -13.82 1.465 1 92.75 170 ILE B O 1
ATOM 3746 N N . ALA B 1 171 ? 16.922 -11.68 0.853 1 95.12 171 ALA B N 1
ATOM 3747 C CA . ALA B 1 171 ? 16.484 -12.023 -0.5 1 95.12 171 ALA B CA 1
ATOM 3748 C C . ALA B 1 171 ? 17.344 -11.328 -1.545 1 95.12 171 ALA B C 1
ATOM 3750 O O . ALA B 1 171 ? 17.75 -10.172 -1.362 1 95.12 171 ALA B O 1
ATOM 3751 N N . CYS B 1 172 ? 17.641 -12.023 -2.59 1 96.5 172 CYS B N 1
ATOM 3752 C CA . CYS B 1 172 ? 18.375 -11.492 -3.73 1 96.5 172 CYS B CA 1
ATOM 3753 C C . CYS B 1 172 ? 17.906 -12.141 -5.027 1 96.5 172 CYS B C 1
ATOM 3755 O O . CYS B 1 172 ? 17.156 -13.117 -5.008 1 96.5 172 CYS B O 1
ATOM 3757 N N . SER B 1 173 ? 18.281 -11.523 -6.109 1 95.75 173 SER B N 1
ATOM 3758 C CA . SER B 1 173 ? 17.969 -12.094 -7.418 1 95.75 173 SER B CA 1
ATOM 3759 C C . SER B 1 173 ? 18.5 -13.508 -7.543 1 95.75 173 SER B C 1
ATOM 3761 O O . SER B 1 173 ? 19.562 -13.836 -6.988 1 95.75 173 SER B O 1
ATOM 3763 N N . GLU B 1 174 ? 17.828 -14.352 -8.289 1 93.44 174 GLU B N 1
ATOM 3764 C CA . GLU B 1 174 ? 18.281 -15.711 -8.539 1 93.44 174 GLU B CA 1
ATOM 3765 C C . GLU B 1 174 ? 19.625 -15.711 -9.266 1 93.44 174 GLU B C 1
ATOM 3767 O O . GLU B 1 174 ? 20.359 -16.703 -9.211 1 93.44 174 GLU B O 1
ATOM 3772 N N . ASN B 1 175 ? 19.953 -14.578 -9.875 1 92 175 ASN B N 1
ATOM 3773 C CA . ASN B 1 175 ? 21.219 -14.461 -10.609 1 92 175 ASN B CA 1
ATOM 3774 C C . ASN B 1 175 ? 22.25 -13.664 -9.82 1 92 175 ASN B C 1
ATOM 3776 O O . ASN B 1 175 ? 23.281 -13.281 -10.359 1 92 175 ASN B O 1
ATOM 3780 N N . HIS B 1 176 ? 21.953 -13.398 -8.594 1 94.38 176 HIS B N 1
ATOM 3781 C CA . HIS B 1 176 ? 22.891 -12.633 -7.777 1 94.38 176 HIS B CA 1
ATOM 3782 C C . HIS B 1 176 ? 24.219 -13.344 -7.645 1 94.38 176 HIS B C 1
ATOM 3784 O O . HIS B 1 176 ? 24.266 -14.562 -7.469 1 94.38 176 HIS B O 1
ATOM 3790 N N . PRO B 1 177 ? 25.312 -12.641 -7.645 1 89.88 177 PRO B N 1
ATOM 3791 C CA . PRO B 1 177 ? 26.641 -13.25 -7.578 1 89.88 177 PRO B CA 1
ATOM 3792 C C . PRO B 1 177 ? 26.875 -14.031 -6.285 1 89.88 177 PRO B C 1
ATOM 3794 O O . PRO B 1 177 ? 27.656 -14.984 -6.27 1 89.88 177 PRO B O 1
ATOM 3797 N N . ARG B 1 178 ? 26.203 -13.703 -5.289 1 88.5 178 ARG B N 1
ATOM 3798 C CA . ARG B 1 178 ? 26.469 -14.289 -3.977 1 88.5 178 ARG B CA 1
ATOM 3799 C C . ARG B 1 178 ? 25.656 -15.562 -3.77 1 88.5 178 ARG B C 1
ATOM 3801 O O . ARG B 1 178 ? 25.781 -16.234 -2.742 1 88.5 178 ARG B O 1
ATOM 3808 N N . ILE B 1 179 ? 24.891 -15.93 -4.688 1 89.12 179 ILE B N 1
ATOM 3809 C CA . ILE B 1 179 ? 23.953 -17.016 -4.457 1 89.12 179 ILE B CA 1
ATOM 3810 C C . ILE B 1 179 ? 24.703 -18.344 -4.414 1 89.12 179 ILE B C 1
ATOM 3812 O O . ILE B 1 179 ? 24.234 -19.312 -3.824 1 89.12 179 ILE B O 1
ATOM 3816 N N . SER B 1 180 ? 25.859 -18.391 -4.902 1 86.25 180 SER B N 1
ATOM 3817 C CA . SER B 1 180 ? 26.578 -19.641 -5.09 1 86.25 180 SER B CA 1
ATOM 3818 C C . SER B 1 180 ? 27.297 -20.062 -3.812 1 86.25 180 SER B C 1
ATOM 3820 O O . SER B 1 180 ? 27.719 -21.219 -3.686 1 86.25 180 SER B O 1
ATOM 3822 N N . HIS B 1 181 ? 27.484 -19.172 -2.848 1 85.69 181 HIS B N 1
ATOM 3823 C CA . HIS B 1 181 ? 28.156 -19.516 -1.604 1 85.69 181 HIS B CA 1
ATOM 3824 C C . HIS B 1 181 ? 27.484 -18.844 -0.407 1 85.69 181 HIS B C 1
ATOM 3826 O O . HIS B 1 181 ? 26.578 -18.031 -0.574 1 85.69 181 HIS B O 1
ATOM 3832 N N . SER B 1 182 ? 27.969 -19.266 0.75 1 91.38 182 SER B N 1
ATOM 3833 C CA . SER B 1 182 ? 27.438 -18.688 1.98 1 91.38 182 SER B CA 1
ATOM 3834 C C . SER B 1 182 ? 28 -17.281 2.205 1 91.38 182 SER B C 1
ATOM 3836 O O . SER B 1 182 ? 29.219 -17.078 2.201 1 91.38 182 SER B O 1
ATOM 3838 N N . MET B 1 183 ? 27.125 -16.406 2.398 1 92 183 MET B N 1
ATOM 3839 C CA . MET B 1 183 ? 27.484 -15.008 2.553 1 92 183 MET B CA 1
ATOM 3840 C C . MET B 1 183 ? 28.031 -14.734 3.955 1 92 183 MET B C 1
ATOM 3842 O O . MET B 1 183 ? 27.453 -15.188 4.945 1 92 183 MET B O 1
ATOM 3846 N N . THR B 1 184 ? 29.125 -14.039 4.027 1 90.38 184 THR B N 1
ATOM 3847 C CA . THR B 1 184 ? 29.656 -13.586 5.309 1 90.38 184 THR B CA 1
ATOM 3848 C C . THR B 1 184 ? 29.031 -12.242 5.703 1 90.38 184 THR B C 1
ATOM 3850 O O . THR B 1 184 ? 28.438 -11.562 4.871 1 90.38 184 THR B O 1
ATOM 3853 N N . GLN B 1 185 ? 29.281 -11.906 6.977 1 89.44 185 GLN B N 1
ATOM 3854 C CA . GLN B 1 185 ? 28.766 -10.625 7.449 1 89.44 185 GLN B CA 1
ATOM 3855 C C . GLN B 1 185 ? 29.422 -9.461 6.711 1 89.44 185 GLN B C 1
ATOM 3857 O O . GLN B 1 185 ? 28.766 -8.477 6.379 1 89.44 185 GLN B O 1
ATOM 3862 N N . LYS B 1 186 ? 30.719 -9.648 6.5 1 88.5 186 LYS B N 1
ATOM 3863 C CA . LYS B 1 186 ? 31.453 -8.609 5.777 1 88.5 186 LYS B CA 1
ATOM 3864 C C . LYS B 1 186 ? 30.906 -8.43 4.367 1 88.5 186 LYS B C 1
ATOM 3866 O O . LYS B 1 186 ? 30.719 -7.305 3.908 1 88.5 186 LYS B O 1
ATOM 3871 N N . GLU B 1 187 ? 30.672 -9.523 3.717 1 89.88 187 GLU B N 1
ATOM 3872 C CA . GLU B 1 187 ? 30.094 -9.477 2.371 1 89.88 187 GLU B CA 1
ATOM 3873 C C . GLU B 1 187 ? 28.703 -8.852 2.375 1 89.88 187 GLU B C 1
ATOM 3875 O O . GLU B 1 187 ? 28.375 -8.047 1.5 1 89.88 187 GLU B O 1
ATOM 3880 N N . TYR B 1 188 ? 27.922 -9.18 3.305 1 91.5 188 TYR B N 1
ATOM 3881 C CA . TYR B 1 188 ? 26.594 -8.625 3.475 1 91.5 188 TYR B CA 1
ATOM 3882 C C . TYR B 1 188 ? 26.641 -7.102 3.561 1 91.5 188 TYR B C 1
ATOM 3884 O O . TYR B 1 188 ? 25.844 -6.414 2.902 1 91.5 188 TYR B O 1
ATOM 3892 N N . LEU B 1 189 ? 27.594 -6.645 4.305 1 86.81 189 LEU B N 1
ATOM 3893 C CA . LEU B 1 189 ? 27.703 -5.207 4.527 1 86.81 189 LEU B CA 1
ATOM 3894 C C . LEU B 1 189 ? 28.219 -4.5 3.277 1 86.81 189 LEU B C 1
ATOM 3896 O O . LEU B 1 189 ? 27.938 -3.322 3.061 1 86.81 189 LEU B O 1
ATOM 3900 N N . GLN B 1 190 ? 28.875 -5.25 2.432 1 90.19 190 GLN B N 1
ATOM 3901 C CA . GLN B 1 190 ? 29.469 -4.68 1.226 1 90.19 190 GLN B CA 1
ATOM 3902 C C . GLN B 1 190 ? 28.453 -4.617 0.092 1 90.19 190 GLN B C 1
ATOM 3904 O O . GLN B 1 190 ? 28.625 -3.867 -0.87 1 90.19 190 GLN B O 1
ATOM 3909 N N . GLU B 1 191 ? 27.391 -5.379 0.241 1 92.56 191 GLU B N 1
ATOM 3910 C CA . GLU B 1 191 ? 26.375 -5.387 -0.811 1 92.56 191 GLU B CA 1
ATOM 3911 C C . GLU B 1 191 ? 25.562 -4.094 -0.81 1 92.56 191 GLU B C 1
ATOM 3913 O O . GLU B 1 191 ? 25.562 -3.365 0.183 1 92.56 191 GLU B O 1
ATOM 3918 N N . SER B 1 192 ? 25.047 -3.842 -1.969 1 92.94 192 SER B N 1
ATOM 3919 C CA . SER B 1 192 ? 24.031 -2.785 -2.037 1 92.94 192 SER B CA 1
ATOM 3920 C C . SER B 1 192 ? 22.688 -3.281 -1.551 1 92.94 192 SER B C 1
ATOM 3922 O O . SER B 1 192 ? 22.297 -4.418 -1.827 1 92.94 192 SER B O 1
ATOM 3924 N N . HIS B 1 193 ? 21.953 -2.33 -0.888 1 93.25 193 HIS B N 1
ATOM 3925 C CA . HIS B 1 193 ? 20.766 -2.781 -0.183 1 93.25 193 HIS B CA 1
ATOM 3926 C C . HIS B 1 193 ? 19.531 -2.035 -0.666 1 93.25 193 HIS B C 1
ATOM 3928 O O . HIS B 1 193 ? 19.594 -0.838 -0.952 1 93.25 193 HIS B O 1
ATOM 3934 N N . ALA B 1 194 ? 18.453 -2.77 -0.782 1 93.25 194 ALA B N 1
ATOM 3935 C CA . ALA B 1 194 ? 17.109 -2.215 -0.768 1 93.25 194 ALA B CA 1
ATOM 3936 C C . ALA B 1 194 ? 16.5 -2.295 0.627 1 93.25 194 ALA B C 1
ATOM 3938 O O . ALA B 1 194 ? 16.484 -3.359 1.249 1 93.25 194 ALA B O 1
ATOM 3939 N N . LEU B 1 195 ? 16.016 -1.174 1.027 1 88.75 195 LEU B N 1
ATOM 3940 C CA . LEU B 1 195 ? 15.578 -1.107 2.418 1 88.75 195 LEU B CA 1
ATOM 3941 C C . LEU B 1 195 ? 14.109 -0.708 2.51 1 88.75 195 LEU B C 1
ATOM 3943 O O . LEU B 1 195 ? 13.656 0.178 1.781 1 88.75 195 LEU B O 1
ATOM 3947 N N . LEU B 1 196 ? 13.406 -1.407 3.404 1 85.44 196 LEU B N 1
ATOM 3948 C CA . LEU B 1 196 ? 12.023 -1.038 3.693 1 85.44 196 LEU B CA 1
ATOM 3949 C C . LEU B 1 196 ? 11.961 0.267 4.48 1 85.44 196 LEU B C 1
ATOM 3951 O O . LEU B 1 196 ? 12.609 0.4 5.52 1 85.44 196 LEU B O 1
ATOM 3955 N N . LYS B 1 197 ? 11.188 1.209 3.779 1 70.38 197 LYS B N 1
ATOM 3956 C CA . LYS B 1 197 ? 11.008 2.506 4.426 1 70.38 197 LYS B CA 1
ATOM 3957 C C . LYS B 1 197 ? 9.703 2.545 5.223 1 70.38 197 LYS B C 1
ATOM 3959 O O . LYS B 1 197 ? 8.727 1.896 4.852 1 70.38 197 LYS B O 1
ATOM 3964 N N . GLY B 1 198 ? 9.523 3.365 6.336 1 59.34 198 GLY B N 1
ATOM 3965 C CA . GLY B 1 198 ? 8.266 3.639 7.023 1 59.34 198 GLY B CA 1
ATOM 3966 C C . GLY B 1 198 ? 8.266 3.174 8.469 1 59.34 198 GLY B C 1
ATOM 3967 O O . GLY B 1 198 ? 9.258 2.613 8.945 1 59.34 198 GLY B O 1
ATOM 3968 N N . LYS B 1 199 ? 7.219 3.531 9.188 1 46.53 199 LYS B N 1
ATOM 3969 C CA . LYS B 1 199 ? 6.934 3.25 10.594 1 46.53 199 LYS B CA 1
ATOM 3970 C C . LYS B 1 199 ? 6.766 1.751 10.828 1 46.53 199 LYS B C 1
ATOM 3972 O O . LYS B 1 199 ? 6.258 1.336 11.875 1 46.53 199 LYS B O 1
ATOM 3977 N N . SER B 1 200 ? 6.855 1.026 9.828 1 40.53 200 SER B N 1
ATOM 3978 C CA . SER B 1 200 ? 6.535 -0.362 10.141 1 40.53 200 SER B CA 1
ATOM 3979 C C . SER B 1 200 ? 7.566 -0.967 11.086 1 40.53 200 SER B C 1
ATOM 3981 O O . SER B 1 200 ? 8.766 -0.712 10.953 1 40.53 200 SER B O 1
ATOM 3983 N N . PRO B 1 201 ? 7.082 -1.443 12.141 1 38.38 201 PRO B N 1
ATOM 3984 C CA . PRO B 1 201 ? 7.879 -2.043 13.211 1 38.38 201 PRO B CA 1
ATOM 3985 C C . PRO B 1 201 ? 9.008 -2.926 12.68 1 38.38 201 PRO B C 1
ATOM 3987 O O . PRO B 1 201 ? 9.93 -3.271 13.43 1 38.38 201 PRO B O 1
ATOM 3990 N N . VAL B 1 202 ? 8.766 -3.59 11.594 1 36.44 202 VAL B N 1
ATOM 3991 C CA . VAL B 1 202 ? 9.867 -4.531 11.406 1 36.44 202 VAL B CA 1
ATOM 3992 C C . VAL B 1 202 ? 11.203 -3.814 11.602 1 36.44 202 VAL B C 1
ATOM 3994 O O . VAL B 1 202 ? 12.109 -4.344 12.25 1 36.44 202 VAL B O 1
ATOM 3997 N N . ILE B 1 203 ? 11.336 -2.727 10.828 1 40.34 203 ILE B N 1
ATOM 3998 C CA . ILE B 1 203 ? 12.672 -2.158 10.906 1 40.34 203 ILE B CA 1
ATOM 3999 C C . ILE B 1 203 ? 12.773 -1.224 12.109 1 40.34 203 ILE B C 1
ATOM 4001 O O . ILE B 1 203 ? 13.875 -0.837 12.508 1 40.34 203 ILE B O 1
ATOM 4005 N N . ARG B 1 204 ? 11.594 -0.576 12.516 1 39.75 204 ARG B N 1
ATOM 4006 C CA . ARG B 1 204 ? 11.859 -0.083 13.859 1 39.75 204 ARG B CA 1
ATOM 4007 C C . ARG B 1 204 ? 12.312 -1.215 14.781 1 39.75 204 ARG B C 1
ATOM 4009 O O . ARG B 1 204 ? 12.508 -1.008 15.977 1 39.75 204 ARG B O 1
ATOM 4016 N N . MET B 1 205 ? 11.93 -2.316 14.398 1 35.97 205 MET B N 1
ATOM 4017 C CA . MET B 1 205 ? 12.422 -3.449 15.172 1 35.97 205 MET B CA 1
ATOM 4018 C C . MET B 1 205 ? 13.805 -3.16 15.742 1 35.97 205 MET B C 1
ATOM 4020 O O . MET B 1 205 ? 14.352 -3.965 16.5 1 35.97 205 MET B O 1
ATOM 4024 N N . ASN B 1 206 ? 14.531 -2.553 14.875 1 34.28 206 ASN B N 1
ATOM 4025 C CA . ASN B 1 206 ? 15.82 -2.344 15.531 1 34.28 206 ASN B CA 1
ATOM 4026 C C . ASN B 1 206 ? 15.68 -1.461 16.766 1 34.28 206 ASN B C 1
ATOM 4028 O O . ASN B 1 206 ? 15.547 -0.241 16.656 1 34.28 206 ASN B O 1
ATOM 4032 N N . ASP B 1 207 ? 14.695 -1.522 17.5 1 36.66 207 ASP B N 1
ATOM 4033 C CA . ASP B 1 207 ? 15.062 -1.033 18.812 1 36.66 207 ASP B CA 1
ATOM 4034 C C . ASP B 1 207 ? 16.578 -0.916 18.969 1 36.66 207 ASP B C 1
ATOM 4036 O O . ASP B 1 207 ? 17.078 -0.659 20.062 1 36.66 207 ASP B O 1
ATOM 4040 N N . SER B 1 208 ? 17.297 -1.814 18.359 1 37.22 208 SER B N 1
ATOM 4041 C CA . SER B 1 208 ? 18.656 -1.301 18.391 1 37.22 208 SER B CA 1
ATOM 4042 C C . SER B 1 208 ? 18.75 0.064 17.719 1 37.22 208 SER B C 1
ATOM 4044 O O . SER B 1 208 ? 17.938 0.382 16.844 1 37.22 208 SER B O 1
ATOM 4046 N N . LYS B 1 209 ? 19.25 1.142 18.234 1 33.72 209 LYS B N 1
ATOM 4047 C CA . LYS B 1 209 ? 19.469 2.463 17.656 1 33.72 209 LYS B CA 1
ATOM 4048 C C . LYS B 1 209 ? 19.406 2.416 16.141 1 33.72 209 LYS B C 1
ATOM 4050 O O . LYS B 1 209 ? 20.062 1.598 15.5 1 33.72 209 LYS B O 1
ATOM 4055 N N . PRO B 1 210 ? 18.219 2.812 15.484 1 39.59 210 PRO B N 1
ATOM 4056 C CA . PRO B 1 210 ? 18.172 2.861 14.023 1 39.59 210 PRO B CA 1
ATOM 4057 C C . PRO B 1 210 ? 19.547 2.729 13.383 1 39.59 210 PRO B C 1
ATOM 4059 O O . PRO B 1 210 ? 19.672 2.229 12.266 1 39.59 210 PRO B O 1
ATOM 4062 N N . GLY B 1 211 ? 20.469 3.338 13.875 1 36.41 211 GLY B N 1
ATOM 4063 C CA . GLY B 1 211 ? 21.844 3.668 13.539 1 36.41 211 GLY B CA 1
ATOM 4064 C C . GLY B 1 211 ? 22.719 2.445 13.328 1 36.41 211 GLY B C 1
ATOM 4065 O O . GLY B 1 211 ? 23.641 2.467 12.508 1 36.41 211 GLY B O 1
ATOM 4066 N N . ASP B 1 212 ? 22.531 1.479 14.172 1 42.25 212 ASP B N 1
ATOM 4067 C CA . ASP B 1 212 ? 23.688 0.593 14.234 1 42.25 212 ASP B CA 1
ATOM 4068 C C . ASP B 1 212 ? 23.688 -0.4 13.07 1 42.25 212 ASP B C 1
ATOM 4070 O O . ASP B 1 212 ? 24.734 -0.736 12.539 1 42.25 212 ASP B O 1
ATOM 4074 N N . SER B 1 213 ? 22.531 -1.007 12.758 1 46.94 213 SER B N 1
ATOM 4075 C CA . SER B 1 213 ? 22.578 -2.133 11.828 1 46.94 213 SER B CA 1
ATOM 4076 C C . SER B 1 213 ? 22.672 -1.653 10.383 1 46.94 213 SER B C 1
ATOM 4078 O O . SER B 1 213 ? 23.031 -2.418 9.492 1 46.94 213 SER B O 1
ATOM 4080 N N . LEU B 1 214 ? 22.172 -0.433 10.18 1 50.38 214 LEU B N 1
ATOM 4081 C CA . LEU B 1 214 ? 22.234 0.158 8.844 1 50.38 214 LEU B CA 1
ATOM 4082 C C . LEU B 1 214 ? 23.516 0.97 8.664 1 50.38 214 LEU B C 1
ATOM 4084 O O . LEU B 1 214 ? 23.828 1.396 7.551 1 50.38 214 LEU B O 1
ATOM 4088 N N . ILE B 1 215 ? 24.172 1.11 9.773 1 49.59 215 ILE B N 1
ATOM 4089 C CA . ILE B 1 215 ? 25.406 1.87 9.695 1 49.59 215 ILE B CA 1
ATOM 4090 C C . ILE B 1 215 ? 26.422 1.113 8.836 1 49.59 215 ILE B C 1
ATOM 4092 O O . ILE B 1 215 ? 26.688 -0.066 9.078 1 49.59 215 ILE B O 1
ATOM 4096 N N . GLY B 1 216 ? 26.609 1.671 7.742 1 61.53 216 GLY B N 1
ATOM 4097 C CA . GLY B 1 216 ? 27.656 1.18 6.855 1 61.53 216 GLY B CA 1
ATOM 4098 C C . GLY B 1 216 ? 27.109 0.517 5.605 1 61.53 216 GLY B C 1
ATOM 4099 O O . GLY B 1 216 ? 27.875 0.167 4.699 1 61.53 216 GLY B O 1
ATOM 4100 N N . LYS B 1 217 ? 25.688 0.467 5.547 1 74.44 217 LYS B N 1
ATOM 4101 C CA . LYS B 1 217 ? 25.156 -0.204 4.359 1 74.44 217 LYS B CA 1
ATOM 4102 C C . LYS B 1 217 ? 25 0.777 3.201 1 74.44 217 LYS B C 1
ATOM 4104 O O . LYS B 1 217 ? 24.625 1.935 3.408 1 74.44 217 LYS B O 1
ATOM 4109 N N . ASN B 1 218 ? 25.375 0.295 2.111 1 85.19 218 ASN B N 1
ATOM 4110 C CA . ASN B 1 218 ? 25.094 1.026 0.882 1 85.19 218 ASN B CA 1
ATOM 4111 C C . ASN B 1 218 ? 23.641 0.837 0.44 1 85.19 218 ASN B C 1
ATOM 4113 O O . ASN B 1 218 ? 23.312 -0.166 -0.193 1 85.19 218 ASN B O 1
ATOM 4117 N N . VAL B 1 219 ? 22.797 1.844 0.742 1 87.5 219 VAL B N 1
ATOM 4118 C CA . VAL B 1 219 ? 21.375 1.754 0.406 1 87.5 219 VAL B CA 1
ATOM 4119 C C . VAL B 1 219 ? 21.109 2.469 -0.917 1 87.5 219 VAL B C 1
ATOM 4121 O O . VAL B 1 219 ? 21.281 3.686 -1.016 1 87.5 219 VAL B O 1
ATOM 4124 N N . GLU B 1 220 ? 20.641 1.678 -1.88 1 91 220 GLU B N 1
ATOM 4125 C CA . GLU B 1 220 ? 20.422 2.254 -3.203 1 91 220 GLU B CA 1
ATOM 4126 C C . GLU B 1 220 ? 18.938 2.389 -3.508 1 91 220 GLU B C 1
ATOM 4128 O O . GLU B 1 220 ? 18.547 3.113 -4.426 1 91 220 GLU B O 1
ATOM 4133 N N . PHE B 1 221 ? 18.156 1.67 -2.77 1 92.62 221 PHE B N 1
ATOM 4134 C CA . PHE B 1 221 ? 16.719 1.727 -2.99 1 92.62 221 PHE B CA 1
ATOM 4135 C C . PHE B 1 221 ? 15.961 1.652 -1.667 1 92.62 221 PHE B C 1
ATOM 4137 O O . PHE B 1 221 ? 16.312 0.862 -0.789 1 92.62 221 PHE B O 1
ATOM 4144 N N . GLU B 1 222 ? 14.922 2.484 -1.606 1 89.06 222 GLU B N 1
ATOM 4145 C CA . GLU B 1 222 ? 14.055 2.469 -0.43 1 89.06 222 GLU B CA 1
ATOM 4146 C C . GLU B 1 222 ? 12.586 2.551 -0.824 1 89.06 222 GLU B C 1
ATOM 4148 O O . GLU B 1 222 ? 12.227 3.285 -1.745 1 89.06 222 GLU B O 1
ATOM 4153 N N . SER B 1 223 ? 11.812 1.763 -0.122 1 88.56 223 SER B N 1
ATOM 4154 C CA . SER B 1 223 ? 10.367 1.773 -0.339 1 88.56 223 SER B CA 1
ATOM 4155 C C . SER B 1 223 ? 9.625 1.261 0.888 1 88.56 223 SER B C 1
ATOM 4157 O O . SER B 1 223 ? 10.188 0.527 1.703 1 88.56 223 SER B O 1
ATOM 4159 N N . GLY B 1 224 ? 8.391 1.666 1.007 1 81.81 224 GLY B N 1
ATOM 4160 C CA . GLY B 1 224 ? 7.551 1.148 2.078 1 81.81 224 GLY B CA 1
ATOM 4161 C C . GLY B 1 224 ? 6.859 -0.152 1.717 1 81.81 224 GLY B C 1
ATOM 4162 O O . GLY B 1 224 ? 6.027 -0.651 2.48 1 81.81 224 GLY B O 1
ATOM 4163 N N . SER B 1 225 ? 7.176 -0.744 0.648 1 83.5 225 SER B N 1
ATOM 4164 C CA . SER B 1 225 ? 6.504 -1.928 0.122 1 83.5 225 SER B CA 1
ATOM 4165 C C . SER B 1 225 ? 7.496 -3.059 -0.133 1 83.5 225 SER B C 1
ATOM 4167 O O . SER B 1 225 ? 8.453 -2.893 -0.893 1 83.5 225 SER B O 1
ATOM 4169 N N . TYR B 1 226 ? 7.195 -4.191 0.428 1 87.75 226 TYR B N 1
ATOM 4170 C CA . TYR B 1 226 ? 8.023 -5.359 0.155 1 87.75 226 TYR B CA 1
ATOM 4171 C C . TYR B 1 226 ? 7.938 -5.758 -1.313 1 87.75 226 TYR B C 1
ATOM 4173 O O . TYR B 1 226 ? 8.914 -6.242 -1.891 1 87.75 226 TYR B O 1
ATOM 4181 N N . ILE B 1 227 ? 6.777 -5.535 -1.869 1 87.94 227 ILE B N 1
ATOM 4182 C CA . ILE B 1 227 ? 6.598 -5.891 -3.271 1 87.94 227 ILE B CA 1
ATOM 4183 C C . ILE B 1 227 ? 7.492 -5.012 -4.145 1 87.94 227 ILE B C 1
ATOM 4185 O O . ILE B 1 227 ? 8.109 -5.5 -5.098 1 87.94 227 ILE B O 1
ATOM 4189 N N . ASP B 1 228 ? 7.574 -3.801 -3.762 1 89.81 228 ASP B N 1
ATOM 4190 C CA . ASP B 1 228 ? 8.477 -2.904 -4.48 1 89.81 228 ASP B CA 1
ATOM 4191 C C . ASP B 1 228 ? 9.93 -3.34 -4.32 1 89.81 228 ASP B C 1
ATOM 4193 O O . ASP B 1 228 ? 10.695 -3.324 -5.285 1 89.81 228 ASP B O 1
ATOM 4197 N N . LEU B 1 229 ? 10.266 -3.658 -3.111 1 92.75 229 LEU B N 1
ATOM 4198 C CA . LEU B 1 229 ? 11.633 -4.121 -2.875 1 92.75 229 LEU B CA 1
ATOM 4199 C C . LEU B 1 229 ? 11.961 -5.32 -3.76 1 92.75 229 LEU B C 1
ATOM 4201 O O . LEU B 1 229 ? 12.984 -5.328 -4.449 1 92.75 229 LEU B O 1
ATOM 4205 N N . LEU B 1 230 ? 11.062 -6.227 -3.785 1 93.5 230 LEU B N 1
ATOM 4206 C CA . LEU B 1 230 ? 11.305 -7.453 -4.539 1 93.5 230 LEU B CA 1
ATOM 4207 C C . LEU B 1 230 ? 11.359 -7.168 -6.035 1 93.5 230 LEU B C 1
ATOM 4209 O O . LEU B 1 230 ? 12.148 -7.773 -6.758 1 93.5 230 LEU B O 1
ATOM 4213 N N . SER B 1 231 ? 10.539 -6.266 -6.445 1 91.56 231 SER B N 1
ATOM 4214 C CA . SER B 1 231 ? 10.508 -5.945 -7.867 1 91.56 231 SER B CA 1
ATOM 4215 C C . SER B 1 231 ? 11.844 -5.367 -8.328 1 91.56 231 SER B C 1
ATOM 4217 O O . SER B 1 231 ? 12.266 -5.598 -9.461 1 91.56 231 SER B O 1
ATOM 4219 N N . VAL B 1 232 ? 12.516 -4.648 -7.469 1 94.06 232 VAL B N 1
ATOM 4220 C CA . VAL B 1 232 ? 13.797 -4.055 -7.812 1 94.06 232 VAL B CA 1
ATOM 4221 C C . VAL B 1 232 ? 14.914 -5.082 -7.625 1 94.06 232 VAL B C 1
ATOM 4223 O O . VAL B 1 232 ? 15.805 -5.195 -8.461 1 94.06 232 VAL B O 1
ATOM 4226 N N . VAL B 1 233 ? 14.852 -5.812 -6.57 1 95.75 233 VAL B N 1
ATOM 4227 C CA . VAL B 1 233 ? 15.859 -6.82 -6.25 1 95.75 233 VAL B CA 1
ATOM 4228 C C . VAL B 1 233 ? 15.914 -7.867 -7.355 1 95.75 233 VAL B C 1
ATOM 4230 O O . VAL B 1 233 ? 16.984 -8.359 -7.703 1 95.75 233 VAL B O 1
ATOM 4233 N N . GLU B 1 234 ? 14.758 -8.148 -7.875 1 93.81 234 GLU B N 1
ATOM 4234 C CA . GLU B 1 234 ? 14.656 -9.125 -8.953 1 93.81 234 GLU B CA 1
ATOM 4235 C C . GLU B 1 234 ? 15.586 -8.773 -10.109 1 93.81 234 GLU B C 1
ATOM 4237 O O . GLU B 1 234 ? 16.188 -9.664 -10.719 1 93.81 234 GLU B O 1
ATOM 4242 N N . VAL B 1 235 ? 15.781 -7.512 -10.391 1 88.88 235 VAL B N 1
ATOM 4243 C CA . VAL B 1 235 ? 16.438 -7.109 -11.625 1 88.88 235 VAL B CA 1
ATOM 4244 C C . VAL B 1 235 ? 17.734 -6.355 -11.297 1 88.88 235 VAL B C 1
ATOM 4246 O O . VAL B 1 235 ? 18.203 -5.543 -12.094 1 88.88 235 VAL B O 1
ATOM 4249 N N . SER B 1 236 ? 18.203 -6.535 -10.109 1 92.81 236 SER B N 1
ATOM 4250 C CA . SER B 1 236 ? 19.422 -5.867 -9.688 1 92.81 236 SER B CA 1
ATOM 4251 C C . SER B 1 236 ? 20.266 -6.777 -8.797 1 92.81 236 SER B C 1
ATOM 4253 O O . SER B 1 236 ? 19.891 -7.914 -8.523 1 92.81 236 SER B O 1
ATOM 4255 N N . ASP B 1 237 ? 21.391 -6.207 -8.328 1 93.75 237 ASP B N 1
ATOM 4256 C CA . ASP B 1 237 ? 22.25 -6.957 -7.422 1 93.75 237 ASP B CA 1
ATOM 4257 C C . ASP B 1 237 ? 22.031 -6.527 -5.977 1 93.75 237 ASP B C 1
ATOM 4259 O O . ASP B 1 237 ? 22.859 -6.797 -5.105 1 93.75 237 ASP B O 1
ATOM 4263 N N . LEU B 1 238 ? 20.953 -5.867 -5.812 1 95.94 238 LEU B N 1
ATOM 4264 C CA . LEU B 1 238 ? 20.625 -5.477 -4.445 1 95.94 238 LEU B CA 1
ATOM 4265 C C . LEU B 1 238 ? 20.172 -6.684 -3.625 1 95.94 238 LEU B C 1
ATOM 4267 O O . LEU B 1 238 ? 19.641 -7.648 -4.176 1 95.94 238 LEU B O 1
ATOM 4271 N N . ILE B 1 239 ? 20.391 -6.551 -2.344 1 95.44 239 ILE B N 1
ATOM 4272 C CA . ILE B 1 239 ? 19.797 -7.496 -1.401 1 95.44 239 ILE B CA 1
ATOM 4273 C C . ILE B 1 239 ? 18.859 -6.762 -0.454 1 95.44 239 ILE B C 1
ATOM 4275 O O . ILE B 1 239 ? 18.938 -5.543 -0.301 1 95.44 239 ILE B O 1
ATOM 4279 N N . CYS B 1 240 ? 17.938 -7.477 0.084 1 93.5 240 CYS B N 1
ATOM 4280 C CA . CYS B 1 240 ? 17.047 -6.895 1.082 1 93.5 240 CYS B CA 1
ATOM 4281 C C . CYS B 1 240 ? 16.672 -7.922 2.145 1 93.5 240 CYS B C 1
ATOM 4283 O O . CYS B 1 240 ? 16.844 -9.125 1.939 1 93.5 240 CYS B O 1
ATOM 4285 N N . ILE B 1 241 ? 16.266 -7.438 3.26 1 90.94 241 ILE B N 1
ATOM 4286 C CA . ILE B 1 241 ? 15.734 -8.273 4.332 1 90.94 241 ILE B CA 1
ATOM 4287 C C . ILE B 1 241 ? 14.211 -8.219 4.32 1 90.94 241 ILE B C 1
ATOM 4289 O O . ILE B 1 241 ? 13.617 -7.137 4.324 1 90.94 241 ILE B O 1
ATOM 4293 N N . ILE B 1 242 ? 13.648 -9.375 4.316 1 88.69 242 ILE B N 1
ATOM 4294 C CA . ILE B 1 242 ? 12.195 -9.438 4.27 1 88.69 242 ILE B CA 1
ATOM 4295 C C . ILE B 1 242 ? 11.695 -10.547 5.188 1 88.69 242 ILE B C 1
ATOM 4297 O O . ILE B 1 242 ? 12.445 -11.469 5.523 1 88.69 242 ILE B O 1
ATOM 4301 N N . PRO B 1 243 ? 10.398 -10.445 5.586 1 85.44 243 PRO B N 1
ATOM 4302 C CA . PRO B 1 243 ? 9.812 -11.609 6.266 1 85.44 243 PRO B CA 1
ATOM 4303 C C . PRO B 1 243 ? 9.844 -12.867 5.406 1 85.44 243 PRO B C 1
ATOM 4305 O O . PRO B 1 243 ? 9.594 -12.805 4.199 1 85.44 243 PRO B O 1
ATOM 4308 N N . THR B 1 244 ? 10.102 -14 6.027 1 86.5 244 THR B N 1
ATOM 4309 C CA . THR B 1 244 ? 10.18 -15.273 5.316 1 86.5 244 THR B CA 1
ATOM 4310 C C . THR B 1 244 ? 8.844 -15.609 4.66 1 86.5 244 THR B C 1
ATOM 4312 O O . THR B 1 244 ? 8.805 -16.188 3.574 1 86.5 244 THR B O 1
ATOM 4315 N N . SER B 1 245 ? 7.762 -15.172 5.27 1 83.31 245 SER B N 1
ATOM 4316 C CA . SER B 1 245 ? 6.441 -15.43 4.703 1 83.31 245 SER B CA 1
ATOM 4317 C C . SER B 1 245 ? 6.266 -14.727 3.363 1 83.31 245 SER B C 1
ATOM 4319 O O . SER B 1 245 ? 5.641 -15.266 2.449 1 83.31 245 SER B O 1
ATOM 4321 N N . ILE B 1 246 ? 6.844 -13.578 3.277 1 87.12 246 ILE B N 1
ATOM 4322 C CA . ILE B 1 246 ?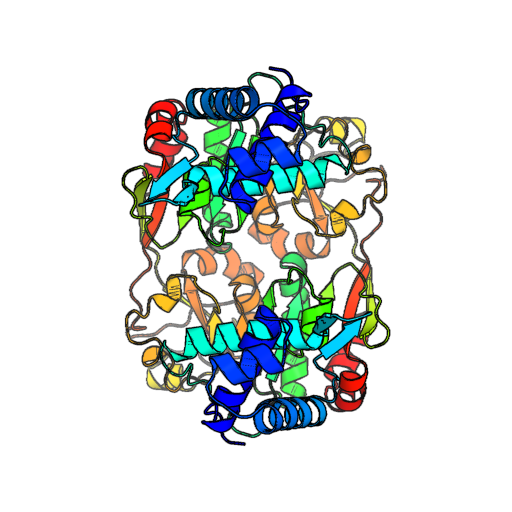 6.793 -12.836 2.023 1 87.12 246 ILE B CA 1
ATOM 4323 C C . ILE B 1 246 ? 7.652 -13.539 0.973 1 87.12 246 ILE B C 1
ATOM 4325 O O . ILE B 1 246 ? 7.23 -13.703 -0.175 1 87.12 246 ILE B O 1
ATOM 4329 N N . PHE B 1 247 ? 8.82 -13.953 1.408 1 89.81 247 PHE B N 1
ATOM 4330 C CA . PHE B 1 247 ? 9.719 -14.656 0.506 1 89.81 247 PHE B CA 1
ATOM 4331 C C . PHE B 1 247 ? 9.055 -15.906 -0.055 1 89.81 247 PHE B C 1
ATOM 4333 O O . PHE B 1 247 ? 9.039 -16.109 -1.27 1 89.81 247 PHE B O 1
ATOM 4340 N N . VAL B 1 248 ? 8.5 -16.688 0.772 1 88.44 248 VAL B N 1
ATOM 4341 C CA . VAL B 1 248 ? 7.898 -17.953 0.374 1 88.44 248 VAL B CA 1
ATOM 4342 C C . VAL B 1 248 ? 6.75 -17.703 -0.6 1 88.44 248 VAL B C 1
ATOM 4344 O O . VAL B 1 248 ? 6.617 -18.391 -1.61 1 88.44 248 VAL B O 1
ATOM 4347 N N . LYS B 1 249 ? 6.062 -16.703 -0.399 1 84.88 249 LYS B N 1
ATOM 4348 C CA . LYS B 1 249 ? 4.871 -16.453 -1.205 1 84.88 249 LYS B CA 1
ATOM 4349 C C . LYS B 1 249 ? 5.246 -15.883 -2.572 1 84.88 249 LYS B C 1
ATOM 4351 O O . LYS B 1 249 ? 4.625 -16.219 -3.582 1 84.88 249 LYS B O 1
ATOM 4356 N N . PHE B 1 250 ? 6.312 -15.07 -2.615 1 90.06 250 PHE B N 1
ATOM 4357 C CA . PHE B 1 250 ? 6.484 -14.266 -3.822 1 90.06 250 PHE B CA 1
ATOM 4358 C C . PHE B 1 250 ? 7.797 -14.602 -4.516 1 90.06 250 PHE B C 1
ATOM 4360 O O . PHE B 1 250 ? 8.109 -14.055 -5.574 1 90.06 250 PHE B O 1
ATOM 4367 N N . SER B 1 251 ? 8.539 -15.477 -4.012 1 90.06 251 SER B N 1
ATOM 4368 C CA . SER B 1 251 ? 9.859 -15.758 -4.566 1 90.06 251 SER B CA 1
ATOM 4369 C C . SER B 1 251 ? 9.758 -16.234 -6.016 1 90.06 251 SER B C 1
ATOM 4371 O O . SER B 1 251 ? 10.609 -15.906 -6.84 1 90.06 251 SER B O 1
ATOM 4373 N N . SER B 1 252 ? 8.703 -17 -6.344 1 85.44 252 SER B N 1
ATOM 4374 C CA . SER B 1 252 ? 8.57 -17.531 -7.695 1 85.44 252 SER B CA 1
ATOM 4375 C C . SER B 1 252 ? 8.242 -16.422 -8.695 1 85.44 252 SER B C 1
ATOM 4377 O O . SER B 1 252 ? 8.734 -16.422 -9.82 1 85.44 252 SER B O 1
ATOM 4379 N N . VAL B 1 253 ? 7.496 -15.477 -8.25 1 87.25 253 VAL B N 1
ATOM 4380 C CA . VAL B 1 253 ? 7.043 -14.422 -9.148 1 87.25 253 VAL B CA 1
ATOM 4381 C C . VAL B 1 253 ? 8.188 -13.445 -9.414 1 87.25 253 VAL B C 1
ATOM 4383 O O . VAL B 1 253 ? 8.352 -12.961 -10.531 1 87.25 253 VAL B O 1
ATOM 4386 N N . PHE B 1 254 ? 8.961 -13.211 -8.422 1 91.31 254 PHE B N 1
ATOM 4387 C CA . PHE B 1 254 ? 10.023 -12.219 -8.57 1 91.31 254 PHE B CA 1
ATOM 4388 C C . PHE B 1 254 ? 11.359 -12.891 -8.836 1 91.31 254 PHE B C 1
ATOM 4390 O O . PHE B 1 254 ? 12.398 -12.227 -8.867 1 91.31 254 PHE B O 1
ATOM 4397 N N . MET B 1 255 ? 11.438 -14.125 -8.977 1 91.44 255 MET B N 1
ATOM 4398 C CA . MET B 1 255 ? 12.664 -14.867 -9.273 1 91.44 255 MET B CA 1
ATOM 4399 C C . MET B 1 255 ? 13.766 -14.516 -8.273 1 91.44 255 MET B C 1
ATOM 4401 O O . MET B 1 255 ? 14.867 -14.141 -8.672 1 91.44 255 MET B O 1
ATOM 4405 N N . ILE B 1 256 ? 13.406 -14.625 -6.996 1 94.94 256 ILE B N 1
ATOM 4406 C CA . ILE B 1 256 ? 14.359 -14.32 -5.941 1 94.94 256 ILE B CA 1
ATOM 4407 C C . ILE B 1 256 ? 14.719 -15.594 -5.184 1 94.94 256 ILE B C 1
ATOM 4409 O O . ILE B 1 256 ? 13.961 -16.562 -5.203 1 94.94 256 ILE B O 1
ATOM 4413 N N . LYS B 1 257 ? 15.883 -15.539 -4.57 1 94.88 257 LYS B N 1
ATOM 4414 C CA . LYS B 1 257 ? 16.375 -16.609 -3.711 1 94.88 257 LYS B CA 1
ATOM 4415 C C . LYS B 1 257 ? 16.891 -16.062 -2.385 1 94.88 257 LYS B C 1
ATOM 4417 O O . LYS B 1 257 ? 17.078 -14.852 -2.236 1 94.88 257 LYS B O 1
ATOM 4422 N N . ALA B 1 258 ? 16.984 -16.906 -1.419 1 93.56 258 ALA B N 1
ATOM 4423 C CA . ALA B 1 258 ? 17.594 -16.578 -0.134 1 93.56 258 ALA B CA 1
ATOM 4424 C C . ALA B 1 258 ? 19 -17.188 -0.027 1 93.56 258 ALA B C 1
ATOM 4426 O O . ALA B 1 258 ? 19.141 -18.406 0.081 1 93.56 258 ALA B O 1
ATOM 4427 N N . PRO B 1 259 ? 19.953 -16.375 -0.093 1 93.12 259 PRO B N 1
ATOM 4428 C CA . PRO B 1 259 ? 21.297 -16.938 0.071 1 93.12 259 PRO B CA 1
ATOM 4429 C C . PRO B 1 259 ? 21.547 -17.484 1.471 1 93.12 259 PRO B C 1
ATOM 4431 O O . PRO B 1 259 ? 20.891 -17.062 2.43 1 93.12 259 PRO B O 1
ATOM 4434 N N . ARG B 1 260 ? 22.516 -18.406 1.533 1 90.75 260 ARG B N 1
ATOM 4435 C CA . ARG B 1 260 ? 22.922 -18.938 2.832 1 90.75 260 ARG B CA 1
ATOM 4436 C C . ARG B 1 260 ? 23.844 -17.953 3.551 1 90.75 260 ARG B C 1
ATOM 4438 O O . ARG B 1 260 ? 24.656 -17.266 2.918 1 90.75 260 ARG B O 1
ATOM 4445 N N . TYR B 1 261 ? 23.562 -17.828 4.742 1 90.12 261 TYR B N 1
ATOM 4446 C CA . TYR B 1 261 ? 24.438 -17 5.578 1 90.12 261 TYR B CA 1
ATOM 4447 C C . TYR B 1 261 ? 24.531 -17.578 6.988 1 90.12 261 TYR B C 1
ATOM 4449 O O . TYR B 1 261 ? 23.609 -18.25 7.453 1 90.12 261 TYR B O 1
ATOM 4457 N N . ASN B 1 262 ? 25.688 -17.297 7.711 1 85 262 ASN B N 1
ATOM 4458 C CA . ASN B 1 262 ? 25.922 -17.891 9.023 1 85 262 ASN B CA 1
ATOM 4459 C C . ASN B 1 262 ? 26.109 -16.812 10.094 1 85 262 ASN B C 1
ATOM 4461 O O . ASN B 1 262 ? 26.875 -16.984 11.039 1 85 262 ASN B O 1
ATOM 4465 N N . PHE B 1 263 ? 25.547 -15.68 9.898 1 87.75 263 PHE B N 1
ATOM 4466 C CA . PHE B 1 263 ? 25.609 -14.617 10.898 1 87.75 263 PHE B CA 1
ATOM 4467 C C . PHE B 1 263 ? 24.219 -14.18 11.328 1 87.75 263 PHE B C 1
ATOM 4469 O O . PHE B 1 263 ? 23.234 -14.555 10.711 1 87.75 263 PHE B O 1
ATOM 4476 N N . ASN B 1 264 ? 24.203 -13.469 12.43 1 83.19 264 ASN B N 1
ATOM 4477 C CA . ASN B 1 264 ? 22.953 -12.922 12.938 1 83.19 264 ASN B CA 1
ATOM 4478 C C . ASN B 1 264 ? 22.625 -11.578 12.297 1 83.19 264 ASN B C 1
ATOM 4480 O O . ASN B 1 264 ? 23.453 -10.672 12.289 1 83.19 264 ASN B O 1
ATOM 4484 N N . LEU B 1 265 ? 21.453 -11.516 11.719 1 80 265 LEU B N 1
ATOM 4485 C CA . LEU B 1 265 ? 21.047 -10.289 11.039 1 80 265 LEU B CA 1
ATOM 4486 C C . LEU B 1 265 ? 20.859 -9.156 12.039 1 80 265 LEU B C 1
ATOM 4488 O O . LEU B 1 265 ? 20.828 -7.98 11.656 1 80 265 LEU B O 1
ATOM 4492 N N . GLY B 1 266 ? 20.781 -9.523 13.25 1 72.25 266 GLY B N 1
ATOM 4493 C CA . GLY B 1 266 ? 20.719 -8.516 14.297 1 72.25 266 GLY B CA 1
ATOM 4494 C C . GLY B 1 266 ? 19.328 -7.957 14.508 1 72.25 266 GLY B C 1
ATOM 4495 O O . GLY B 1 266 ? 19.172 -6.922 15.156 1 72.25 266 GLY B O 1
ATOM 4496 N N . PHE B 1 267 ? 18.312 -8.492 13.867 1 70.38 267 PHE B N 1
ATOM 4497 C CA . PHE B 1 267 ? 16.938 -8.023 14.039 1 70.38 267 PHE B CA 1
ATOM 4498 C C . PHE B 1 267 ? 16.141 -9.008 14.883 1 70.38 267 PHE B C 1
ATOM 4500 O O . PHE B 1 267 ? 16.344 -10.219 14.797 1 70.38 267 PHE B O 1
ATOM 4507 N N . LYS B 1 268 ? 15.445 -8.375 15.828 1 69.75 268 LYS B N 1
ATOM 4508 C CA . LYS B 1 268 ? 14.477 -9.227 16.516 1 69.75 268 LYS B CA 1
ATOM 4509 C C . LYS B 1 268 ? 13.344 -9.625 15.578 1 69.75 268 LYS B C 1
ATOM 4511 O O . LYS B 1 268 ? 12.867 -8.812 14.789 1 69.75 268 LYS B O 1
ATOM 4516 N N . ALA B 1 269 ? 13.023 -10.891 15.672 1 73.5 269 ALA B N 1
ATOM 4517 C CA . ALA B 1 269 ? 11.898 -11.352 14.867 1 73.5 269 ALA B CA 1
ATOM 4518 C C . ALA B 1 269 ? 10.617 -10.609 15.234 1 73.5 269 ALA B C 1
ATOM 4520 O O . ALA B 1 269 ? 10.242 -10.547 16.406 1 73.5 269 ALA B O 1
ATOM 4521 N N . PRO B 1 270 ? 9.969 -10.078 14.258 1 79.19 270 PRO B N 1
ATOM 4522 C CA . PRO B 1 270 ? 8.75 -9.328 14.562 1 79.19 270 PRO B CA 1
ATOM 4523 C C . PRO B 1 270 ? 7.598 -10.227 15 1 79.19 270 PRO B C 1
ATOM 4525 O O . PRO B 1 270 ? 7.449 -11.336 14.484 1 79.19 270 PRO B O 1
ATOM 4528 N N . MET B 1 271 ? 6.898 -9.789 16.047 1 82.38 271 MET B N 1
ATOM 4529 C CA . MET B 1 271 ? 5.668 -10.438 16.5 1 82.38 271 MET B CA 1
ATOM 4530 C C . MET B 1 271 ? 4.449 -9.758 15.875 1 82.38 271 MET B C 1
ATOM 4532 O O . MET B 1 271 ? 4.324 -8.531 15.922 1 82.38 271 MET B O 1
ATOM 4536 N N . LEU B 1 272 ? 3.635 -10.57 15.227 1 84.44 272 LEU B N 1
ATOM 4537 C CA . LEU B 1 272 ? 2.373 -10.055 14.711 1 84.44 272 LEU B CA 1
ATOM 4538 C C . LEU B 1 272 ? 1.297 -10.062 15.797 1 84.44 272 LEU B C 1
ATOM 4540 O O . LEU B 1 272 ? 1.105 -11.07 16.469 1 84.44 272 LEU B O 1
ATOM 4544 N N . TYR B 1 273 ? 0.639 -8.883 15.883 1 85.31 273 TYR B N 1
ATOM 4545 C CA . TYR B 1 273 ? -0.426 -8.742 16.875 1 85.31 273 TYR B CA 1
ATOM 4546 C C . TYR B 1 273 ? -1.771 -8.516 16.188 1 85.31 273 TYR B C 1
ATOM 4548 O O . TYR B 1 273 ? -1.835 -7.918 15.117 1 85.31 273 TYR B O 1
ATOM 4556 N N . MET B 1 274 ? -2.754 -8.984 16.844 1 87.44 274 MET B N 1
ATOM 4557 C CA . MET B 1 274 ? -4.141 -8.641 16.547 1 87.44 274 MET B CA 1
ATOM 4558 C C . MET B 1 274 ? -4.738 -7.785 17.656 1 87.44 274 MET B C 1
ATOM 4560 O O . MET B 1 274 ? -4.676 -8.156 18.844 1 87.44 274 MET B O 1
ATOM 4564 N N . SER B 1 275 ? -5.266 -6.633 17.312 1 88.5 275 SER B N 1
ATOM 4565 C CA . SER B 1 275 ? -5.875 -5.742 18.297 1 88.5 275 SER B CA 1
ATOM 4566 C C . SER B 1 275 ? -7.34 -5.477 17.969 1 88.5 275 SER B C 1
ATOM 4568 O O . SER B 1 275 ? -7.699 -5.305 16.797 1 88.5 275 SER B O 1
ATOM 4570 N N . TYR B 1 276 ? -8.164 -5.477 18.953 1 86.94 276 TYR B N 1
ATOM 4571 C CA . TYR B 1 276 ? -9.586 -5.211 18.797 1 86.94 276 TYR B CA 1
ATOM 4572 C C . TYR B 1 276 ? -10.18 -4.637 20.078 1 86.94 276 TYR B C 1
ATOM 4574 O O . TYR B 1 276 ? -9.57 -4.723 21.141 1 86.94 276 TYR B O 1
ATOM 4582 N N . ARG B 1 277 ? -11.328 -4.105 19.953 1 85.44 277 ARG B N 1
ATOM 4583 C CA . ARG B 1 277 ? -11.992 -3.512 21.109 1 85.44 277 ARG B CA 1
ATOM 4584 C C . ARG B 1 277 ? -12.5 -4.59 22.062 1 85.44 277 ARG B C 1
ATOM 4586 O O . ARG B 1 277 ? -13.016 -5.621 21.625 1 85.44 277 ARG B O 1
ATOM 4593 N N . LYS B 1 278 ? -12.469 -4.258 23.375 1 79.94 278 LYS B N 1
ATOM 4594 C CA . LYS B 1 278 ? -12.938 -5.176 24.406 1 79.94 278 LYS B CA 1
ATOM 4595 C C . LYS B 1 278 ? -14.414 -5.516 24.203 1 79.94 278 LYS B C 1
ATOM 4597 O O . LYS B 1 278 ? -14.82 -6.672 24.359 1 79.94 278 LYS B O 1
ATOM 4602 N N . ASN B 1 279 ? -15.211 -4.527 23.891 1 70.62 279 ASN B N 1
ATOM 4603 C CA . ASN B 1 279 ? -16.641 -4.777 23.719 1 70.62 279 ASN B CA 1
ATOM 4604 C C . ASN B 1 279 ? -16.906 -5.566 22.438 1 70.62 279 ASN B C 1
ATOM 4606 O O . ASN B 1 279 ? -18 -6.113 22.266 1 70.62 279 ASN B O 1
ATOM 4610 N N . PHE B 1 280 ? -15.945 -5.465 21.547 1 62.44 280 PHE B N 1
ATOM 4611 C CA . PHE B 1 280 ? -16.047 -6.289 20.359 1 62.44 280 PHE B CA 1
ATOM 4612 C C . PHE B 1 280 ? -15.953 -7.77 20.703 1 62.44 280 PHE B C 1
ATOM 4614 O O . PHE B 1 280 ? -16.578 -8.609 20.047 1 62.44 280 PHE B O 1
ATOM 4621 N N . GLN B 1 281 ? -15.18 -8.078 21.781 1 56.09 281 GLN B N 1
ATOM 4622 C CA . GLN B 1 281 ? -15.062 -9.438 22.281 1 56.09 281 GLN B CA 1
ATOM 4623 C C . GLN B 1 281 ? -16.438 -10.023 22.625 1 56.09 281 GLN B C 1
ATOM 4625 O O . GLN B 1 281 ? -16.688 -11.195 22.359 1 56.09 281 GLN B O 1
ATOM 4630 N N . ASN B 1 282 ? -17.141 -9.219 23.312 1 52.91 282 ASN B N 1
ATOM 4631 C CA . ASN B 1 282 ? -18.5 -9.656 23.625 1 52.91 282 ASN B CA 1
ATOM 4632 C C . ASN B 1 282 ? -19.312 -9.891 22.344 1 52.91 282 ASN B C 1
ATOM 4634 O O . ASN B 1 282 ? -20.172 -10.773 22.312 1 52.91 282 ASN B O 1
ATOM 4638 N N . ASP B 1 283 ? -18.953 -9.07 21.453 1 50.66 283 ASP B N 1
ATOM 4639 C CA . ASP B 1 283 ? -19.5 -9.297 20.125 1 50.66 283 ASP B CA 1
ATOM 4640 C C . ASP B 1 283 ? -18.75 -10.422 19.406 1 50.66 283 ASP B C 1
ATOM 4642 O O . ASP B 1 283 ? -19.219 -10.953 18.406 1 50.66 283 ASP B O 1
ATOM 4646 N N . PHE B 1 284 ? -17.516 -10.539 19.953 1 48.75 284 PHE B N 1
ATOM 4647 C CA . PHE B 1 284 ? -16.578 -11.555 19.5 1 48.75 284 PHE B CA 1
ATOM 4648 C C . PHE B 1 284 ? -17.203 -12.945 19.562 1 48.75 284 PHE B C 1
ATOM 4650 O O . PHE B 1 284 ? -16.938 -13.789 18.703 1 48.75 284 PHE B O 1
ATOM 4657 N N . GLU B 1 285 ? -17.859 -13.219 20.672 1 46.25 285 GLU B N 1
ATOM 4658 C CA . GLU B 1 285 ? -18.656 -14.43 20.609 1 46.25 285 GLU B CA 1
ATOM 4659 C C . GLU B 1 285 ? -19.469 -14.492 19.312 1 46.25 285 GLU B C 1
ATOM 4661 O O . GLU B 1 285 ? -19.766 -15.578 18.812 1 46.25 285 GLU B O 1
ATOM 4666 N N . LYS B 1 286 ? -19.641 -13.438 18.906 1 47.44 286 LYS B N 1
ATOM 4667 C CA . LYS B 1 286 ? -20.375 -13.406 17.641 1 47.44 286 LYS B CA 1
ATOM 4668 C C . LYS B 1 286 ? -19.438 -13.547 16.453 1 47.44 286 LYS B C 1
ATOM 4670 O O . LYS B 1 286 ? -19.844 -14.047 15.398 1 47.44 286 LYS B O 1
ATOM 4675 N N . TYR B 1 287 ? -18.141 -13.062 16.672 1 50.94 287 TYR B N 1
ATOM 4676 C CA . TYR B 1 287 ? -17.266 -13.266 15.531 1 50.94 287 TYR B CA 1
ATOM 4677 C C . TYR B 1 287 ? -16.266 -14.391 15.797 1 50.94 287 TYR B C 1
ATOM 4679 O O . TYR B 1 287 ? -15.242 -14.188 16.453 1 50.94 287 TYR B O 1
ATOM 4687 N N . PRO B 1 288 ? -16.688 -15.633 15.68 1 50 288 PRO B N 1
ATOM 4688 C CA . PRO B 1 288 ? -15.789 -16.781 15.797 1 50 288 PRO B CA 1
ATOM 4689 C C . PRO B 1 288 ? -14.461 -16.562 15.07 1 50 288 PRO B C 1
ATOM 4691 O O . PRO B 1 288 ? -13.492 -17.281 15.336 1 50 288 PRO B O 1
ATOM 4694 N N . ILE B 1 289 ? -14.477 -15.562 14.359 1 52.47 289 ILE B N 1
ATOM 4695 C CA . ILE B 1 289 ? -13.273 -15.32 13.562 1 52.47 289 ILE B CA 1
ATOM 4696 C C . ILE B 1 289 ? -12.094 -15.039 14.484 1 52.47 289 ILE B C 1
ATOM 4698 O O . ILE B 1 289 ? -10.969 -15.477 14.219 1 52.47 289 ILE B O 1
ATOM 4702 N N . MET B 1 290 ? -12.516 -14.398 15.586 1 55 290 MET B N 1
ATOM 4703 C CA . MET B 1 290 ? -11.414 -14.039 16.469 1 55 290 MET B CA 1
ATOM 4704 C C . MET B 1 290 ? -10.805 -15.273 17.109 1 55 290 MET B C 1
ATOM 4706 O O . MET B 1 290 ? -9.594 -15.336 17.328 1 55 290 MET B O 1
ATOM 4710 N N . LYS B 1 291 ? -11.719 -16.141 17.359 1 54.25 291 LYS B N 1
ATOM 4711 C CA . LYS B 1 291 ? -11.188 -17.375 17.922 1 54.25 291 LYS B CA 1
ATOM 4712 C C . LYS B 1 291 ? -10.242 -18.062 16.938 1 54.25 291 LYS B C 1
ATOM 4714 O O . LYS B 1 291 ? -9.234 -18.641 17.344 1 54.25 291 LYS B O 1
ATOM 4719 N N . LEU B 1 292 ? -10.625 -17.969 15.773 1 52.31 292 LEU B N 1
ATOM 4720 C CA . LEU B 1 292 ? -9.867 -18.703 14.766 1 52.31 292 LEU B CA 1
ATOM 4721 C C . LEU B 1 292 ? -8.547 -17.984 14.469 1 52.31 292 LEU B C 1
ATOM 4723 O O . LEU B 1 292 ? -7.512 -18.641 14.305 1 52.31 292 LEU B O 1
ATOM 4727 N N . LEU B 1 293 ? -8.727 -16.688 14.484 1 56.22 293 LEU B N 1
ATOM 4728 C CA . LEU B 1 293 ? -7.465 -15.984 14.227 1 56.22 293 LEU B CA 1
ATOM 4729 C C . LEU B 1 293 ? -6.461 -16.25 15.344 1 56.22 293 LEU B C 1
ATOM 4731 O O . LEU B 1 293 ? -5.25 -16.25 15.109 1 56.22 293 LEU B O 1
ATOM 4735 N N . GLU B 1 294 ? -7.023 -16.547 16.453 1 54.22 294 GLU B N 1
ATOM 4736 C CA . GLU B 1 294 ? -6.156 -16.953 17.547 1 54.22 294 GLU B CA 1
ATOM 4737 C C . GLU B 1 294 ? -5.5 -18.312 17.266 1 54.22 294 GLU B C 1
ATOM 4739 O O . GLU B 1 294 ? -4.449 -18.625 17.828 1 54.22 294 GLU B O 1
ATOM 4744 N N . LYS B 1 295 ? -6.168 -18.953 16.297 1 49.94 295 LYS B N 1
ATOM 4745 C CA . LYS B 1 295 ? -5.598 -20.266 16 1 49.94 295 LYS B CA 1
ATOM 4746 C C . LYS B 1 295 ? -4.566 -20.188 14.883 1 49.94 295 LYS B C 1
ATOM 4748 O O . LYS B 1 295 ? -3.951 -21.188 14.523 1 49.94 295 LYS B O 1
ATOM 4753 N N . ILE B 1 296 ? -4.582 -19.125 14.211 1 50.75 296 ILE B N 1
ATOM 4754 C CA . ILE B 1 296 ? -3.615 -19 13.125 1 50.75 296 ILE B CA 1
ATOM 4755 C C . ILE B 1 296 ? -2.199 -19.188 13.664 1 50.75 296 ILE B C 1
ATOM 4757 O O . ILE B 1 296 ? -1.224 -19.078 12.922 1 50.75 296 ILE B O 1
ATOM 4761 N N . HIS B 1 297 ? -1.942 -19.844 14.766 1 44.53 297 HIS B N 1
ATOM 4762 C CA . HIS B 1 297 ? -0.603 -20.312 15.117 1 44.53 297 HIS B CA 1
ATOM 4763 C C . HIS B 1 297 ? -0.146 -21.438 14.188 1 44.53 297 HIS B C 1
ATOM 4765 O O . HIS B 1 297 ? -0.938 -22.312 13.836 1 44.53 297 HIS B O 1
#

Radius of gyration: 26.05 Å; Cα contacts (8 Å, |Δi|>4): 991; chains: 2; bounding box: 64×67×58 Å

InterPro domains:
  IPR000847 LysR, HTH, N-terminal domain [PF00126] (10-68)
  IPR000847 LysR, HTH, N-terminal domain [PS50931] (9-65)
  IPR005119 LysR, substrate-binding [PF03466] (131-246)
  IPR036388 Winged helix-like DNA-binding domain superfamily [G3DSA:1.10.10.10] (1-85)
  IPR036390 Winged helix DNA-binding domain superfamily [SSF46785] (8-79)
  IPR050389 LysR-type Transcriptional Regulators [PTHR30118] (3-283)

Nearest PDB structures (foldseek):
  2esn-assembly1_C  TM=5.861E-01  e=1.281E-19  Pseudomonas aeruginosa
  7fdf-assembly1_A-2  TM=8.238E-01  e=4.825E-11  Cronobacter sakazakii
  8sbh-assembly1_B  TM=7.966E-01  e=5.790E-11  Escherichia coli K-12
  6xtv-assembly1_B  TM=5.197E-01  e=9.180E-15  Corynebacterium glutamicum MB001
  4ab6-assembly1_A  TM=7.185E-01  e=8.803E-12  Neisseria meningitidis serogroup B

pLDDT: mean 74.9, std 18.28, range [23.94, 96.56]

Foldseek 3Di:
DDLDCPPLNLVLLQLLLQCQVVQDLVRSCVVVVHDSVVSVVSQVVVCVVLVHNQWDDDDPTIDGDLLVVLVNVVVVVVVVCVVPDSPPPPVPPPQAEAEEEEAPLCCVPVVVLLVVLCVVLRRRYYHYDYDDPCVPSCQSNVVHFKYKALDDDDDPFKDKDWQDWWDKFKKAALPAPQQVDADEPVNVLVAEAEEADDPGCQVCLCCVPNDPLCPRHHYDHYYNDPVVRLQVRNPDNHMYMDTVVSCVVCCVVSRMDTHHYDDDSNGGTGTMMMMGGPVVVVVVVSRCSVVVSSVSD/DDLDCPPLNLVLLQLLLQCQVVQDLVRSCVVVVHDSVVSVVSQVVVCVVLVHNQWDDDDPTIDGDLLVVLVNVVVVVVVVCVVPPSPPPPVPVPQAEAEEEEAPLCCVPVVVLLVVLCVVLRRRYYHYDYDDPCVPSCQSNVVHFKYKALDDDDDPFKDKDWQDWWDKFKKAALPAPQQVDADEPVNVLVAEAEEADDPGCQLVLCCVPNDDLCPRHHYDHYYNDPVVRLQVRNPDNHMYMDTVVSCVVCCVVSRMDTHHYDDDSNGGTGTMMMMGGPVVVVVVVSRCSVVVSSVSD

Secondary structure (DSSP, 8-state):
---S--HHHHHHHHHHHHHHHH--HHHHHHHHT--HHHHHHHHHHHHHHHTS-SEEEETTEEEE-HHHHHHHHHHHHHHHHHTS--------TT-EEEEEEE-TTTHHHHHHHHHHHHHHTTEEEEEEEEPPS-HHHHHHTTS-SEEEESS----TTEEEEEEEEPPEEEEEETT-GGGGSPBPHHHHHHSEEEEE-SS-TTTTT--S-HHHHHTT-EEEEEES-HHHHHHHHTTSS-EEEEEHHHHHHHHHHHTEE---B-S----PPPEEEEEEEHHHHHHHTS-HHHHHHTT--/---S--HHHHHHHHHHHHHHHH--HHHHHHHHT--HHHHHHHHHHHHHHHTS-SEEEETTEEEE-HHHHHHHHHHHHHHHHHSS--------TT--EEEEEE-TTTHHHHHHHHHHHHHHTT--EEEEEEPPS-HHHHHHTTS-SEEEESS----TTEEEEEEEEPPEEEEEETT-GGGGSPBPHHHHHHSEEEEE-SS-HHHHT--S-HHHHHTT-EEEEEES-HHHHHHHHTTSS-EEEEEHHHHHHHHHHHTEE---B-S----PPPEEEEEEEHHHHHHHSS-HHHHHHTT--